Protein AF-A0A529Z967-F1 (afdb_monomer)

pLDDT: mean 88.54, std 10.85, range [35.88, 98.69]

Sequence (460 aa):
MLRGLSRYKRLVLHCGIHKTGSSFLQAMFGANRDVLAAHSICYPDYQNPEHRMFGPQHSIVALDYDVGRSFESNVGRVFDINSDCDTLLISGEEFSRANTQPAFFADLRSLAEEVTAIFYFRRFDHLLERVYSESVKEYLAGPIENAQYQLEFYEILRPFVEHLGPENIVVRPYNQTLWTDGSLGQDFCTAIGFPFLWPALSKTQDRINESLSRPETYMLSTLKGRDEKQRLLACFKTVPFEHYDKAKFFRSPEFRLEFNIDHARVNTGLSTLIGGMGVDEFLGLSNCGDDPDWSPFDSSDQRIDAYLENFRRSPFMHETLDSIGQRYGTDKSSAQNNFLNFYDRFLAPLRNKPVKLLEIGVLAGGSVRTWQDYFHNGKIVGVDINPEVKKFATGRIQIEVADQSKTQDLDALAEKGPFDVVVDDGSHVWPHQILTFRRLINVVRPGGFYIIEDLDTSYG

Secondary structure (DSSP, 8-state):
--PPPPSEEEEEEEEPPTTSSHHHHHHHHHHTHHHHHHTTEE--EESSGGGGGGTT---HHHHT--TTS-HHHHHTTTEE---S-SEEEEEEGGGGTSTTSHHHHHHHHHHEEEEEEEEEE--HHHHHHHHHHHHHHHT--S-GGG------HHHHHHHHHHHH-GGGEEEEE--GGGSGGG-HHHHHHHHTT-TTHHHHS--------PPPPHHHHHHHHT---HHHHHHHHHHHHHSPPP-------SS-HHHHHHHHHHHHHHTGGGGGTTTT--HHHHHTTT-TTS-TT-----TT-HHHHHHHHHHHHSGGGSPPHHHHHHHHT-TTSTTTT-HHHHHHHHHGGGTTS--EEEEE--TTSHHHHHHHHHSTT-EEEEEES-GGGGGG--SSEEEEE--TT-HHHHHHHHTT--EEEEEE-S---HHHHHHHHHHHGGGEEEEEEEEE--GGG---

Foldseek 3Di:
DDPPPAQAAEEEEEQEAPPLCLVQLQQLCLQCQVLCVVVLEHQWDFPDPVLCPPPRAQELVSLVDDPVDEPCVSSVVTTVPDDPGRYYYHGYNCVLVSLPDLRHLVRQVSNHVAYAYEYEDAQPQVVLQVQLQVCLLAAAADDSVPRDDDLLVVVSCVSVCVRRNLVRYHYAYSDQVRADVSDPNLRVCVSVVRNVSSVVTDRDPDPPDDGDDPLLSNLSNNDGDNLLSNLSVVVCVVPNQDPPQQFDHQDALVVQLVSSVVSQVSRQVCCSNVVNDRPCVRNVSNPSCPGVSDDHDDPPPVSSVVVVVVSVVDLSPDDQLQVLLVVLVDCCHPVHVNVSVVVCVQCVVQQAPQFEEEEADCDVNSVVSSSCRRNVNYAYEYEACDPVSCVNDDPRYHYDHADLVDLVRLLVVLVVALGLEYEAPHDLPVVSQVSNCVSRVVSHDVSGYYHYPDCVSVPD

Nearest PDB structures (foldseek):
  3ssm-assembly1_C  TM=8.403E-01  e=1.985E-11  Micromonospora griseorubida
  3sso-assembly1_D  TM=8.255E-01  e=2.464E-11  Micromonospora griseorubida
  3ssn-assembly1_C  TM=8.206E-01  e=2.898E-11  Micromonospora griseorubida
  8ia9-assembly1_A-2  TM=8.074E-01  e=7.272E-11  Saccharopolyspora spinosa
  8ia9-assembly1_B-2  TM=7.978E-01  e=2.969E-10  Saccharopolyspora spinosa

Structure (mmCIF, N/CA/C/O backbone):
data_AF-A0A529Z967-F1
#
_entry.id   AF-A0A529Z967-F1
#
loop_
_atom_site.group_PDB
_atom_site.id
_atom_site.type_symbol
_atom_site.label_atom_id
_atom_site.label_alt_id
_atom_site.label_comp_id
_atom_site.label_asym_id
_atom_site.label_entity_id
_atom_site.label_seq_id
_atom_site.pdbx_PDB_ins_code
_atom_site.Cartn_x
_atom_site.Cartn_y
_atom_site.Cartn_z
_atom_site.occupancy
_atom_site.B_iso_or_equiv
_atom_site.auth_seq_id
_atom_site.auth_comp_id
_atom_site.auth_asym_id
_atom_site.auth_atom_id
_atom_site.pdbx_PDB_model_num
ATOM 1 N N . MET A 1 1 ? 39.227 -29.009 -15.361 1.00 35.88 1 MET A N 1
ATOM 2 C CA . MET A 1 1 ? 38.488 -27.779 -15.010 1.00 35.88 1 MET A CA 1
ATOM 3 C C . MET A 1 1 ? 37.044 -27.990 -15.440 1.00 35.88 1 MET A C 1
ATOM 5 O O . MET A 1 1 ? 36.736 -27.823 -16.611 1.00 35.88 1 MET A O 1
ATOM 9 N N . LEU A 1 2 ? 36.203 -28.504 -14.541 1.00 36.41 2 LEU A N 1
ATOM 10 C CA . LEU A 1 2 ? 34.769 -28.664 -14.791 1.00 36.41 2 LEU A CA 1
ATOM 11 C C . LEU A 1 2 ? 34.146 -27.266 -14.697 1.00 36.41 2 LEU A C 1
ATOM 13 O O . LEU A 1 2 ? 34.190 -26.666 -13.627 1.00 36.41 2 LEU A O 1
ATOM 17 N N . ARG A 1 3 ? 33.635 -26.721 -15.808 1.00 39.28 3 ARG A N 1
ATOM 18 C CA . ARG A 1 3 ? 32.682 -25.605 -15.737 1.00 39.28 3 ARG A CA 1
ATOM 19 C C . ARG A 1 3 ? 31.478 -26.142 -14.963 1.00 39.28 3 ARG A C 1
ATOM 21 O O . ARG A 1 3 ? 30.896 -27.134 -15.395 1.00 39.28 3 ARG A O 1
ATOM 28 N N . GLY A 1 4 ? 31.181 -25.569 -13.799 1.00 51.50 4 GLY A N 1
ATOM 29 C CA . GLY A 1 4 ? 29.947 -25.883 -13.083 1.00 51.50 4 GLY A CA 1
ATOM 30 C C . GLY A 1 4 ? 28.773 -25.584 -14.009 1.00 51.50 4 GLY A C 1
ATOM 31 O O . GLY A 1 4 ? 28.743 -24.515 -14.614 1.00 51.50 4 GLY A O 1
ATOM 32 N N . LEU A 1 5 ? 27.877 -26.552 -14.189 1.00 61.78 5 LEU A N 1
ATOM 33 C CA . LEU A 1 5 ? 26.621 -26.338 -14.899 1.00 61.78 5 LEU A CA 1
ATOM 34 C C . LEU A 1 5 ? 25.828 -25.308 -14.090 1.00 61.78 5 LEU A C 1
ATOM 36 O O . LEU A 1 5 ? 25.520 -25.555 -12.924 1.00 61.78 5 LEU A O 1
ATOM 40 N N . SER A 1 6 ? 25.565 -24.144 -14.676 1.00 73.69 6 SER A N 1
ATOM 41 C CA . SER A 1 6 ? 24.596 -23.188 -14.142 1.00 73.69 6 SER A CA 1
ATOM 42 C C . SER A 1 6 ? 23.236 -23.864 -14.035 1.00 73.69 6 SER A C 1
ATOM 44 O O . SER A 1 6 ? 22.865 -24.696 -14.864 1.00 73.69 6 SER A O 1
ATOM 46 N N . ARG A 1 7 ? 22.501 -23.520 -12.982 1.00 86.88 7 ARG A N 1
ATOM 47 C CA . ARG A 1 7 ? 21.251 -24.189 -12.620 1.00 86.88 7 ARG A CA 1
ATOM 48 C C . ARG A 1 7 ? 20.120 -23.912 -13.607 1.00 86.88 7 ARG A C 1
ATOM 50 O O . ARG A 1 7 ? 19.308 -24.792 -13.857 1.00 86.88 7 ARG A O 1
ATOM 57 N N . TYR A 1 8 ? 20.088 -22.703 -14.153 1.00 94.56 8 TYR A N 1
ATOM 58 C CA . TYR A 1 8 ? 19.110 -22.257 -15.138 1.00 94.56 8 TYR A CA 1
ATOM 59 C C . TYR A 1 8 ? 19.803 -21.857 -16.442 1.00 94.56 8 TYR A C 1
ATOM 61 O O . TYR A 1 8 ? 20.944 -21.393 -16.435 1.00 94.56 8 TYR A O 1
ATOM 69 N N . LYS A 1 9 ? 19.102 -21.968 -17.574 1.00 95.50 9 LYS A N 1
ATOM 70 C CA . LYS A 1 9 ? 19.576 -21.364 -18.829 1.00 95.50 9 LYS A CA 1
ATOM 71 C C . LYS A 1 9 ? 19.414 -19.851 -18.775 1.00 95.50 9 LYS A C 1
ATOM 73 O O . LYS A 1 9 ? 20.306 -19.118 -19.182 1.00 95.50 9 LYS A O 1
ATOM 78 N N . ARG A 1 10 ? 18.295 -19.379 -18.218 1.00 96.12 10 ARG A N 1
ATOM 79 C CA . ARG A 1 10 ? 17.981 -17.952 -18.142 1.00 96.12 10 ARG A CA 1
ATOM 80 C C . ARG A 1 10 ? 17.444 -17.543 -16.777 1.00 96.12 10 ARG A C 1
ATOM 82 O O . ARG A 1 10 ? 16.591 -18.210 -16.204 1.00 96.12 10 ARG A O 1
ATOM 89 N N . LEU A 1 11 ? 17.891 -16.395 -16.290 1.00 95.56 11 LEU A N 1
ATOM 90 C CA . LEU A 1 11 ? 17.331 -15.686 -15.149 1.00 95.56 11 LEU A CA 1
ATOM 91 C C . LEU A 1 11 ? 16.739 -14.365 -15.631 1.00 95.56 11 LEU A C 1
ATOM 93 O O . LEU A 1 11 ? 17.449 -13.525 -16.178 1.00 95.56 11 LEU A O 1
ATOM 97 N N . VAL A 1 12 ? 15.445 -14.165 -15.408 1.00 95.56 12 VAL A N 1
ATOM 98 C CA . VAL A 1 12 ? 14.772 -12.885 -15.625 1.00 95.56 12 VAL A CA 1
ATOM 99 C C . VAL A 1 12 ? 14.525 -12.236 -14.272 1.00 95.56 12 VAL A C 1
ATOM 101 O O . VAL A 1 12 ? 13.767 -12.747 -13.448 1.00 95.56 12 VAL A O 1
ATOM 104 N N . LEU A 1 13 ? 15.155 -11.089 -14.055 1.00 92.75 13 LEU A N 1
ATOM 105 C CA . LEU A 1 13 ? 14.982 -10.275 -12.866 1.00 92.75 13 LEU A CA 1
ATOM 106 C C . LEU A 1 13 ? 14.126 -9.054 -13.208 1.00 92.75 13 LEU A C 1
ATOM 108 O O . LEU A 1 13 ? 14.600 -8.099 -13.819 1.00 92.75 13 LEU A O 1
ATOM 112 N N . HIS A 1 14 ? 12.858 -9.075 -12.811 1.00 92.19 14 HIS A N 1
ATOM 113 C CA . HIS A 1 14 ? 12.015 -7.887 -12.834 1.00 92.19 14 HIS A CA 1
ATOM 114 C C . HIS A 1 14 ? 12.296 -7.033 -11.597 1.00 92.19 14 HIS A C 1
ATOM 116 O O . HIS A 1 14 ? 11.830 -7.316 -10.488 1.00 92.19 14 HIS A O 1
ATOM 122 N N . CYS A 1 15 ? 13.074 -5.978 -11.818 1.00 85.31 15 CYS A N 1
ATOM 123 C CA . CYS A 1 15 ? 13.386 -4.960 -10.832 1.00 85.31 15 CYS A CA 1
ATOM 124 C C . CYS A 1 15 ? 12.265 -3.923 -10.858 1.00 85.31 15 CYS A C 1
ATOM 126 O O . CYS A 1 15 ? 12.334 -2.926 -11.581 1.00 85.31 15 CYS A O 1
ATOM 128 N N . GLY A 1 16 ? 11.204 -4.190 -10.097 1.00 71.75 16 GLY A N 1
ATOM 129 C CA . GLY A 1 16 ? 10.095 -3.253 -9.977 1.00 71.75 16 GLY A CA 1
ATOM 130 C C . GLY A 1 16 ? 10.609 -1.899 -9.487 1.00 71.75 16 GLY A C 1
ATOM 131 O O . GLY A 1 16 ? 11.394 -1.831 -8.549 1.00 71.75 16 GLY A O 1
ATOM 132 N N . ILE A 1 17 ? 10.182 -0.813 -10.116 1.00 75.56 17 ILE A N 1
ATOM 133 C CA . ILE A 1 17 ? 10.406 0.532 -9.581 1.00 75.56 17 ILE A CA 1
ATOM 134 C C . ILE A 1 17 ? 9.092 0.983 -8.954 1.00 75.56 17 ILE A C 1
ATOM 136 O O . ILE A 1 17 ? 8.005 0.577 -9.375 1.00 75.56 17 ILE A O 1
ATOM 140 N N . HIS A 1 18 ? 9.176 1.785 -7.896 1.00 74.06 18 HIS A N 1
ATOM 141 C CA . HIS A 1 18 ? 7.997 2.211 -7.154 1.00 74.06 18 HIS A CA 1
ATOM 142 C C . HIS A 1 18 ? 6.953 2.820 -8.113 1.00 74.06 18 HIS A C 1
ATOM 144 O O . HIS A 1 18 ? 7.248 3.722 -8.897 1.00 74.06 18 HIS A O 1
ATOM 150 N N . LYS A 1 19 ? 5.711 2.322 -8.040 1.00 79.94 19 LYS A N 1
ATOM 151 C CA . LYS A 1 19 ? 4.543 2.784 -8.822 1.00 79.94 19 LYS A CA 1
ATOM 152 C C . LYS A 1 19 ? 4.560 2.481 -10.330 1.00 79.94 19 LYS A C 1
ATOM 154 O O . LYS A 1 19 ? 3.873 3.177 -11.090 1.00 79.94 19 LYS A O 1
ATOM 159 N N . THR A 1 20 ? 5.217 1.403 -10.765 1.00 84.31 20 THR A N 1
ATOM 160 C CA . THR A 1 20 ? 5.200 0.932 -12.170 1.00 84.31 20 THR A CA 1
ATOM 161 C C . THR A 1 20 ? 4.475 -0.403 -12.389 1.00 84.31 20 THR A C 1
ATOM 163 O O . THR A 1 20 ? 4.761 -1.143 -13.323 1.00 84.31 20 THR A O 1
ATOM 166 N N . GLY A 1 21 ? 3.462 -0.696 -11.563 1.00 82.31 21 GLY A N 1
ATOM 167 C CA . GLY A 1 21 ? 2.556 -1.836 -11.771 1.00 82.31 21 GLY A CA 1
ATOM 168 C C . GLY A 1 21 ? 3.130 -3.198 -11.377 1.00 82.31 21 GLY A C 1
ATOM 169 O O . GLY A 1 21 ? 2.548 -4.225 -11.724 1.00 82.31 21 GLY A O 1
ATOM 170 N N . SER A 1 22 ? 4.224 -3.220 -10.613 1.00 86.19 22 SER A N 1
ATOM 171 C CA . SER A 1 22 ? 4.869 -4.444 -10.128 1.00 86.19 22 SER A CA 1
ATOM 172 C C . SER A 1 22 ? 3.904 -5.365 -9.383 1.00 86.19 22 SER A C 1
ATOM 174 O O . SER A 1 22 ? 3.894 -6.559 -9.660 1.00 86.19 22 SER A O 1
ATOM 176 N N . SER A 1 23 ? 3.039 -4.827 -8.514 1.00 84.62 23 SER A N 1
ATOM 177 C CA . SER A 1 23 ? 2.062 -5.631 -7.763 1.00 84.62 23 SER A CA 1
ATOM 178 C C . SER A 1 23 ? 1.067 -6.353 -8.676 1.00 84.62 23 SER A C 1
ATOM 180 O O . SER A 1 23 ? 0.723 -7.503 -8.419 1.00 84.62 23 SER A O 1
ATOM 182 N N . PHE A 1 24 ? 0.634 -5.710 -9.767 1.00 86.75 24 PHE A N 1
ATOM 183 C CA . PHE A 1 24 ? -0.228 -6.347 -10.766 1.00 86.75 24 PHE A CA 1
ATOM 184 C C . PHE A 1 24 ? 0.507 -7.492 -11.470 1.00 86.75 24 PHE A C 1
ATOM 186 O O . PHE A 1 24 ? -0.030 -8.594 -11.566 1.00 86.75 24 PHE A O 1
ATOM 193 N N . LEU A 1 25 ? 1.747 -7.253 -11.915 1.00 89.25 25 LEU A N 1
ATOM 194 C CA . LEU A 1 25 ? 2.573 -8.276 -12.561 1.00 89.25 25 LEU A CA 1
ATOM 195 C C . LEU A 1 25 ? 2.836 -9.463 -11.623 1.00 89.25 25 LEU A C 1
ATOM 197 O O . LEU A 1 25 ? 2.624 -10.603 -12.011 1.00 89.25 25 LEU A O 1
ATOM 201 N N . GLN A 1 26 ? 3.213 -9.209 -10.371 1.00 88.81 26 GLN A N 1
ATOM 202 C CA . GLN A 1 26 ? 3.459 -10.242 -9.357 1.00 88.81 26 GLN A CA 1
ATOM 203 C C . GLN A 1 26 ? 2.201 -11.053 -9.032 1.00 88.81 26 GLN A C 1
ATOM 205 O O . GLN A 1 26 ? 2.271 -12.278 -8.945 1.00 88.81 26 GLN A O 1
ATOM 210 N N . ALA A 1 27 ? 1.044 -10.395 -8.889 1.00 87.88 27 ALA A N 1
ATOM 211 C CA . ALA A 1 27 ? -0.235 -11.075 -8.696 1.00 87.88 27 ALA A CA 1
ATOM 212 C C . ALA A 1 27 ? -0.576 -11.979 -9.885 1.00 87.88 27 ALA A C 1
ATOM 214 O O . ALA A 1 27 ? -0.961 -13.134 -9.704 1.00 87.88 27 ALA A O 1
ATOM 215 N N . MET A 1 28 ? -0.370 -11.470 -11.099 1.00 89.94 28 MET A N 1
ATOM 216 C CA . MET A 1 28 ? -0.568 -12.222 -12.329 1.00 89.94 28 MET A CA 1
ATOM 217 C C . MET A 1 28 ? 0.396 -13.414 -12.430 1.00 89.94 28 MET A C 1
ATOM 219 O O . MET A 1 28 ? -0.063 -14.516 -12.716 1.00 89.94 28 MET A O 1
ATOM 223 N N . PHE A 1 29 ? 1.687 -13.261 -12.126 1.00 91.81 29 PHE A N 1
ATOM 224 C CA . PHE A 1 29 ? 2.629 -14.387 -12.124 1.00 91.81 29 PHE A CA 1
ATOM 225 C C . PHE A 1 29 ? 2.250 -15.441 -11.081 1.00 91.81 29 PHE A C 1
ATOM 227 O O . PHE A 1 29 ? 2.183 -16.629 -11.393 1.00 91.81 29 PHE A O 1
ATOM 234 N N . GLY A 1 30 ? 1.923 -15.009 -9.859 1.00 90.81 30 GLY A N 1
ATOM 235 C CA . GLY A 1 30 ? 1.544 -15.905 -8.771 1.00 90.81 30 GLY A CA 1
ATOM 236 C C . GLY A 1 30 ? 0.283 -16.722 -9.063 1.00 90.81 30 GLY A C 1
ATOM 237 O O . GLY A 1 30 ? 0.240 -17.906 -8.731 1.00 90.81 30 GLY A O 1
ATOM 238 N N . ALA A 1 31 ? -0.711 -16.118 -9.720 1.00 90.38 31 ALA A N 1
ATOM 239 C CA . ALA A 1 31 ? -1.952 -16.784 -10.120 1.00 90.38 31 ALA A CA 1
ATOM 240 C C . ALA A 1 31 ? -1.789 -17.737 -11.319 1.00 90.38 31 ALA A C 1
ATOM 242 O O . ALA A 1 31 ? -2.692 -18.522 -11.597 1.00 90.38 31 ALA A O 1
ATOM 243 N N . ASN A 1 32 ? -0.665 -17.667 -12.038 1.00 93.81 32 ASN A N 1
ATOM 244 C CA . ASN A 1 32 ? -0.440 -18.398 -13.286 1.00 93.81 32 ASN A CA 1
ATOM 245 C C . ASN A 1 32 ? 0.835 -19.258 -13.268 1.00 93.81 32 ASN A C 1
ATOM 247 O O . ASN A 1 32 ? 1.387 -19.554 -14.328 1.00 93.81 32 ASN A O 1
ATOM 251 N N . ARG A 1 33 ? 1.310 -19.676 -12.087 1.00 93.81 33 ARG A N 1
ATOM 252 C CA . ARG A 1 33 ? 2.540 -20.479 -11.950 1.00 93.81 33 ARG A CA 1
ATOM 253 C C . ARG A 1 33 ? 2.529 -21.754 -12.791 1.00 93.81 33 ARG A C 1
ATOM 255 O O . ARG A 1 33 ? 3.523 -22.032 -13.448 1.00 93.81 33 ARG A O 1
ATOM 262 N N . ASP A 1 34 ? 1.403 -22.460 -12.857 1.00 94.31 34 ASP A N 1
ATOM 263 C CA . ASP A 1 34 ? 1.282 -23.683 -13.663 1.00 94.31 34 ASP A CA 1
ATOM 264 C C . ASP A 1 34 ? 1.409 -23.396 -15.167 1.00 94.31 34 ASP A C 1
ATOM 266 O O . ASP A 1 34 ? 2.074 -24.127 -15.900 1.00 94.31 34 ASP A O 1
ATOM 270 N N . VAL A 1 35 ? 0.813 -22.291 -15.632 1.00 94.88 35 VAL A N 1
ATOM 271 C CA . VAL A 1 35 ? 0.890 -21.857 -17.037 1.00 94.88 35 VAL A CA 1
ATOM 272 C C . VAL A 1 35 ? 2.310 -21.410 -17.386 1.00 94.88 35 VAL A C 1
ATOM 274 O O . VAL A 1 35 ? 2.792 -21.705 -18.478 1.00 94.88 35 VAL A O 1
ATOM 277 N N . LEU A 1 36 ? 2.991 -20.724 -16.464 1.00 95.75 36 LEU A N 1
ATOM 278 C CA . LEU A 1 36 ? 4.397 -20.342 -16.604 1.00 95.75 36 LEU A CA 1
ATOM 279 C C . LEU A 1 36 ? 5.302 -21.582 -16.664 1.00 95.75 36 LEU A C 1
ATOM 281 O O . LEU A 1 36 ? 6.106 -21.707 -17.590 1.00 95.75 36 LEU A O 1
ATOM 285 N N . ALA A 1 37 ? 5.113 -22.537 -15.750 1.00 95.94 37 ALA A N 1
ATOM 286 C CA . ALA A 1 37 ? 5.886 -23.775 -15.696 1.00 95.94 37 ALA A CA 1
ATOM 287 C C . ALA A 1 37 ? 5.694 -24.632 -16.958 1.00 95.94 37 ALA A C 1
ATOM 289 O O . ALA A 1 37 ? 6.664 -25.170 -17.489 1.00 95.94 37 ALA A O 1
ATOM 290 N N . ALA A 1 38 ? 4.477 -24.683 -17.513 1.00 94.75 38 ALA A N 1
ATOM 291 C CA . ALA A 1 38 ? 4.198 -25.350 -18.790 1.00 94.75 38 ALA A CA 1
ATOM 292 C C . ALA A 1 38 ? 4.982 -24.756 -19.979 1.00 94.75 38 ALA A C 1
ATOM 294 O O . ALA A 1 38 ? 5.174 -25.430 -20.990 1.00 94.75 38 ALA A O 1
ATOM 295 N N . HIS A 1 39 ? 5.463 -23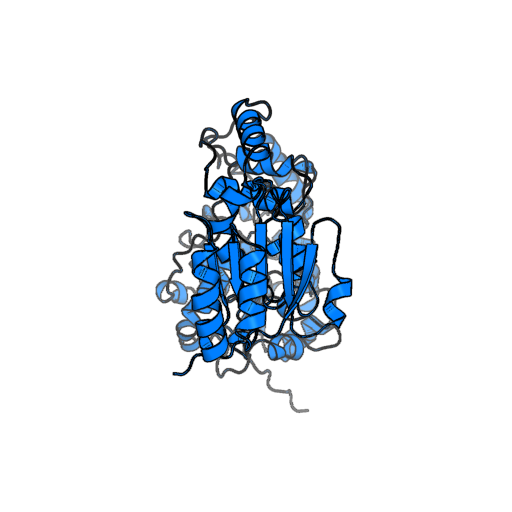.516 -19.852 1.00 94.75 39 HIS A N 1
ATOM 296 C CA . HIS A 1 39 ? 6.330 -22.843 -20.820 1.00 94.75 39 HIS A CA 1
ATOM 297 C C . HIS A 1 39 ? 7.794 -22.760 -20.354 1.00 94.75 39 HIS A C 1
ATOM 299 O O . HIS A 1 39 ? 8.563 -21.962 -20.886 1.00 94.75 39 HIS A O 1
ATOM 305 N N . SER A 1 40 ? 8.196 -23.604 -19.396 1.00 95.75 40 SER A N 1
ATOM 306 C CA . SER A 1 40 ? 9.558 -23.680 -18.853 1.00 95.75 40 SER A CA 1
ATOM 307 C C . SER A 1 40 ? 10.012 -22.400 -18.131 1.00 95.75 40 SER A C 1
ATOM 309 O O . SER A 1 40 ? 11.190 -22.032 -18.160 1.00 95.75 40 SER A O 1
ATOM 311 N N . ILE A 1 41 ? 9.072 -21.711 -17.471 1.00 96.56 41 ILE A N 1
ATOM 312 C CA . ILE A 1 41 ? 9.325 -20.529 -16.640 1.00 96.56 41 ILE A CA 1
ATOM 313 C C . ILE A 1 41 ? 8.909 -20.827 -15.197 1.00 96.56 41 ILE A C 1
ATOM 315 O O . ILE A 1 41 ? 7.728 -20.947 -14.881 1.00 96.56 41 ILE A O 1
ATOM 319 N N . CYS A 1 42 ? 9.882 -20.885 -14.294 1.00 95.88 42 CYS A N 1
ATOM 320 C CA . CYS A 1 42 ? 9.648 -20.975 -12.862 1.00 95.88 42 CYS A CA 1
ATOM 321 C C . CYS A 1 42 ? 9.416 -19.574 -12.288 1.00 95.88 42 CYS A C 1
ATOM 323 O O . CYS A 1 42 ? 10.314 -18.732 -12.324 1.00 95.88 42 CYS A O 1
ATOM 325 N N . TYR A 1 43 ? 8.229 -19.332 -11.729 1.00 94.94 43 TYR A N 1
ATOM 326 C CA . TYR A 1 43 ? 7.985 -18.217 -10.814 1.00 94.94 43 TYR A CA 1
ATOM 327 C C . TYR A 1 43 ? 7.826 -18.778 -9.396 1.00 94.94 43 TYR A C 1
ATOM 329 O O . TYR A 1 43 ? 6.755 -19.314 -9.088 1.00 94.94 43 TYR A O 1
ATOM 337 N N . PRO A 1 44 ? 8.875 -18.706 -8.554 1.00 92.00 44 PRO A N 1
ATOM 338 C CA . PRO A 1 44 ? 8.900 -19.358 -7.250 1.00 92.00 44 PRO A CA 1
ATOM 339 C C . PRO A 1 44 ? 7.694 -19.049 -6.360 1.00 92.00 44 PRO A C 1
ATOM 341 O O . PRO A 1 44 ? 7.055 -17.996 -6.444 1.00 92.00 44 PRO A O 1
ATOM 344 N N . ASP A 1 45 ? 7.370 -19.991 -5.483 1.00 89.19 45 ASP A N 1
ATOM 345 C CA . ASP A 1 45 ? 6.440 -19.771 -4.378 1.00 89.19 45 ASP A CA 1
ATOM 346 C C . ASP A 1 45 ? 7.169 -19.901 -3.041 1.00 89.19 45 ASP A C 1
ATOM 348 O O . ASP A 1 45 ? 8.327 -20.309 -2.996 1.00 89.19 45 ASP A O 1
ATOM 352 N N . TYR A 1 46 ? 6.521 -19.515 -1.947 1.00 84.38 46 TYR A N 1
ATOM 353 C CA . TYR A 1 46 ? 7.100 -19.658 -0.613 1.00 84.38 46 TYR A CA 1
ATOM 354 C C . TYR A 1 46 ? 7.344 -21.128 -0.269 1.00 84.38 46 TYR A C 1
ATOM 356 O O . TYR A 1 46 ? 6.476 -21.968 -0.496 1.00 84.38 46 TYR A O 1
ATOM 364 N N . GLN A 1 47 ? 8.483 -21.425 0.365 1.00 82.31 47 GLN A N 1
ATOM 365 C CA . GLN A 1 47 ? 8.765 -22.774 0.876 1.00 82.31 47 GLN A CA 1
ATOM 366 C C . GLN A 1 47 ? 7.757 -23.213 1.939 1.00 82.31 47 GLN A C 1
ATOM 368 O O . GLN A 1 47 ? 7.364 -24.375 1.980 1.00 82.31 47 GLN A O 1
ATOM 373 N N . ASN A 1 48 ? 7.332 -22.278 2.794 1.00 78.31 48 ASN A N 1
ATOM 374 C CA . ASN A 1 48 ? 6.245 -22.494 3.739 1.00 78.31 48 ASN A CA 1
ATOM 375 C C . ASN A 1 48 ? 5.019 -21.674 3.297 1.00 78.31 48 ASN A C 1
ATOM 377 O O . ASN A 1 48 ? 5.088 -20.440 3.320 1.00 78.31 48 ASN A O 1
ATOM 381 N N . PRO A 1 49 ? 3.892 -22.317 2.945 1.00 72.56 49 PRO A N 1
ATOM 382 C CA . PRO A 1 49 ? 2.646 -21.629 2.613 1.00 72.56 49 PRO A CA 1
ATOM 383 C C . PRO A 1 49 ? 2.153 -20.658 3.698 1.00 72.56 49 PRO A C 1
ATOM 385 O O . PRO A 1 49 ? 1.527 -19.652 3.364 1.00 72.56 49 PRO A O 1
ATOM 388 N N . GLU A 1 50 ? 2.467 -20.904 4.975 1.00 69.19 50 GLU A N 1
ATOM 389 C CA . GLU A 1 50 ? 2.110 -20.015 6.094 1.00 69.19 50 GLU A CA 1
ATOM 390 C C . GLU A 1 50 ? 2.865 -18.674 6.055 1.00 69.19 50 GLU A C 1
ATOM 392 O O . GLU A 1 50 ? 2.417 -17.683 6.627 1.00 69.19 50 GLU A O 1
ATOM 397 N N . HIS A 1 51 ? 3.983 -18.595 5.326 1.00 66.56 51 HIS A N 1
ATOM 398 C CA . HIS A 1 51 ? 4.776 -17.371 5.174 1.00 66.56 51 HIS A CA 1
ATOM 399 C C . HIS A 1 51 ? 4.274 -16.448 4.050 1.00 66.56 51 HIS A C 1
ATOM 401 O O . HIS A 1 51 ? 4.881 -15.406 3.795 1.00 66.56 51 HIS A O 1
ATOM 407 N N . ARG A 1 52 ? 3.134 -16.757 3.411 1.00 67.00 52 ARG A N 1
ATOM 408 C CA . ARG A 1 52 ? 2.491 -15.913 2.380 1.00 67.00 52 ARG A CA 1
ATOM 409 C C . ARG A 1 52 ? 1.917 -14.582 2.911 1.00 67.00 52 ARG A C 1
ATOM 411 O O . ARG A 1 52 ? 1.088 -13.972 2.238 1.00 67.00 52 ARG A O 1
ATOM 418 N N . MET A 1 53 ? 2.366 -14.082 4.068 1.00 60.88 53 MET A N 1
ATOM 419 C CA . MET A 1 53 ? 1.939 -12.789 4.638 1.00 60.88 53 MET A CA 1
ATOM 420 C C . MET A 1 53 ? 2.090 -11.614 3.658 1.00 60.88 53 MET A C 1
ATOM 422 O O . MET A 1 53 ? 1.360 -10.633 3.753 1.00 60.88 53 MET A O 1
ATOM 426 N N . PHE A 1 54 ? 3.017 -11.714 2.702 1.00 58.72 54 PHE A N 1
ATOM 427 C CA . PHE A 1 54 ? 3.314 -10.660 1.733 1.00 58.72 54 PHE A CA 1
ATOM 428 C C . PHE A 1 54 ? 2.664 -10.870 0.354 1.00 58.72 54 PHE A C 1
ATOM 430 O O . PHE A 1 54 ? 2.922 -10.078 -0.549 1.00 58.72 54 PHE A O 1
ATOM 437 N N . GLY A 1 55 ? 1.819 -11.889 0.165 1.00 69.06 55 GLY A N 1
ATOM 438 C CA . GLY A 1 55 ? 1.247 -12.214 -1.149 1.00 69.06 55 GLY A CA 1
ATOM 439 C C . GLY A 1 55 ? 2.294 -12.771 -2.133 1.00 69.06 55 GLY A C 1
ATOM 440 O O . GLY A 1 55 ? 3.306 -13.298 -1.695 1.00 69.06 55 GLY A O 1
ATOM 441 N N . PRO A 1 56 ? 2.092 -12.694 -3.462 1.00 68.00 56 PRO A N 1
ATOM 442 C CA . PRO A 1 56 ? 2.950 -13.355 -4.459 1.00 68.00 56 PRO A CA 1
ATOM 443 C C . PRO A 1 56 ? 4.223 -12.573 -4.851 1.00 68.00 56 PRO A C 1
ATOM 445 O O . PRO A 1 56 ? 4.820 -12.857 -5.888 1.00 68.00 56 PRO A O 1
ATOM 448 N N . GLN A 1 57 ? 4.629 -11.562 -4.080 1.00 75.88 57 GLN A N 1
ATOM 449 C CA . GLN A 1 57 ? 5.793 -10.717 -4.382 1.00 75.88 57 GLN A CA 1
ATOM 450 C C . GLN A 1 57 ? 7.105 -11.315 -3.847 1.00 75.88 57 GLN A C 1
ATOM 452 O O . GLN A 1 57 ? 7.156 -11.782 -2.710 1.00 75.88 57 GLN A O 1
ATOM 457 N N . HIS A 1 58 ? 8.207 -11.217 -4.602 1.00 75.44 58 HIS A N 1
ATOM 458 C CA . HIS A 1 58 ? 9.540 -11.609 -4.116 1.00 75.44 58 HIS A CA 1
ATOM 459 C C . HIS A 1 58 ? 10.224 -10.430 -3.407 1.00 75.44 58 HIS A C 1
ATOM 461 O O . HIS A 1 58 ? 11.203 -9.861 -3.890 1.00 75.44 58 HIS A O 1
ATOM 467 N N . SER A 1 59 ? 9.642 -10.006 -2.281 1.00 67.12 59 SER A N 1
ATOM 468 C CA . SER A 1 59 ? 10.096 -8.845 -1.503 1.00 67.12 59 SER A CA 1
ATOM 469 C C . SER A 1 59 ? 11.415 -9.111 -0.774 1.00 67.12 59 SER A C 1
ATOM 471 O O . SER A 1 59 ? 11.494 -10.023 0.042 1.00 67.12 59 SER A O 1
ATOM 473 N N . ILE A 1 60 ? 12.423 -8.257 -0.981 1.00 58.53 60 ILE A N 1
ATOM 474 C CA . ILE A 1 60 ? 13.704 -8.299 -0.248 1.00 58.53 60 ILE A CA 1
ATOM 475 C C . ILE A 1 60 ? 13.523 -8.003 1.245 1.00 58.53 60 ILE A C 1
ATOM 477 O O . ILE A 1 60 ? 14.239 -8.565 2.066 1.00 58.53 60 ILE A O 1
ATOM 481 N N . VAL A 1 61 ? 12.532 -7.188 1.623 1.00 52.44 61 VAL A N 1
ATOM 482 C CA . VAL A 1 61 ? 12.203 -6.954 3.041 1.00 52.44 61 VAL A CA 1
ATOM 483 C C . VAL A 1 61 ? 11.729 -8.251 3.705 1.00 52.44 61 VAL A C 1
ATOM 485 O O . VAL A 1 61 ? 12.091 -8.523 4.843 1.00 52.44 61 VAL A O 1
ATOM 488 N N . ALA A 1 62 ? 10.999 -9.103 2.976 1.00 51.66 62 ALA A N 1
ATOM 489 C CA . ALA A 1 62 ? 10.653 -10.445 3.450 1.00 51.66 62 ALA A CA 1
ATOM 490 C C . ALA A 1 62 ? 11.867 -11.400 3.473 1.00 51.66 62 ALA A C 1
ATOM 492 O O . ALA A 1 62 ? 11.865 -12.381 4.217 1.00 51.66 62 ALA A O 1
ATOM 493 N N . LEU A 1 63 ? 12.907 -11.115 2.677 1.00 59.09 63 LEU A N 1
ATOM 494 C CA . LEU A 1 63 ? 14.151 -11.886 2.631 1.00 59.09 63 LEU A CA 1
ATOM 495 C C . LEU A 1 63 ? 15.138 -11.544 3.751 1.00 59.09 63 LEU A C 1
ATOM 497 O O . LEU A 1 63 ? 16.093 -12.305 3.884 1.00 59.09 63 LEU A O 1
ATOM 501 N N . ASP A 1 64 ? 14.944 -10.465 4.527 1.00 64.94 64 ASP A N 1
ATOM 502 C CA . ASP A 1 64 ? 15.948 -9.941 5.481 1.00 64.94 64 ASP A CA 1
ATOM 503 C C . ASP A 1 64 ? 17.366 -10.034 4.889 1.00 64.94 64 ASP A C 1
ATOM 505 O O . ASP A 1 64 ? 18.210 -10.810 5.340 1.00 64.94 64 ASP A O 1
ATOM 509 N N . TYR A 1 65 ? 17.538 -9.392 3.729 1.00 70.25 65 TYR A N 1
ATOM 510 C CA . TYR A 1 65 ? 18.628 -9.713 2.813 1.00 70.25 65 TYR A CA 1
ATOM 511 C C . TYR A 1 65 ? 19.996 -9.471 3.447 1.00 70.25 65 TYR A C 1
ATOM 513 O O . TYR A 1 65 ? 20.378 -8.342 3.759 1.00 70.25 65 TYR A O 1
ATOM 521 N N . ASP A 1 66 ? 20.755 -10.553 3.572 1.00 72.44 66 ASP A N 1
ATOM 522 C CA . ASP A 1 66 ? 22.082 -10.566 4.161 1.00 72.44 66 ASP A CA 1
ATOM 523 C C . ASP A 1 66 ? 23.116 -10.423 3.042 1.00 72.44 66 ASP A C 1
ATOM 525 O O . ASP A 1 66 ? 23.309 -11.328 2.224 1.00 72.44 66 ASP A O 1
ATOM 529 N N . VAL A 1 67 ? 23.795 -9.273 3.009 1.00 71.44 67 VAL A N 1
ATOM 530 C CA . VAL A 1 67 ? 24.853 -8.975 2.028 1.00 71.44 67 VAL A CA 1
ATOM 531 C C . VAL A 1 67 ? 26.058 -9.915 2.137 1.00 71.44 67 VAL A C 1
ATOM 533 O O . VAL A 1 67 ? 26.857 -9.982 1.207 1.00 71.44 67 VAL A O 1
ATOM 536 N N . GLY A 1 68 ? 26.203 -10.640 3.251 1.00 73.19 68 GLY A N 1
ATOM 537 C CA . GLY A 1 68 ? 27.218 -11.675 3.432 1.00 73.19 68 GLY A CA 1
ATOM 538 C C . GLY A 1 68 ? 26.847 -13.029 2.816 1.00 73.19 68 GLY A C 1
ATOM 539 O O . GLY A 1 68 ? 27.680 -13.937 2.816 1.00 73.19 68 GLY A O 1
ATOM 540 N N . ARG A 1 69 ? 25.621 -13.191 2.301 1.00 77.19 69 ARG A N 1
ATOM 541 C CA . ARG A 1 69 ? 25.132 -14.424 1.665 1.00 77.19 69 ARG A CA 1
ATOM 542 C C . ARG A 1 69 ? 24.981 -14.253 0.165 1.00 77.19 69 ARG A C 1
ATOM 544 O O . ARG A 1 69 ? 24.729 -13.155 -0.327 1.00 77.19 69 ARG A O 1
ATOM 551 N N . SER A 1 70 ? 25.054 -15.378 -0.544 1.00 83.12 70 SER A N 1
ATOM 552 C CA . SER A 1 70 ? 24.783 -15.371 -1.973 1.00 83.12 70 SER A CA 1
ATOM 553 C C . SER A 1 70 ? 23.327 -15.016 -2.275 1.00 83.12 70 SER A C 1
ATOM 555 O O . SER A 1 70 ? 22.436 -15.254 -1.450 1.00 83.12 70 SER A O 1
ATOM 557 N N . PHE A 1 71 ? 23.059 -14.495 -3.473 1.00 84.31 71 PHE A N 1
ATOM 558 C CA . PHE A 1 71 ? 21.684 -14.265 -3.939 1.00 84.31 71 PHE A CA 1
ATOM 559 C C . PHE A 1 71 ? 20.810 -15.523 -3.801 1.00 84.31 71 PHE A C 1
ATOM 561 O O . PHE A 1 71 ? 19.708 -15.464 -3.257 1.00 84.31 71 PHE A O 1
ATOM 568 N N . GLU A 1 72 ? 21.330 -16.675 -4.235 1.00 86.62 72 GLU A N 1
ATOM 569 C CA . GLU A 1 72 ? 20.644 -17.967 -4.140 1.00 86.62 72 GLU A CA 1
ATOM 570 C C . GLU A 1 72 ? 20.302 -18.328 -2.689 1.00 86.62 72 GLU A C 1
ATOM 572 O O . GLU A 1 72 ? 19.190 -18.765 -2.414 1.00 86.62 72 GLU A O 1
ATOM 577 N N . SER A 1 73 ? 21.222 -18.096 -1.749 1.00 84.69 73 SER A N 1
ATOM 578 C CA . SER A 1 73 ? 21.005 -18.367 -0.323 1.00 84.69 73 SER A CA 1
ATOM 579 C C . SER A 1 73 ? 19.966 -17.427 0.295 1.00 84.69 73 SER A C 1
ATOM 581 O O . SER A 1 73 ? 19.131 -17.857 1.091 1.00 84.69 73 SER A O 1
ATOM 583 N N . ASN A 1 74 ? 19.968 -16.151 -0.101 1.00 83.56 74 ASN A N 1
ATOM 584 C CA . ASN A 1 74 ? 18.962 -15.188 0.339 1.00 83.56 74 ASN A CA 1
ATOM 585 C C . ASN A 1 74 ? 17.563 -15.578 -0.160 1.00 83.56 74 ASN A C 1
ATOM 587 O O . ASN A 1 74 ? 16.643 -15.731 0.642 1.00 83.56 74 ASN A O 1
ATOM 591 N N . VAL A 1 75 ? 17.404 -15.785 -1.470 1.00 83.88 75 VAL A N 1
ATOM 592 C CA . VAL A 1 75 ? 16.101 -16.085 -2.087 1.00 83.88 75 VAL A CA 1
ATOM 593 C C . VAL A 1 75 ? 15.622 -17.489 -1.717 1.00 83.88 75 VAL A C 1
ATOM 595 O O . VAL A 1 75 ? 14.475 -17.662 -1.308 1.00 83.88 75 VAL A O 1
ATOM 598 N N . GLY A 1 76 ? 16.509 -18.481 -1.787 1.00 86.06 76 GLY A N 1
ATOM 599 C CA . GLY A 1 76 ? 16.236 -19.888 -1.503 1.00 86.06 76 GLY A CA 1
ATOM 600 C C . GLY A 1 76 ? 15.993 -20.213 -0.030 1.00 86.06 76 GLY A C 1
ATOM 601 O O . GLY A 1 76 ? 15.720 -21.360 0.292 1.00 86.06 76 GLY A O 1
ATOM 602 N N . ARG A 1 77 ? 16.078 -19.243 0.886 1.00 85.75 77 A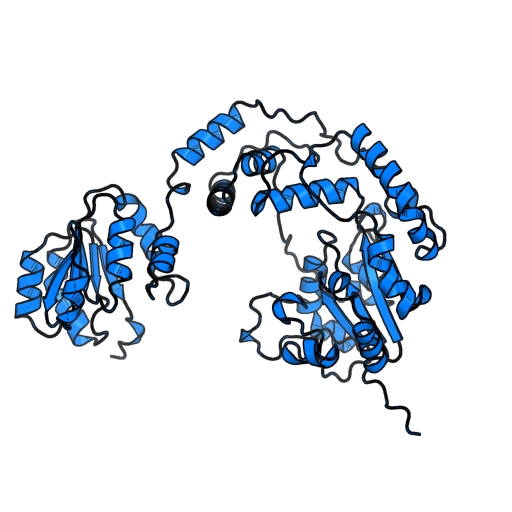RG A N 1
ATOM 603 C CA . ARG A 1 77 ? 15.608 -19.402 2.274 1.00 85.75 77 ARG A CA 1
ATOM 604 C C . ARG A 1 77 ? 14.095 -19.224 2.399 1.00 85.75 77 ARG A C 1
ATOM 606 O O . ARG A 1 77 ? 13.486 -19.725 3.338 1.00 85.75 77 ARG A O 1
ATOM 613 N N . VAL A 1 78 ? 13.509 -18.442 1.497 1.00 83.44 78 VAL A N 1
ATOM 614 C CA . VAL A 1 78 ? 12.108 -18.010 1.579 1.00 83.44 78 VAL A CA 1
ATOM 615 C C . VAL A 1 78 ? 11.285 -18.634 0.464 1.00 83.44 78 VAL A C 1
ATOM 617 O O . VAL A 1 78 ? 10.162 -19.071 0.708 1.00 83.44 78 VAL A O 1
ATOM 620 N N . PHE A 1 79 ? 11.855 -18.720 -0.734 1.00 87.69 79 PHE A N 1
ATOM 621 C CA . PHE A 1 79 ? 11.181 -19.201 -1.929 1.00 87.69 79 PHE A CA 1
ATOM 622 C C . PHE A 1 79 ? 11.737 -20.553 -2.378 1.00 87.69 79 PHE A C 1
ATOM 624 O O . PHE A 1 79 ? 12.939 -20.814 -2.276 1.00 87.69 79 PHE A O 1
ATOM 631 N N . ASP A 1 80 ? 10.866 -21.426 -2.876 1.00 88.62 80 ASP A N 1
ATOM 632 C CA . ASP A 1 80 ? 11.286 -22.653 -3.539 1.00 88.62 80 ASP A CA 1
ATOM 633 C C . ASP A 1 80 ? 11.742 -22.330 -4.959 1.00 88.62 80 ASP A C 1
ATOM 635 O O . ASP A 1 80 ? 10.956 -22.168 -5.892 1.00 88.62 80 ASP A O 1
ATOM 639 N N . ILE A 1 81 ? 13.053 -22.180 -5.090 1.00 89.44 81 ILE A N 1
ATOM 640 C CA . ILE A 1 81 ? 13.718 -21.898 -6.355 1.00 89.44 81 ILE A CA 1
ATOM 641 C C . ILE A 1 81 ? 14.175 -23.182 -7.056 1.00 89.44 81 ILE A C 1
ATOM 643 O O . ILE A 1 81 ? 14.967 -23.088 -7.991 1.00 89.44 81 ILE A O 1
ATOM 647 N N . ASN A 1 82 ? 13.783 -24.385 -6.611 1.00 88.56 82 ASN A N 1
ATOM 648 C CA . ASN A 1 82 ? 14.084 -25.655 -7.291 1.00 88.56 82 ASN A CA 1
ATOM 649 C C . ASN A 1 82 ? 13.026 -25.953 -8.348 1.00 88.56 82 ASN A C 1
ATOM 651 O O . ASN A 1 82 ? 11.841 -26.029 -8.053 1.00 88.56 82 ASN A O 1
ATOM 655 N N . SER A 1 83 ? 13.460 -26.103 -9.598 1.00 91.31 83 SER A N 1
ATOM 656 C CA . SER A 1 83 ? 12.572 -26.386 -10.717 1.00 91.31 83 SER A CA 1
ATOM 657 C C . SER A 1 83 ? 13.347 -27.019 -11.865 1.00 91.31 83 SER A C 1
ATOM 659 O O . SER A 1 83 ? 14.521 -26.710 -12.054 1.00 91.31 83 SER A O 1
ATOM 661 N N . ASP A 1 84 ? 12.656 -27.842 -12.652 1.00 92.69 84 ASP A N 1
ATOM 662 C CA . ASP A 1 84 ? 13.147 -28.375 -13.929 1.00 92.69 84 ASP A CA 1
ATOM 663 C C . ASP A 1 84 ? 12.941 -27.385 -15.098 1.00 92.69 84 ASP A C 1
ATOM 665 O O . ASP A 1 84 ? 13.227 -27.704 -16.251 1.00 92.69 84 ASP A O 1
ATOM 669 N N . CYS A 1 85 ? 12.406 -26.189 -14.823 1.00 95.62 85 CYS A N 1
ATOM 670 C CA . CYS A 1 85 ? 12.246 -25.130 -15.816 1.00 95.62 85 CYS A CA 1
ATOM 671 C C . CYS A 1 85 ? 13.599 -24.565 -16.270 1.00 95.62 85 CYS A C 1
ATOM 673 O O . CYS A 1 85 ? 14.512 -24.375 -15.471 1.00 95.62 85 CYS A O 1
ATOM 675 N N . ASP A 1 86 ? 13.683 -24.176 -17.540 1.00 96.12 86 ASP A N 1
ATOM 676 C CA . ASP A 1 86 ? 14.874 -23.551 -18.123 1.00 96.12 86 ASP A CA 1
ATOM 677 C C . ASP A 1 86 ? 15.069 -22.101 -17.649 1.00 96.12 86 ASP A C 1
ATOM 679 O O . ASP A 1 86 ? 16.204 -21.620 -17.573 1.00 96.12 86 ASP A O 1
ATOM 683 N N . THR A 1 87 ? 13.970 -21.391 -17.362 1.00 96.81 87 THR A N 1
ATOM 684 C CA . THR A 1 87 ? 13.977 -19.976 -16.970 1.00 96.81 87 THR A CA 1
ATOM 685 C C . THR A 1 87 ? 13.524 -19.795 -15.526 1.00 96.81 87 THR A C 1
ATOM 687 O O . THR A 1 87 ? 12.447 -20.256 -15.157 1.00 96.81 87 THR A O 1
ATOM 690 N N . LEU A 1 88 ? 14.286 -19.046 -14.730 1.00 96.00 88 LEU A N 1
ATOM 691 C CA . LEU A 1 88 ? 13.858 -18.543 -13.424 1.00 96.00 88 LEU A CA 1
ATOM 692 C C . LEU A 1 88 ? 13.389 -17.088 -13.559 1.00 96.00 88 LEU A C 1
ATOM 694 O O . LEU A 1 88 ? 14.139 -16.242 -14.039 1.00 96.00 88 LEU A O 1
ATOM 698 N N . LEU A 1 89 ? 12.168 -16.777 -13.123 1.00 95.31 89 LEU A N 1
ATOM 699 C CA . LEU A 1 89 ? 11.616 -15.421 -13.076 1.00 95.31 89 LEU A CA 1
ATOM 700 C C . LEU A 1 89 ? 11.500 -14.951 -11.623 1.00 95.31 89 LEU A C 1
ATOM 702 O O . LEU A 1 89 ? 10.727 -15.499 -10.838 1.00 95.31 89 LEU A O 1
ATOM 706 N N . ILE A 1 90 ? 12.218 -13.884 -11.278 1.00 91.81 90 ILE A N 1
ATOM 707 C CA . ILE A 1 90 ? 12.149 -13.236 -9.966 1.00 91.81 90 ILE A CA 1
ATOM 708 C C . ILE A 1 90 ? 11.625 -11.807 -10.137 1.00 91.81 90 ILE A C 1
ATOM 710 O O . ILE A 1 90 ? 12.121 -11.066 -10.978 1.00 91.81 90 ILE A O 1
ATOM 714 N N . SER A 1 91 ? 10.626 -11.404 -9.343 1.00 89.56 91 SER A N 1
ATOM 715 C CA . SER A 1 91 ? 10.000 -10.079 -9.433 1.00 89.56 91 SER A CA 1
ATOM 716 C C . SER A 1 91 ? 9.884 -9.419 -8.060 1.00 89.56 91 SER A C 1
ATOM 718 O O . SER A 1 91 ? 9.129 -9.887 -7.207 1.00 89.56 91 SER A O 1
ATOM 720 N N . GLY A 1 92 ? 10.578 -8.298 -7.856 1.00 81.69 92 GLY A N 1
ATOM 721 C CA . GLY A 1 92 ? 10.581 -7.562 -6.586 1.00 81.69 92 GLY A CA 1
ATOM 722 C C . GLY A 1 92 ? 10.991 -6.099 -6.757 1.00 81.69 92 GLY A C 1
ATOM 723 O O . GLY A 1 92 ? 11.861 -5.788 -7.567 1.00 81.69 92 GLY A O 1
ATOM 724 N N . GLU A 1 93 ? 10.364 -5.193 -6.000 1.00 69.88 93 GLU A N 1
ATOM 725 C CA . GLU A 1 93 ? 10.615 -3.745 -6.129 1.00 69.88 93 GLU A CA 1
ATOM 726 C C . GLU A 1 93 ? 11.988 -3.317 -5.567 1.00 69.88 93 GLU A C 1
ATOM 728 O O . GLU A 1 93 ? 12.624 -2.366 -6.018 1.00 69.88 93 GLU A O 1
ATOM 733 N N . GLU A 1 94 ? 12.501 -4.075 -4.603 1.00 68.19 94 GLU A N 1
ATOM 734 C CA . GLU A 1 94 ? 13.707 -3.720 -3.853 1.00 68.19 94 GLU A CA 1
ATOM 735 C C . GLU A 1 94 ? 15.010 -4.211 -4.514 1.00 68.19 94 GLU A C 1
ATOM 737 O O . GLU A 1 94 ? 16.095 -3.817 -4.092 1.00 68.19 94 GLU A O 1
ATOM 742 N N . PHE A 1 95 ? 14.952 -5.028 -5.580 1.00 71.50 95 PHE A N 1
ATOM 743 C CA . PHE A 1 95 ? 16.166 -5.489 -6.287 1.00 71.50 95 PHE A CA 1
ATOM 744 C C . PHE A 1 95 ? 16.946 -4.339 -6.923 1.00 71.50 95 PHE A C 1
ATOM 746 O O . PHE A 1 95 ? 18.168 -4.409 -7.026 1.00 71.50 95 PHE A O 1
ATOM 753 N N . SER A 1 96 ? 16.260 -3.243 -7.253 1.00 64.38 96 SER A N 1
ATOM 754 C CA . SER A 1 96 ? 16.894 -1.990 -7.667 1.00 64.38 96 SER A CA 1
ATOM 755 C C . SER A 1 96 ? 17.799 -1.380 -6.582 1.00 64.38 96 SER A C 1
ATOM 757 O O . SER A 1 96 ? 18.750 -0.683 -6.922 1.00 64.38 96 SER A O 1
ATOM 759 N N . ARG A 1 97 ? 17.550 -1.667 -5.294 1.00 65.38 97 ARG A N 1
ATOM 760 C CA . ARG A 1 97 ? 18.319 -1.162 -4.141 1.00 65.38 97 ARG A CA 1
ATOM 761 C C . ARG A 1 97 ? 19.381 -2.139 -3.624 1.00 65.38 97 ARG A C 1
ATOM 763 O O . ARG A 1 97 ? 20.316 -1.722 -2.946 1.00 65.38 97 ARG A O 1
ATOM 770 N N . ALA A 1 98 ? 19.259 -3.429 -3.941 1.00 60.78 98 ALA A N 1
ATOM 771 C CA . ALA A 1 98 ? 20.208 -4.470 -3.524 1.00 60.78 98 ALA A CA 1
ATOM 772 C C . ALA A 1 98 ? 21.518 -4.487 -4.341 1.00 60.78 98 ALA A C 1
ATOM 774 O O . ALA A 1 98 ? 22.460 -5.198 -4.001 1.00 60.78 98 ALA A O 1
ATOM 775 N N . ASN A 1 99 ? 21.599 -3.679 -5.398 1.00 63.00 99 ASN A N 1
ATOM 776 C CA . ASN A 1 99 ? 22.687 -3.647 -6.378 1.00 63.00 99 ASN A CA 1
ATOM 777 C C . ASN A 1 99 ? 24.002 -2.997 -5.894 1.00 63.00 99 ASN A C 1
ATOM 779 O O . ASN A 1 99 ? 24.903 -2.764 -6.698 1.00 63.00 99 ASN A O 1
ATOM 783 N N . THR A 1 100 ? 24.127 -2.686 -4.602 1.00 61.97 100 THR A N 1
ATOM 784 C CA . THR A 1 100 ? 25.266 -1.929 -4.056 1.00 61.97 100 THR A CA 1
ATOM 785 C C . THR A 1 100 ? 26.549 -2.753 -3.914 1.00 61.97 100 THR A C 1
ATOM 787 O O . THR A 1 100 ? 27.589 -2.198 -3.566 1.00 61.97 100 THR A O 1
ATOM 790 N N . GLN A 1 101 ? 26.504 -4.063 -4.187 1.00 70.88 101 GLN A N 1
ATOM 791 C CA . GLN A 1 101 ? 27.631 -4.982 -4.008 1.00 70.88 101 GLN A CA 1
ATOM 792 C C . GLN A 1 101 ? 27.920 -5.785 -5.288 1.00 70.88 101 GLN A C 1
ATOM 794 O O . GLN A 1 101 ? 27.022 -6.468 -5.781 1.00 70.88 101 GLN A O 1
ATOM 799 N N . PRO A 1 102 ? 29.170 -5.822 -5.793 1.00 75.25 102 PRO A N 1
ATOM 800 C CA . PRO A 1 102 ? 29.541 -6.642 -6.955 1.00 75.25 102 PRO A CA 1
ATOM 801 C C . PRO A 1 102 ? 29.226 -8.141 -6.809 1.00 75.25 102 PRO A C 1
ATOM 803 O O . PRO A 1 102 ? 28.933 -8.812 -7.799 1.00 75.25 102 PRO A O 1
ATOM 806 N N . ALA A 1 103 ? 29.250 -8.666 -5.576 1.00 78.81 103 ALA A N 1
ATOM 807 C CA . ALA A 1 103 ? 28.940 -10.066 -5.275 1.00 78.81 103 ALA A CA 1
ATOM 808 C C . ALA A 1 103 ? 27.516 -10.462 -5.701 1.00 78.81 103 ALA A C 1
ATOM 810 O O . ALA A 1 103 ? 27.329 -11.548 -6.241 1.00 78.81 103 ALA A O 1
ATOM 811 N N . PHE A 1 104 ? 26.546 -9.547 -5.573 1.00 84.19 104 PHE A N 1
ATOM 812 C CA . PHE A 1 104 ? 25.169 -9.761 -6.026 1.00 84.19 104 PHE A CA 1
ATOM 813 C C . PHE A 1 104 ? 25.127 -10.188 -7.498 1.00 84.19 104 PHE A C 1
ATOM 815 O O . PHE A 1 104 ? 24.521 -11.197 -7.844 1.00 84.19 104 PHE A O 1
ATOM 822 N N . PHE A 1 105 ? 25.831 -9.464 -8.370 1.00 86.75 105 PHE A N 1
ATOM 823 C CA . PHE A 1 105 ? 25.849 -9.754 -9.804 1.00 86.75 105 PHE A CA 1
ATOM 824 C C . PHE A 1 105 ? 26.614 -11.031 -10.149 1.00 86.75 105 PHE A C 1
ATOM 826 O O . PHE A 1 105 ? 26.225 -11.748 -11.073 1.00 86.75 105 PHE A O 1
ATOM 833 N N . ALA A 1 106 ? 27.690 -11.325 -9.414 1.00 86.00 106 ALA A N 1
ATOM 834 C CA . ALA A 1 106 ? 28.431 -12.572 -9.577 1.00 86.00 106 ALA A CA 1
ATOM 835 C C . ALA A 1 106 ? 27.550 -13.789 -9.253 1.00 86.00 106 ALA A C 1
ATOM 837 O O . ALA A 1 106 ? 27.582 -14.775 -9.989 1.00 86.00 106 ALA A O 1
ATOM 838 N N . ASP A 1 107 ? 26.715 -13.692 -8.217 1.00 86.81 107 ASP A N 1
ATOM 839 C CA . ASP A 1 107 ? 25.782 -14.755 -7.844 1.00 86.81 107 ASP A CA 1
ATOM 840 C C . ASP A 1 107 ? 24.641 -14.926 -8.851 1.00 86.81 107 ASP A C 1
ATOM 842 O O . ASP A 1 107 ? 24.251 -16.049 -9.159 1.00 86.81 107 ASP A O 1
ATOM 846 N N . LEU A 1 108 ? 24.116 -13.836 -9.424 1.00 89.62 108 LEU A N 1
ATOM 847 C CA . LEU A 1 108 ? 23.123 -13.948 -10.500 1.00 89.62 108 LEU A CA 1
ATOM 848 C C . LEU A 1 108 ? 23.690 -14.732 -11.696 1.00 89.62 108 LEU A C 1
ATOM 850 O O . LEU A 1 108 ? 23.015 -15.603 -12.243 1.00 89.62 108 LEU A O 1
ATOM 854 N N . ARG A 1 109 ? 24.946 -14.452 -12.072 1.00 89.88 109 ARG A N 1
ATOM 855 C CA . ARG A 1 109 ? 25.650 -15.136 -13.171 1.00 89.88 109 ARG A CA 1
ATOM 856 C C . ARG A 1 109 ? 26.064 -16.572 -12.838 1.00 89.88 109 ARG A C 1
ATOM 858 O O . ARG A 1 109 ? 26.328 -17.342 -13.754 1.00 89.88 109 ARG A O 1
ATOM 865 N N . SER A 1 110 ? 26.169 -16.942 -11.561 1.00 90.06 110 SER A N 1
ATOM 866 C CA . SER A 1 110 ? 26.422 -18.337 -11.178 1.00 90.06 110 SER A CA 1
ATOM 867 C C . SER A 1 110 ? 25.142 -19.178 -11.235 1.00 90.06 110 SER A C 1
ATOM 869 O O . SER A 1 110 ? 25.202 -20.374 -11.529 1.00 90.06 110 SER A O 1
ATOM 871 N N . LEU A 1 111 ? 23.984 -18.545 -11.023 1.00 90.69 111 LEU A N 1
ATOM 872 C CA . LEU A 1 111 ? 22.679 -19.198 -11.030 1.00 90.69 111 LEU A CA 1
ATOM 873 C C . LEU A 1 111 ? 22.164 -19.513 -12.444 1.00 90.69 111 LEU A C 1
ATOM 875 O O . LEU A 1 111 ? 21.498 -20.535 -12.625 1.00 90.69 111 LEU A O 1
ATOM 879 N N . ALA A 1 112 ? 22.468 -18.670 -13.438 1.00 94.12 112 ALA A N 1
ATOM 880 C CA . ALA A 1 112 ? 22.004 -18.846 -14.815 1.00 94.12 112 ALA A CA 1
ATOM 881 C C . ALA A 1 112 ? 23.054 -18.496 -15.882 1.00 94.12 112 ALA A C 1
ATOM 883 O O . ALA A 1 112 ? 23.883 -17.614 -15.663 1.00 94.12 112 ALA A O 1
ATOM 884 N N . GLU A 1 113 ? 22.983 -19.152 -17.050 1.00 94.06 113 GLU A N 1
ATOM 885 C CA . GLU A 1 113 ? 23.852 -18.848 -18.208 1.00 94.06 113 GLU A CA 1
ATOM 886 C C . GLU A 1 113 ? 23.625 -17.419 -18.720 1.00 94.06 113 GLU A C 1
ATOM 888 O O . GLU A 1 113 ? 24.576 -16.682 -18.986 1.00 94.06 113 GLU A O 1
ATOM 893 N N . GLU A 1 114 ? 22.355 -17.023 -18.812 1.00 94.75 114 GLU A N 1
ATOM 894 C CA . GLU A 1 114 ? 21.912 -15.701 -19.242 1.00 94.75 114 GLU A CA 1
ATOM 895 C C . GLU A 1 114 ? 21.143 -15.003 -18.119 1.00 94.75 114 GLU A C 1
ATOM 897 O O . GLU A 1 114 ? 20.239 -15.579 -17.514 1.00 94.75 114 GLU A O 1
ATOM 902 N N . VAL A 1 115 ? 21.455 -13.734 -17.857 1.00 95.00 115 VAL A N 1
ATOM 903 C CA . VAL A 1 115 ? 20.752 -12.919 -16.858 1.00 95.00 115 VAL A CA 1
ATOM 904 C C . VAL A 1 115 ? 20.193 -11.688 -17.551 1.00 95.00 115 VAL A C 1
ATOM 906 O O . VAL A 1 115 ? 20.958 -10.887 -18.071 1.00 95.00 115 VAL A O 1
ATOM 909 N N . THR A 1 116 ? 18.875 -11.511 -17.530 1.00 95.62 116 THR A N 1
ATOM 910 C CA . THR A 1 116 ? 18.193 -10.317 -18.041 1.00 95.62 116 THR A CA 1
ATOM 911 C C . THR A 1 116 ? 17.577 -9.545 -16.881 1.00 95.62 116 THR A C 1
ATOM 913 O O . THR A 1 116 ? 16.771 -10.103 -16.138 1.00 95.62 116 THR A O 1
ATOM 916 N N . ALA A 1 117 ? 17.888 -8.257 -16.750 1.00 93.62 117 ALA A N 1
ATOM 917 C CA . ALA A 1 117 ? 17.210 -7.370 -15.808 1.00 93.62 117 ALA A CA 1
ATOM 918 C C . ALA A 1 117 ? 16.212 -6.477 -16.555 1.00 93.62 117 ALA A C 1
ATOM 920 O O . ALA A 1 117 ? 16.588 -5.785 -17.500 1.00 93.62 117 ALA A O 1
ATOM 921 N N . ILE A 1 118 ? 14.945 -6.490 -16.141 1.00 93.88 118 ILE A N 1
ATOM 922 C CA . ILE A 1 118 ? 13.872 -5.704 -16.758 1.00 93.88 118 ILE A CA 1
ATOM 923 C C . ILE A 1 118 ? 13.347 -4.630 -15.804 1.00 93.88 118 ILE A C 1
ATOM 925 O O . ILE A 1 118 ? 13.018 -4.915 -14.651 1.00 93.88 118 ILE A O 1
ATOM 929 N N . PHE A 1 119 ? 13.239 -3.404 -16.317 1.00 93.06 119 PHE A N 1
ATOM 930 C CA . PHE A 1 119 ? 12.789 -2.218 -15.593 1.00 93.06 119 PHE A CA 1
ATOM 931 C C . PHE A 1 119 ? 11.659 -1.521 -16.346 1.00 93.06 119 PHE A C 1
ATOM 933 O O . PHE A 1 119 ? 11.754 -1.289 -17.552 1.00 93.06 119 PHE A O 1
ATOM 940 N N . TYR A 1 120 ? 10.621 -1.122 -15.613 1.00 93.31 120 TYR A N 1
ATOM 941 C CA . TYR A 1 120 ? 9.587 -0.223 -16.116 1.00 93.31 120 TYR A CA 1
ATOM 942 C C . TYR A 1 120 ? 9.778 1.170 -15.525 1.00 93.31 120 TYR A C 1
ATOM 944 O O . TYR A 1 120 ? 9.825 1.302 -14.302 1.00 93.31 120 TYR A O 1
ATOM 952 N N . PHE A 1 121 ? 9.821 2.204 -16.370 1.00 92.56 121 PHE A N 1
ATOM 953 C CA . PHE A 1 121 ? 9.886 3.603 -15.935 1.00 92.56 121 PHE A CA 1
ATOM 954 C C . PHE A 1 121 ? 8.618 4.366 -16.274 1.00 92.56 121 PHE A C 1
ATOM 956 O O . PHE A 1 121 ? 8.137 4.356 -17.403 1.00 92.56 121 PHE A O 1
ATOM 963 N N . ARG A 1 122 ? 8.087 5.071 -15.280 1.00 91.56 122 ARG A N 1
ATOM 964 C CA . ARG A 1 122 ? 6.960 5.989 -15.436 1.00 91.56 122 ARG A CA 1
ATOM 965 C C . ARG A 1 122 ? 7.475 7.385 -15.778 1.00 91.56 122 ARG A C 1
ATOM 967 O O . ARG A 1 122 ? 8.574 7.762 -15.385 1.00 91.56 122 ARG A O 1
ATOM 974 N N . ARG A 1 123 ? 6.636 8.163 -16.456 1.00 93.50 123 ARG A N 1
ATOM 975 C CA . ARG A 1 123 ? 6.840 9.599 -16.668 1.00 93.50 123 ARG A CA 1
ATOM 976 C C . ARG A 1 123 ? 7.160 10.339 -15.366 1.00 93.50 123 ARG A C 1
ATOM 978 O O . ARG A 1 123 ? 6.530 10.050 -14.349 1.00 93.50 123 ARG A O 1
ATOM 985 N N . PHE A 1 124 ? 8.101 11.282 -15.396 1.00 94.56 124 PHE A N 1
ATOM 986 C CA . PHE A 1 124 ? 8.614 11.929 -14.182 1.00 94.56 124 PHE A CA 1
ATOM 987 C C . PHE A 1 124 ? 7.514 12.656 -13.397 1.00 94.56 124 PHE A C 1
ATOM 989 O O . PHE A 1 124 ? 7.362 12.431 -12.198 1.00 94.56 124 PHE A O 1
ATOM 996 N N . ASP A 1 125 ? 6.693 13.460 -14.073 1.00 94.06 125 ASP A N 1
ATOM 997 C CA . ASP A 1 125 ? 5.553 14.163 -13.473 1.00 94.06 125 ASP A CA 1
ATOM 998 C C . ASP A 1 125 ? 4.513 13.203 -12.867 1.00 94.06 125 ASP A C 1
ATOM 1000 O O . ASP A 1 125 ? 4.051 13.400 -11.743 1.00 94.06 125 ASP A O 1
ATOM 1004 N N . HIS A 1 126 ? 4.178 12.116 -13.573 1.00 93.25 126 HIS A N 1
ATOM 1005 C CA . HIS A 1 126 ? 3.270 11.091 -13.046 1.00 93.25 126 HIS A CA 1
ATOM 1006 C C . HIS A 1 126 ? 3.862 10.408 -11.820 1.00 93.25 126 HIS A C 1
ATOM 1008 O O . HIS A 1 126 ? 3.131 10.065 -10.895 1.00 93.25 126 HIS A O 1
ATOM 1014 N N . LEU A 1 127 ? 5.166 10.138 -11.832 1.00 92.00 127 LEU A N 1
ATOM 1015 C CA . LEU A 1 127 ? 5.843 9.475 -10.730 1.00 92.00 127 LEU A CA 1
ATOM 1016 C C . LEU A 1 127 ? 5.852 10.360 -9.483 1.00 92.00 127 LEU A C 1
ATOM 1018 O O . LEU A 1 127 ? 5.496 9.864 -8.418 1.00 92.00 127 LEU A O 1
ATOM 1022 N N . LEU A 1 128 ? 6.143 11.656 -9.622 1.00 92.94 128 LEU A N 1
ATOM 1023 C CA . LEU A 1 128 ? 6.071 12.630 -8.529 1.00 92.94 128 LEU A CA 1
ATOM 1024 C C . LEU A 1 128 ? 4.685 12.641 -7.864 1.00 92.94 128 LEU A C 1
ATOM 1026 O O . LEU A 1 128 ? 4.576 12.474 -6.651 1.00 92.94 128 LEU A O 1
ATOM 1030 N N . GLU A 1 129 ? 3.621 12.763 -8.659 1.00 92.81 129 GLU A N 1
ATOM 1031 C CA . GLU A 1 129 ? 2.230 12.797 -8.177 1.00 92.81 129 GLU A CA 1
ATOM 1032 C C . GLU A 1 129 ? 1.837 11.483 -7.478 1.00 92.81 129 GLU A C 1
ATOM 1034 O O . GLU A 1 129 ? 1.180 11.473 -6.433 1.00 92.81 129 GLU A O 1
ATOM 1039 N N . ARG A 1 130 ? 2.301 10.344 -8.009 1.00 90.81 130 ARG A N 1
ATOM 1040 C CA . ARG A 1 130 ? 2.057 9.020 -7.418 1.00 90.81 130 ARG A CA 1
ATOM 1041 C C . ARG A 1 130 ? 2.836 8.786 -6.132 1.00 90.81 130 ARG A C 1
ATOM 1043 O O . ARG A 1 130 ? 2.301 8.150 -5.226 1.00 90.81 130 ARG A O 1
ATOM 1050 N N . VAL A 1 131 ? 4.073 9.269 -6.054 1.00 90.94 131 VAL A N 1
ATOM 1051 C CA . VAL A 1 131 ? 4.882 9.219 -4.833 1.00 90.94 131 VAL A CA 1
ATOM 1052 C C . VAL A 1 131 ? 4.239 10.097 -3.774 1.00 90.94 131 VAL A C 1
ATOM 1054 O O . VAL A 1 131 ? 3.997 9.607 -2.681 1.00 90.94 131 VAL A O 1
ATOM 1057 N N . TYR A 1 132 ? 3.856 11.331 -4.108 1.00 94.12 132 TYR A N 1
ATOM 1058 C CA . TYR A 1 132 ? 3.167 12.222 -3.178 1.00 94.12 132 TYR A CA 1
ATOM 1059 C C . TYR A 1 132 ? 1.890 11.597 -2.609 1.00 94.12 132 TYR A C 1
ATOM 1061 O O . TYR A 1 132 ? 1.758 11.484 -1.391 1.00 94.12 132 TYR A O 1
ATOM 1069 N N . SER A 1 133 ? 0.993 11.118 -3.480 1.00 92.38 133 SER A N 1
ATOM 1070 C CA . SER A 1 133 ? -0.267 10.487 -3.068 1.00 92.38 133 SER A CA 1
ATOM 1071 C C . SER A 1 133 ? -0.058 9.265 -2.169 1.00 92.38 133 SER A C 1
ATOM 1073 O O . SER A 1 133 ? -0.861 9.010 -1.275 1.00 92.38 133 SER A O 1
ATOM 1075 N N . GLU A 1 134 ? 1.029 8.515 -2.361 1.00 90.50 134 GLU A N 1
ATOM 1076 C CA . GLU A 1 134 ? 1.365 7.406 -1.472 1.00 90.50 134 GLU A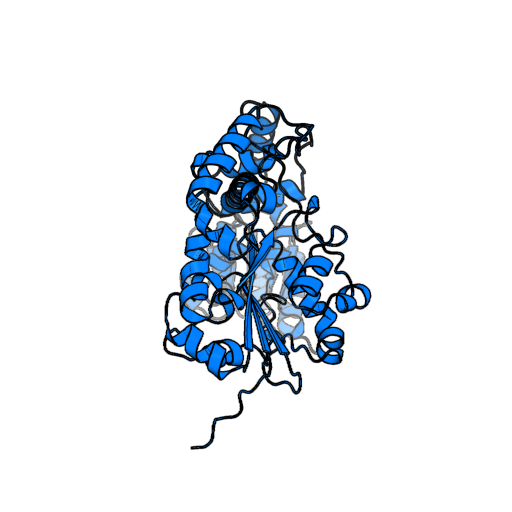 CA 1
ATOM 1077 C C . GLU A 1 134 ? 1.974 7.880 -0.153 1.00 90.50 134 GLU A C 1
ATOM 1079 O O . GLU A 1 134 ? 1.536 7.467 0.918 1.00 90.50 134 GLU A O 1
ATOM 1084 N N . SER A 1 135 ? 2.961 8.770 -0.212 1.00 92.12 135 SER A N 1
ATOM 1085 C CA . SER A 1 135 ? 3.694 9.239 0.957 1.00 92.12 135 SER A CA 1
ATOM 1086 C C . SER A 1 135 ? 2.778 9.937 1.963 1.00 92.12 135 SER A C 1
ATOM 1088 O O . SER A 1 135 ? 2.985 9.775 3.167 1.00 92.12 135 SER A O 1
ATOM 1090 N N . VAL A 1 136 ? 1.738 10.660 1.518 1.00 95.25 136 VAL A N 1
ATOM 1091 C CA . VAL A 1 136 ? 0.790 11.323 2.438 1.00 95.25 136 VAL A CA 1
ATOM 1092 C C . VAL A 1 136 ? -0.094 10.352 3.218 1.00 95.25 136 VAL A C 1
ATOM 1094 O O . VAL A 1 136 ? -0.609 10.744 4.266 1.00 95.25 136 VAL A O 1
ATOM 1097 N N . LYS A 1 137 ? -0.257 9.103 2.759 1.00 92.56 137 LYS A N 1
ATOM 1098 C CA . LYS A 1 137 ? -0.991 8.059 3.497 1.00 92.56 137 LYS A CA 1
ATOM 1099 C C . LYS A 1 137 ? -0.227 7.605 4.735 1.00 92.56 137 LYS A C 1
ATOM 1101 O O . LYS A 1 137 ? -0.829 7.311 5.763 1.00 92.56 137 LYS A O 1
ATOM 1106 N N . GLU A 1 138 ? 1.099 7.587 4.642 1.00 88.50 138 GLU A N 1
ATOM 1107 C CA . GLU A 1 138 ? 1.958 7.007 5.671 1.00 88.50 138 GLU A CA 1
ATOM 1108 C C . GLU A 1 138 ? 2.611 8.068 6.562 1.00 88.50 138 GLU A C 1
ATOM 1110 O O . GLU A 1 138 ? 2.457 8.019 7.781 1.00 88.50 138 GLU A O 1
ATOM 1115 N N . TYR A 1 139 ? 3.330 9.036 5.983 1.00 90.00 139 TYR A N 1
ATOM 1116 C CA . TYR A 1 139 ? 4.233 9.895 6.765 1.00 90.00 139 TYR A CA 1
ATOM 1117 C C . TYR A 1 139 ? 4.309 11.352 6.304 1.00 90.00 139 TYR A C 1
ATOM 1119 O O . TYR A 1 139 ? 4.582 12.232 7.117 1.00 90.00 139 TYR A O 1
ATOM 1127 N N . LEU A 1 140 ? 4.093 11.640 5.020 1.00 94.12 140 LEU A N 1
ATOM 1128 C CA . LEU A 1 140 ? 4.353 12.969 4.475 1.00 94.12 140 LEU A CA 1
ATOM 1129 C C . LEU A 1 140 ? 3.251 13.954 4.869 1.00 94.12 140 LEU A C 1
ATOM 1131 O O . LEU A 1 140 ? 2.062 13.680 4.694 1.00 94.12 140 LEU A O 1
ATOM 1135 N N . ALA A 1 141 ? 3.659 15.116 5.368 1.00 95.38 141 ALA A N 1
ATOM 1136 C CA . ALA A 1 141 ? 2.790 16.254 5.626 1.00 95.38 141 ALA A CA 1
ATOM 1137 C C . ALA A 1 141 ? 3.283 17.472 4.836 1.00 95.38 141 ALA A C 1
ATOM 1139 O O . ALA A 1 141 ? 4.490 17.684 4.681 1.00 95.38 141 ALA A O 1
ATOM 1140 N N . GLY A 1 142 ? 2.344 18.286 4.365 1.00 94.62 142 GLY A N 1
ATOM 1141 C CA . GLY A 1 142 ? 2.622 19.469 3.561 1.00 94.62 142 GLY A CA 1
ATOM 1142 C C . GLY A 1 142 ? 2.501 19.238 2.051 1.00 94.62 142 GLY A C 1
ATOM 1143 O O . GLY A 1 142 ? 1.886 18.265 1.599 1.00 94.62 142 GLY A O 1
ATOM 1144 N N . PRO A 1 143 ? 3.025 20.179 1.256 1.00 93.81 143 PRO A N 1
ATOM 1145 C CA . PRO A 1 143 ? 2.718 20.249 -0.160 1.00 93.81 143 PRO A CA 1
ATOM 1146 C C . PRO A 1 143 ? 3.577 19.270 -0.980 1.00 93.81 143 PRO A C 1
ATOM 1148 O O . PRO A 1 143 ? 4.529 18.668 -0.474 1.00 93.81 143 PRO A O 1
ATOM 1151 N N . ILE A 1 144 ? 3.208 19.080 -2.248 1.00 93.94 144 ILE A N 1
ATOM 1152 C CA . ILE A 1 144 ? 3.798 18.079 -3.152 1.00 93.94 144 ILE A CA 1
ATOM 1153 C C . ILE A 1 144 ? 5.304 18.272 -3.393 1.00 93.94 144 ILE A C 1
ATOM 1155 O O . ILE A 1 144 ? 6.006 17.303 -3.659 1.00 93.94 144 ILE A O 1
ATOM 1159 N N . GLU A 1 145 ? 5.832 19.483 -3.222 1.00 91.75 145 GLU A N 1
ATOM 1160 C CA . GLU A 1 145 ? 7.266 19.810 -3.275 1.00 91.75 145 GLU A CA 1
ATOM 1161 C C . GLU A 1 145 ? 8.096 19.016 -2.263 1.00 91.75 145 GLU A C 1
ATOM 1163 O O . GLU A 1 145 ? 9.281 18.780 -2.483 1.00 91.75 145 GLU A O 1
ATOM 1168 N N . ASN A 1 146 ? 7.485 18.600 -1.152 1.00 92.50 146 ASN A N 1
ATOM 1169 C CA . ASN A 1 146 ? 8.172 17.831 -0.122 1.00 92.50 146 ASN A CA 1
ATOM 1170 C C . ASN A 1 146 ? 8.300 16.344 -0.489 1.00 92.50 146 ASN A C 1
ATOM 1172 O O . ASN A 1 146 ? 8.985 15.600 0.216 1.00 92.50 146 ASN A O 1
ATOM 1176 N N . ALA A 1 147 ? 7.631 15.882 -1.552 1.00 90.62 147 ALA A N 1
ATOM 1177 C CA . ALA A 1 147 ? 7.787 14.521 -2.036 1.00 90.62 147 ALA A CA 1
ATOM 1178 C C . ALA A 1 147 ? 9.166 14.366 -2.689 1.00 90.62 147 ALA A C 1
ATOM 1180 O O . ALA A 1 147 ? 9.460 14.976 -3.713 1.00 90.62 147 ALA A O 1
ATOM 1181 N N . GLN A 1 148 ? 10.007 13.523 -2.095 1.00 83.50 148 GLN A N 1
ATOM 1182 C CA . GLN A 1 148 ? 11.320 13.189 -2.636 1.00 83.50 148 GLN A CA 1
ATOM 1183 C C . GLN A 1 148 ? 11.274 11.829 -3.324 1.00 83.50 148 GLN A C 1
ATOM 1185 O O . GLN A 1 148 ? 10.750 10.858 -2.773 1.00 83.50 148 GLN A O 1
ATOM 1190 N N . TYR A 1 149 ? 11.846 11.758 -4.523 1.00 85.69 149 TYR A N 1
ATOM 1191 C CA . TYR A 1 149 ? 12.024 10.512 -5.255 1.00 85.69 149 TYR A CA 1
ATOM 1192 C C . TYR A 1 149 ? 13.234 10.611 -6.185 1.00 85.69 149 TYR A C 1
ATOM 1194 O O . TYR A 1 149 ? 13.522 11.688 -6.700 1.00 85.69 149 TYR A O 1
ATOM 1202 N N . GLN A 1 150 ? 13.932 9.496 -6.405 1.00 87.00 150 GLN A N 1
ATOM 1203 C CA . GLN A 1 150 ? 15.062 9.441 -7.332 1.00 87.00 150 GLN A CA 1
ATOM 1204 C C . GLN A 1 150 ? 14.549 9.443 -8.777 1.00 87.00 150 GLN A C 1
ATOM 1206 O O . GLN A 1 150 ? 13.815 8.538 -9.179 1.00 87.00 150 GLN A O 1
ATOM 1211 N N . LEU A 1 151 ? 14.929 10.457 -9.554 1.00 90.19 151 LEU A N 1
ATOM 1212 C CA . LEU A 1 151 ? 14.484 10.633 -10.943 1.00 90.19 151 LEU A CA 1
ATOM 1213 C C . LEU A 1 151 ? 15.628 10.460 -11.945 1.00 90.19 151 LEU A C 1
ATOM 1215 O O . LEU A 1 151 ? 15.393 10.420 -13.150 1.00 90.19 151 LEU A O 1
ATOM 1219 N N . GLU A 1 152 ? 16.855 10.285 -11.466 1.00 91.19 152 GLU A N 1
ATOM 1220 C CA . GLU A 1 152 ? 18.026 9.904 -12.244 1.00 91.19 152 GLU A CA 1
ATOM 1221 C C . GLU A 1 152 ? 17.975 8.397 -12.543 1.00 91.19 152 GLU A C 1
ATOM 1223 O O . GLU A 1 152 ? 18.727 7.587 -12.004 1.00 91.19 152 GLU A O 1
ATOM 1228 N N . PHE A 1 153 ? 17.032 8.000 -13.393 1.00 91.62 153 PHE A N 1
ATOM 1229 C CA . PHE A 1 153 ? 16.776 6.617 -13.788 1.00 91.62 153 PHE A CA 1
ATOM 1230 C C . PHE A 1 153 ? 18.024 5.896 -14.294 1.00 91.62 153 PHE A C 1
ATOM 1232 O O . PHE A 1 153 ? 18.227 4.734 -13.953 1.00 91.62 153 PHE A O 1
ATOM 1239 N N . TYR A 1 154 ? 18.894 6.567 -15.053 1.00 89.88 154 TYR A N 1
ATOM 1240 C CA . TYR A 1 154 ? 20.139 5.937 -15.499 1.00 89.88 154 TYR A CA 1
ATOM 1241 C C . TYR A 1 154 ? 21.065 5.568 -14.329 1.00 89.88 154 TYR A C 1
ATOM 1243 O O . TYR A 1 154 ? 21.731 4.539 -14.378 1.00 89.88 154 TYR A O 1
ATOM 1251 N N . GLU A 1 155 ? 21.064 6.341 -13.243 1.00 89.12 155 GLU A N 1
ATOM 1252 C CA . GLU A 1 155 ? 21.872 6.053 -12.051 1.00 89.12 155 GLU A CA 1
ATOM 1253 C C . GLU A 1 155 ? 21.385 4.793 -11.328 1.00 89.12 155 GLU A C 1
ATOM 1255 O O . GLU A 1 155 ? 22.196 4.039 -10.797 1.00 89.12 155 GLU A O 1
ATOM 1260 N N . ILE A 1 156 ? 20.075 4.526 -11.368 1.00 88.38 156 ILE A N 1
ATOM 1261 C CA . ILE A 1 156 ? 19.475 3.279 -10.866 1.00 88.38 156 ILE A CA 1
ATOM 1262 C C . ILE A 1 156 ? 19.964 2.083 -11.695 1.00 88.38 156 ILE A C 1
ATOM 1264 O O . ILE A 1 156 ? 20.258 1.015 -11.154 1.00 88.38 156 ILE A O 1
ATOM 1268 N N . LEU A 1 157 ? 20.067 2.260 -13.015 1.00 90.81 157 LEU A N 1
ATOM 1269 C CA . LEU A 1 157 ? 20.491 1.210 -13.943 1.00 90.81 157 LEU A CA 1
ATOM 1270 C C . LEU A 1 157 ? 22.006 1.016 -13.984 1.00 90.81 157 LEU A C 1
ATOM 1272 O O . LEU A 1 157 ? 22.453 -0.082 -14.307 1.00 90.81 157 LEU A O 1
ATOM 1276 N N . ARG A 1 158 ? 22.800 2.047 -13.674 1.00 90.44 158 ARG A N 1
ATOM 1277 C CA . ARG A 1 158 ? 24.256 2.049 -13.867 1.00 90.44 158 ARG A CA 1
ATOM 1278 C C . ARG A 1 158 ? 24.939 0.802 -13.288 1.00 90.44 158 ARG A C 1
ATOM 1280 O O . ARG A 1 158 ? 25.664 0.168 -14.052 1.00 90.44 158 ARG A O 1
ATOM 1287 N N . PRO A 1 159 ? 24.682 0.364 -12.038 1.00 89.88 159 PRO A N 1
ATOM 1288 C CA . PRO A 1 159 ? 25.323 -0.841 -11.511 1.00 89.88 159 PRO A CA 1
ATOM 1289 C C . PRO A 1 159 ? 24.977 -2.099 -12.318 1.00 89.88 159 PRO A C 1
ATOM 1291 O O . PRO A 1 159 ? 25.840 -2.944 -12.545 1.00 89.88 159 PRO A O 1
ATOM 1294 N N . PHE A 1 160 ? 23.736 -2.208 -12.804 1.00 91.19 160 PHE A N 1
ATOM 1295 C CA . PHE A 1 160 ? 23.314 -3.317 -13.658 1.00 91.19 160 PHE A CA 1
ATOM 1296 C C . PHE A 1 160 ? 24.002 -3.265 -15.023 1.00 91.19 160 PHE A C 1
ATOM 1298 O O . PHE A 1 160 ? 24.492 -4.288 -15.487 1.00 91.19 160 PHE A O 1
ATOM 1305 N N . VAL A 1 161 ? 24.096 -2.087 -15.642 1.00 92.31 161 VAL A N 1
ATOM 1306 C CA . VAL A 1 161 ? 24.797 -1.906 -16.923 1.00 92.31 161 VAL A CA 1
ATOM 1307 C C . VAL A 1 161 ? 26.279 -2.266 -16.789 1.00 92.31 161 VAL A C 1
ATOM 1309 O O . VAL A 1 161 ? 26.801 -2.998 -17.625 1.00 92.31 161 VAL A O 1
ATOM 1312 N N . GLU A 1 162 ? 26.945 -1.810 -15.727 1.00 91.69 162 GLU A N 1
ATOM 1313 C CA . GLU A 1 162 ? 28.373 -2.059 -15.484 1.00 91.69 162 GLU A CA 1
ATOM 1314 C C . GLU A 1 162 ? 28.698 -3.545 -15.265 1.00 91.69 162 GLU A C 1
ATOM 1316 O O . GLU A 1 162 ? 29.738 -4.015 -15.724 1.00 91.69 162 GLU A O 1
ATOM 1321 N N . HIS A 1 163 ? 27.823 -4.298 -14.587 1.00 91.12 163 HIS A N 1
ATOM 1322 C CA . HIS A 1 163 ? 28.102 -5.689 -14.203 1.00 91.12 163 HIS A CA 1
ATOM 1323 C C . HIS A 1 163 ? 27.444 -6.736 -15.112 1.00 91.12 163 HIS A C 1
ATOM 1325 O O . HIS A 1 163 ? 27.988 -7.834 -15.291 1.00 91.12 163 HIS A O 1
ATOM 1331 N N . LEU A 1 164 ? 26.268 -6.442 -15.675 1.00 92.06 164 LEU A N 1
ATOM 1332 C CA . LEU A 1 164 ? 25.539 -7.348 -16.569 1.00 92.06 164 LEU A CA 1
ATOM 1333 C C . LEU A 1 164 ? 25.804 -7.057 -18.049 1.00 92.06 164 LEU A C 1
ATOM 1335 O O . LEU A 1 164 ? 25.782 -7.999 -18.836 1.00 92.06 164 LEU A O 1
ATOM 1339 N N . GLY A 1 165 ? 26.133 -5.815 -18.405 1.00 93.00 165 GLY A N 1
ATOM 1340 C CA . GLY A 1 165 ? 26.237 -5.353 -19.790 1.00 93.00 165 GLY A CA 1
ATOM 1341 C C . GLY A 1 165 ? 24.906 -4.774 -20.296 1.00 93.00 165 GLY A C 1
ATOM 1342 O O . GLY A 1 165 ? 23.843 -5.268 -19.912 1.00 93.00 165 GLY A O 1
ATOM 1343 N N . PRO A 1 166 ? 24.926 -3.715 -21.129 1.00 93.69 166 PRO A N 1
ATOM 1344 C CA . PRO A 1 166 ? 23.717 -3.028 -21.599 1.00 93.69 166 PRO A CA 1
ATOM 1345 C C . PRO A 1 166 ? 22.759 -3.932 -22.392 1.00 93.69 166 PRO A C 1
ATOM 1347 O O . PRO A 1 166 ? 21.551 -3.738 -22.326 1.00 93.69 166 PRO A O 1
ATOM 1350 N N . GLU A 1 167 ? 23.269 -4.944 -23.095 1.00 93.19 167 GLU A N 1
ATOM 1351 C CA . GLU A 1 167 ? 22.486 -5.928 -23.854 1.00 93.19 167 GLU A CA 1
ATOM 1352 C C . GLU A 1 167 ? 21.582 -6.805 -22.976 1.00 93.19 167 GLU A C 1
ATOM 1354 O O . GLU A 1 167 ? 20.603 -7.372 -23.456 1.00 93.19 167 GLU A O 1
ATOM 1359 N N . ASN A 1 168 ? 21.899 -6.888 -21.684 1.00 94.69 168 ASN A N 1
ATOM 1360 C CA . ASN A 1 168 ? 21.164 -7.667 -20.696 1.00 94.69 168 ASN A CA 1
ATOM 1361 C C . ASN A 1 168 ? 20.158 -6.819 -19.902 1.00 94.69 168 ASN A C 1
ATOM 1363 O O . ASN A 1 168 ? 19.487 -7.336 -19.003 1.00 94.69 168 ASN A O 1
ATOM 1367 N N . ILE A 1 169 ? 20.041 -5.524 -20.217 1.00 94.62 169 ILE A N 1
ATOM 1368 C CA . ILE A 1 169 ? 19.135 -4.589 -19.550 1.00 94.62 169 ILE A CA 1
ATOM 1369 C C . ILE A 1 169 ? 17.979 -4.245 -20.482 1.00 94.62 169 ILE A C 1
ATOM 1371 O O . ILE A 1 169 ? 18.157 -3.623 -21.525 1.00 94.62 169 ILE A O 1
ATOM 1375 N N . VAL A 1 170 ? 16.768 -4.612 -20.076 1.00 94.94 170 VAL A N 1
ATOM 1376 C CA . VAL A 1 170 ? 15.539 -4.303 -20.807 1.00 94.94 170 VAL A CA 1
ATOM 1377 C C . VAL A 1 170 ? 14.817 -3.167 -20.100 1.00 94.94 170 VAL A C 1
ATOM 1379 O O . VAL A 1 170 ? 14.405 -3.294 -18.948 1.00 94.94 170 VAL A O 1
ATOM 1382 N N . VAL A 1 171 ? 14.627 -2.053 -20.800 1.00 94.31 171 VAL A N 1
ATOM 1383 C CA . VAL A 1 171 ? 13.925 -0.883 -20.270 1.00 94.31 171 VAL A CA 1
ATOM 1384 C C . VAL A 1 171 ? 12.611 -0.695 -21.024 1.00 94.31 171 VAL A C 1
ATOM 1386 O O . VAL A 1 171 ? 12.592 -0.635 -22.253 1.00 94.31 171 VAL A O 1
ATOM 1389 N N . ARG A 1 172 ? 11.494 -0.618 -20.294 1.00 94.19 172 ARG A N 1
ATOM 1390 C CA . ARG A 1 172 ? 10.140 -0.459 -20.846 1.00 94.19 172 ARG A CA 1
ATOM 1391 C C . ARG A 1 172 ? 9.446 0.777 -20.263 1.00 94.19 172 ARG A C 1
ATOM 1393 O O . ARG A 1 172 ? 9.660 1.108 -19.095 1.00 94.19 172 ARG A O 1
ATOM 1400 N N . PRO A 1 173 ? 8.606 1.483 -21.033 1.00 92.81 173 PRO A N 1
ATOM 1401 C CA . PRO A 1 173 ? 7.856 2.605 -20.496 1.00 92.81 173 PRO A CA 1
ATOM 1402 C C . PRO A 1 173 ? 6.632 2.094 -19.738 1.00 92.81 173 PRO A C 1
ATOM 1404 O O . PRO A 1 173 ? 5.914 1.218 -20.206 1.00 92.81 173 PRO A O 1
ATOM 1407 N N . TYR A 1 174 ? 6.338 2.662 -18.575 1.00 91.88 174 TYR A N 1
ATOM 1408 C CA . TYR A 1 174 ? 5.057 2.501 -17.896 1.00 91.88 174 TYR A CA 1
ATOM 1409 C C . TYR A 1 174 ? 4.076 3.542 -18.445 1.00 91.88 174 TYR A C 1
ATOM 1411 O O . TYR A 1 174 ? 3.786 4.558 -17.810 1.00 91.88 174 TYR A O 1
ATOM 1419 N N . ASN A 1 175 ? 3.615 3.317 -19.672 1.00 87.62 175 ASN A N 1
ATOM 1420 C CA . ASN A 1 175 ? 2.686 4.199 -20.358 1.00 87.62 175 ASN A CA 1
ATOM 1421 C C . ASN A 1 175 ? 1.765 3.370 -21.259 1.00 87.62 175 ASN A C 1
ATOM 1423 O O . ASN A 1 175 ? 2.224 2.741 -22.208 1.00 87.62 175 ASN A O 1
ATOM 1427 N N . GLN A 1 176 ? 0.462 3.399 -20.972 1.00 84.69 176 GLN A N 1
ATOM 1428 C CA . GLN A 1 176 ? -0.528 2.570 -21.656 1.00 84.69 176 GLN A CA 1
ATOM 1429 C C . GLN A 1 176 ? -0.562 2.787 -23.170 1.00 84.69 176 GLN A C 1
ATOM 1431 O O . GLN A 1 176 ? -0.774 1.833 -23.912 1.00 84.69 176 GLN A O 1
ATOM 1436 N N . THR A 1 177 ? -0.320 4.013 -23.637 1.00 83.81 177 THR A N 1
ATOM 1437 C CA . THR A 1 177 ? -0.324 4.320 -25.075 1.00 83.81 177 THR A CA 1
ATOM 1438 C C . THR A 1 177 ? 0.901 3.774 -25.804 1.00 83.81 177 THR A C 1
ATOM 1440 O O . THR A 1 177 ? 0.914 3.767 -27.029 1.00 83.81 177 THR A O 1
ATOM 1443 N N . LEU A 1 178 ? 1.933 3.356 -25.065 1.00 84.88 178 LEU A N 1
ATOM 1444 C CA . LEU A 1 178 ? 3.191 2.828 -25.595 1.00 84.88 178 LEU A CA 1
ATOM 1445 C C . LEU A 1 178 ? 3.321 1.308 -25.403 1.00 84.88 178 LEU A C 1
ATOM 1447 O O . LEU A 1 178 ? 4.277 0.710 -25.894 1.00 84.88 178 LEU A O 1
ATOM 1451 N N . TRP A 1 179 ? 2.383 0.676 -24.691 1.00 86.56 179 TRP A N 1
ATOM 1452 C CA . TRP A 1 179 ? 2.381 -0.771 -24.481 1.00 86.56 179 TRP A CA 1
ATOM 1453 C C . TRP A 1 179 ? 1.868 -1.527 -25.698 1.00 86.56 179 TRP A C 1
ATOM 1455 O O . TRP A 1 179 ? 0.917 -1.111 -26.361 1.00 86.56 179 TRP A O 1
ATOM 1465 N N . THR A 1 180 ? 2.441 -2.710 -25.915 1.00 75.62 180 THR A N 1
ATOM 1466 C CA . THR A 1 180 ? 1.918 -3.668 -26.900 1.00 75.62 180 THR A CA 1
ATOM 1467 C C . THR A 1 180 ? 0.474 -4.041 -26.532 1.00 75.62 180 THR A C 1
ATOM 1469 O O . THR A 1 180 ? 0.211 -4.444 -25.398 1.00 75.62 180 THR A O 1
ATOM 1472 N N . ASP A 1 181 ? -0.470 -3.850 -27.459 1.00 78.38 181 ASP A N 1
ATOM 1473 C CA . ASP A 1 181 ? -1.920 -4.050 -27.268 1.00 78.38 181 ASP A CA 1
ATOM 1474 C C . ASP A 1 181 ? -2.540 -3.296 -26.070 1.00 78.38 181 ASP A C 1
ATOM 1476 O O . ASP A 1 181 ? -3.616 -3.646 -25.582 1.00 78.38 181 ASP A O 1
ATOM 1480 N N . GLY A 1 182 ? -1.871 -2.251 -25.565 1.00 81.19 182 GLY A N 1
ATOM 1481 C CA . GLY A 1 182 ? -2.367 -1.417 -24.466 1.00 81.19 182 GLY A CA 1
ATOM 1482 C C . GLY A 1 182 ? -2.430 -2.105 -23.094 1.00 81.19 182 GLY A C 1
ATOM 1483 O O . GLY A 1 182 ? -3.068 -1.569 -22.184 1.00 81.19 182 GLY A O 1
ATOM 1484 N N . SER A 1 183 ? -1.783 -3.265 -22.920 1.00 88.3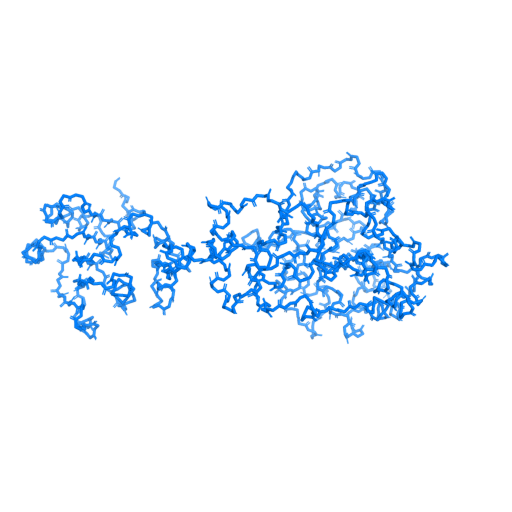8 183 SER A N 1
ATOM 1485 C CA . SER A 1 183 ? -1.745 -4.021 -21.659 1.00 88.38 183 SER A CA 1
ATOM 1486 C C . SER A 1 183 ? -0.323 -4.165 -21.128 1.00 88.38 183 SER A C 1
ATOM 1488 O O . SER A 1 183 ? 0.561 -4.659 -21.825 1.00 88.38 183 SER A O 1
ATOM 1490 N N . LEU A 1 184 ? -0.126 -3.841 -19.847 1.00 90.69 184 LEU A N 1
ATOM 1491 C CA . LEU A 1 184 ? 1.151 -4.053 -19.162 1.00 90.69 184 LEU A CA 1
ATOM 1492 C C . LEU A 1 184 ? 1.578 -5.528 -19.183 1.00 90.69 184 LEU A C 1
ATOM 1494 O O . LEU A 1 184 ? 2.757 -5.827 -19.327 1.00 90.69 184 LEU A O 1
ATOM 1498 N N . GLY A 1 185 ? 0.627 -6.457 -19.051 1.00 91.25 185 GLY A N 1
ATOM 1499 C CA . GLY A 1 185 ? 0.936 -7.885 -19.043 1.00 91.25 185 GLY A CA 1
ATOM 1500 C C . GLY A 1 185 ? 1.394 -8.405 -20.407 1.00 91.25 185 GLY A C 1
ATOM 1501 O O . GLY A 1 185 ? 2.354 -9.171 -20.464 1.00 91.25 185 GLY A O 1
ATOM 1502 N N . GLN A 1 186 ? 0.768 -7.949 -21.499 1.00 92.00 186 GLN A N 1
ATOM 1503 C CA . GLN A 1 186 ? 1.225 -8.264 -22.859 1.00 92.00 186 GLN A CA 1
ATOM 1504 C C . GLN A 1 186 ? 2.607 -7.664 -23.110 1.00 92.00 186 GLN A C 1
ATOM 1506 O O . GLN A 1 186 ? 3.488 -8.360 -23.609 1.00 92.00 186 GLN A O 1
ATOM 1511 N N . ASP A 1 187 ? 2.807 -6.399 -22.734 1.00 94.00 187 ASP A N 1
ATOM 1512 C CA . ASP A 1 187 ? 4.093 -5.722 -22.879 1.00 94.00 187 ASP A CA 1
ATOM 1513 C C . ASP A 1 187 ? 5.214 -6.466 -22.145 1.00 94.00 187 ASP A C 1
ATOM 1515 O O . ASP A 1 187 ? 6.262 -6.726 -22.733 1.00 94.00 187 ASP A O 1
ATOM 1519 N N . PHE A 1 188 ? 4.959 -6.892 -20.903 1.00 94.00 188 PHE A N 1
ATOM 1520 C CA . PHE A 1 188 ? 5.913 -7.667 -20.115 1.00 94.00 188 PHE A CA 1
ATOM 1521 C C . PHE A 1 188 ? 6.229 -9.011 -20.770 1.00 94.00 188 PHE A C 1
ATOM 1523 O O . PHE A 1 188 ? 7.399 -9.346 -20.942 1.00 94.00 188 PHE A O 1
ATOM 1530 N N . CYS A 1 189 ? 5.202 -9.765 -21.180 1.00 93.62 189 CYS A N 1
ATOM 1531 C CA . CYS A 1 189 ? 5.372 -11.050 -21.863 1.00 93.62 189 CYS A CA 1
ATOM 1532 C C . CYS A 1 189 ? 6.223 -10.898 -23.132 1.00 93.62 189 CYS A C 1
ATOM 1534 O O . CYS A 1 189 ? 7.135 -11.689 -23.366 1.00 93.62 189 CYS A O 1
ATOM 1536 N N . THR A 1 190 ? 5.983 -9.848 -23.920 1.00 93.56 190 THR A N 1
ATOM 1537 C CA . THR A 1 190 ? 6.809 -9.507 -25.083 1.00 93.56 190 THR A CA 1
ATOM 1538 C C . THR A 1 190 ? 8.244 -9.168 -24.674 1.00 93.56 190 THR A C 1
ATOM 1540 O O . THR A 1 190 ? 9.183 -9.680 -25.280 1.00 93.56 190 THR A O 1
ATOM 1543 N N . ALA A 1 191 ? 8.433 -8.357 -23.631 1.00 92.81 191 ALA A N 1
ATOM 1544 C CA . ALA A 1 191 ? 9.747 -7.915 -23.166 1.00 92.81 191 ALA A CA 1
ATOM 1545 C C . ALA A 1 191 ? 10.622 -9.064 -22.635 1.00 92.81 191 ALA A C 1
ATOM 1547 O O . ALA A 1 191 ? 11.843 -9.023 -22.775 1.00 92.81 191 ALA A O 1
ATOM 1548 N N . ILE A 1 192 ? 10.013 -10.118 -22.085 1.00 92.25 192 ILE A N 1
ATOM 1549 C CA . ILE A 1 192 ? 10.733 -11.337 -21.694 1.00 92.25 192 ILE A CA 1
ATOM 1550 C C . ILE A 1 192 ? 10.881 -12.347 -22.845 1.00 92.25 192 ILE A C 1
ATOM 1552 O O . ILE A 1 192 ? 11.499 -13.388 -22.645 1.00 92.25 192 ILE A O 1
ATOM 1556 N N . GLY A 1 193 ? 10.377 -12.058 -24.049 1.00 91.44 193 GLY A N 1
ATOM 1557 C CA . GLY A 1 193 ? 10.501 -12.922 -25.231 1.00 91.44 193 GLY A CA 1
ATOM 1558 C C . GLY A 1 193 ? 9.420 -14.001 -25.369 1.00 91.44 193 GLY A C 1
ATOM 1559 O O . GLY A 1 193 ? 9.554 -14.894 -26.200 1.00 91.44 193 GLY A O 1
ATOM 1560 N N . PHE A 1 194 ? 8.335 -13.913 -24.596 1.00 91.00 194 PHE A N 1
ATOM 1561 C CA . PHE A 1 194 ? 7.219 -14.865 -24.589 1.00 91.00 194 PHE A CA 1
ATOM 1562 C C . PHE A 1 194 ? 5.872 -14.180 -24.906 1.00 91.00 194 PHE A C 1
ATOM 1564 O O . PHE A 1 194 ? 4.926 -14.291 -24.127 1.00 91.00 194 PHE A O 1
ATOM 1571 N N . PRO A 1 195 ? 5.721 -13.466 -26.041 1.00 90.75 195 PRO A N 1
ATOM 1572 C CA . PRO A 1 195 ? 4.509 -12.689 -26.336 1.00 90.75 195 PRO A CA 1
ATOM 1573 C C . PRO A 1 195 ? 3.230 -13.541 -26.395 1.00 90.75 195 PRO A C 1
ATOM 1575 O O . PRO A 1 195 ? 2.150 -13.053 -26.073 1.00 90.75 195 PRO A O 1
ATOM 1578 N N . PHE A 1 196 ? 3.351 -14.821 -26.761 1.00 89.94 196 PHE A N 1
ATOM 1579 C CA . PHE A 1 196 ? 2.249 -15.786 -26.844 1.00 89.94 196 PHE A CA 1
ATOM 1580 C C . PHE A 1 196 ? 1.724 -16.251 -25.478 1.00 89.94 196 PHE A C 1
ATOM 1582 O O . PHE A 1 196 ? 0.680 -16.899 -25.416 1.00 89.94 196 PHE A O 1
ATOM 1589 N N . LEU A 1 197 ? 2.430 -15.938 -24.389 1.00 91.69 197 LEU A N 1
ATOM 1590 C CA . LEU A 1 197 ? 2.030 -16.320 -23.041 1.00 91.69 197 LEU A CA 1
ATOM 1591 C C . LEU A 1 197 ? 0.782 -15.545 -22.595 1.00 91.69 197 LEU A C 1
ATOM 1593 O O . LEU A 1 197 ? -0.120 -16.117 -21.992 1.00 91.69 197 LEU A O 1
ATOM 1597 N N . TRP A 1 198 ? 0.688 -14.257 -22.936 1.00 91.44 198 TRP A N 1
ATOM 1598 C CA . TRP A 1 198 ? -0.374 -13.372 -22.450 1.00 91.44 198 TRP A CA 1
ATOM 1599 C C . TRP A 1 198 ? -1.812 -13.862 -22.723 1.00 91.44 198 TRP A C 1
ATOM 1601 O O . TRP A 1 198 ? -2.634 -13.831 -21.799 1.00 91.44 198 TRP A O 1
ATOM 1611 N N . PRO A 1 199 ? -2.155 -14.371 -23.925 1.00 89.75 199 PRO A N 1
ATOM 1612 C CA . PRO A 1 199 ? -3.454 -14.995 -24.163 1.00 89.75 199 PRO A CA 1
ATOM 1613 C C . PRO A 1 199 ? -3.792 -16.126 -23.182 1.00 89.75 199 PRO A C 1
ATOM 1615 O O . PRO A 1 199 ? -4.944 -16.211 -22.753 1.00 89.75 199 PRO A O 1
ATOM 1618 N N . ALA A 1 200 ? -2.801 -16.937 -22.796 1.00 88.75 200 ALA A N 1
ATOM 1619 C CA . ALA A 1 200 ? -2.962 -18.102 -21.926 1.00 88.75 200 ALA A CA 1
ATOM 1620 C C . ALA A 1 200 ? -3.053 -17.755 -20.430 1.00 88.75 200 ALA A C 1
ATOM 1622 O O . ALA A 1 200 ? -3.572 -18.553 -19.652 1.00 88.75 200 ALA A O 1
ATOM 1623 N N . LEU A 1 201 ? -2.584 -16.573 -20.017 1.00 89.12 201 LEU A N 1
ATOM 1624 C CA . LEU A 1 201 ? -2.621 -16.155 -18.616 1.00 89.12 201 LEU A CA 1
ATOM 1625 C C . LEU A 1 201 ? -4.035 -15.734 -18.198 1.00 89.12 201 LEU A C 1
ATOM 1627 O O . LEU A 1 201 ? -4.727 -14.980 -18.894 1.00 89.12 201 LEU A O 1
ATOM 1631 N N . SER A 1 202 ? -4.450 -16.181 -17.018 1.00 85.19 202 SER A N 1
ATOM 1632 C CA . SER A 1 202 ? -5.591 -15.631 -16.299 1.00 85.19 202 SER A CA 1
ATOM 1633 C C . SER A 1 202 ? -5.284 -14.193 -15.890 1.00 85.19 202 SER A C 1
ATOM 1635 O O . SER A 1 202 ? -4.248 -13.906 -15.283 1.00 85.19 202 SER A O 1
ATOM 1637 N N . LYS A 1 203 ? -6.185 -13.276 -16.248 1.00 82.56 203 LYS A N 1
ATOM 1638 C CA . LYS A 1 203 ? -6.057 -11.852 -15.947 1.00 82.56 203 LYS A CA 1
ATOM 1639 C C . LYS A 1 203 ? -6.674 -11.631 -14.572 1.00 82.56 203 LYS A C 1
ATOM 1641 O O . LYS A 1 203 ? -7.877 -11.819 -14.404 1.00 82.56 203 LYS A O 1
ATOM 1646 N N . THR A 1 204 ? -5.858 -11.267 -13.590 1.00 67.12 204 THR A N 1
ATOM 1647 C CA . THR A 1 204 ? -6.349 -10.903 -12.260 1.00 67.12 204 THR A CA 1
ATOM 1648 C C . THR A 1 204 ? -7.261 -9.676 -12.390 1.00 67.12 204 THR A C 1
ATOM 1650 O O . THR A 1 204 ? -6.895 -8.683 -13.018 1.00 67.12 204 THR A O 1
ATOM 1653 N N . GLN A 1 205 ? -8.488 -9.763 -11.863 1.00 56.66 205 GLN A N 1
ATOM 1654 C CA . GLN A 1 205 ? -9.476 -8.673 -11.937 1.00 56.66 205 GLN A CA 1
ATOM 1655 C C . GLN A 1 205 ? -9.212 -7.554 -10.923 1.00 56.66 205 GLN A C 1
ATOM 1657 O O . GLN A 1 205 ? -9.843 -6.498 -10.990 1.00 56.66 205 GLN A O 1
ATOM 1662 N N . ASP A 1 206 ? -8.273 -7.757 -10.003 1.00 49.00 206 ASP A N 1
ATOM 1663 C CA . ASP A 1 206 ? -8.081 -6.843 -8.893 1.00 49.00 206 ASP A CA 1
ATOM 1664 C C . ASP A 1 206 ? -7.390 -5.564 -9.365 1.00 49.00 206 ASP A C 1
ATOM 1666 O O . ASP A 1 206 ? -6.177 -5.504 -9.587 1.00 49.00 206 ASP A O 1
ATOM 1670 N N . ARG A 1 207 ? -8.175 -4.487 -9.473 1.00 47.38 207 ARG A N 1
ATOM 1671 C CA . ARG A 1 207 ? -7.648 -3.128 -9.346 1.00 47.38 207 ARG A CA 1
ATOM 1672 C C . ARG A 1 207 ? -7.108 -2.976 -7.927 1.00 47.38 207 ARG A C 1
ATOM 1674 O O . ARG A 1 207 ? -7.802 -2.517 -7.025 1.00 47.38 207 ARG A O 1
ATOM 1681 N N . ILE A 1 208 ? -5.861 -3.384 -7.726 1.00 49.88 208 ILE A N 1
ATOM 1682 C CA . ILE A 1 208 ? -5.141 -3.145 -6.481 1.00 49.88 208 ILE A CA 1
ATOM 1683 C C . ILE A 1 208 ? -4.908 -1.627 -6.398 1.00 49.88 208 ILE A C 1
ATOM 1685 O O . ILE A 1 208 ? -4.068 -1.080 -7.110 1.00 49.88 208 ILE A O 1
ATOM 1689 N N . ASN A 1 209 ? -5.681 -0.975 -5.527 1.00 54.47 209 ASN A N 1
ATOM 1690 C CA . ASN A 1 209 ? -5.675 0.447 -5.159 1.00 54.47 209 ASN A CA 1
ATOM 1691 C C . ASN A 1 209 ? -6.420 1.412 -6.099 1.00 54.47 209 ASN A C 1
ATOM 1693 O O . ASN A 1 209 ? -5.874 1.926 -7.080 1.00 54.47 209 ASN A O 1
ATOM 1697 N N . GLU A 1 210 ? -7.642 1.779 -5.701 1.00 62.69 210 GLU A N 1
ATOM 1698 C CA . GLU A 1 210 ? -8.238 3.045 -6.127 1.00 62.69 210 GLU A CA 1
ATOM 1699 C C . GLU A 1 210 ? -7.351 4.208 -5.668 1.00 62.69 210 GLU A C 1
ATOM 1701 O O . GLU A 1 210 ? -6.791 4.225 -4.569 1.00 62.69 210 GLU A O 1
ATOM 1706 N N . SER A 1 211 ? -7.143 5.155 -6.578 1.00 75.50 211 SER A N 1
ATOM 1707 C CA . SER A 1 211 ? -6.323 6.331 -6.305 1.00 75.50 211 SER A CA 1
ATOM 1708 C C . SER A 1 211 ? -7.154 7.328 -5.519 1.00 75.50 211 SER A C 1
ATOM 1710 O O . SER A 1 211 ? -8.304 7.557 -5.877 1.00 75.50 211 SER A O 1
ATOM 1712 N N . LEU A 1 212 ? -6.564 7.932 -4.490 1.00 88.75 212 LEU A N 1
ATOM 1713 C CA . LEU A 1 212 ? -7.203 9.035 -3.781 1.00 88.75 212 LEU A CA 1
ATOM 1714 C C . LEU A 1 212 ? -7.447 10.199 -4.745 1.00 88.75 212 LEU A C 1
ATOM 1716 O O . LEU A 1 212 ? -6.614 10.476 -5.613 1.00 88.75 212 LEU A O 1
ATOM 1720 N N . SER A 1 213 ? -8.562 10.896 -4.561 1.00 92.31 213 SER A N 1
ATOM 1721 C CA . SER A 1 213 ? -8.815 12.179 -5.218 1.00 92.31 213 SER A CA 1
ATOM 1722 C C . SER A 1 213 ? -7.837 13.260 -4.722 1.00 92.31 213 SER A C 1
ATOM 1724 O O . SER A 1 213 ? -7.169 13.090 -3.690 1.00 92.31 213 SER A O 1
ATOM 1726 N N . ARG A 1 214 ? -7.737 14.397 -5.431 1.00 94.12 214 ARG A N 1
ATOM 1727 C CA . ARG A 1 214 ? -6.927 15.539 -4.958 1.00 94.12 214 ARG A CA 1
ATOM 1728 C C . ARG A 1 214 ? -7.408 16.054 -3.592 1.00 94.12 214 ARG A C 1
ATOM 1730 O O . ARG A 1 214 ? -6.555 16.190 -2.716 1.00 94.12 214 ARG A O 1
ATOM 1737 N N . PRO A 1 215 ? -8.720 16.237 -3.327 1.00 95.62 215 PRO A N 1
ATOM 1738 C CA . PRO A 1 215 ? -9.190 16.625 -1.997 1.00 95.62 215 PRO A CA 1
ATOM 1739 C C . PRO A 1 215 ? -8.786 15.644 -0.889 1.00 95.62 215 PRO A C 1
ATOM 1741 O O . PRO A 1 215 ? -8.293 16.071 0.151 1.00 95.62 215 PRO A O 1
ATOM 1744 N N . GLU A 1 216 ? -8.922 14.332 -1.101 1.00 95.25 216 GLU A N 1
ATOM 1745 C CA . GLU A 1 216 ? -8.533 13.320 -0.103 1.00 95.25 216 GLU A CA 1
ATOM 1746 C C . GLU A 1 216 ? -7.023 13.298 0.146 1.00 95.25 216 GLU A C 1
ATOM 1748 O O . GLU A 1 216 ? -6.574 13.238 1.294 1.00 95.25 216 GLU A O 1
ATOM 1753 N N . THR A 1 217 ? -6.233 13.398 -0.927 1.00 95.56 217 THR A N 1
ATOM 1754 C CA . THR A 1 217 ? -4.770 13.492 -0.850 1.00 95.56 217 THR A CA 1
ATOM 1755 C C . THR A 1 217 ? -4.348 14.748 -0.083 1.00 95.56 217 THR A C 1
ATOM 1757 O O . THR A 1 217 ? -3.487 14.673 0.794 1.00 95.56 217 THR A O 1
ATOM 1760 N N . TYR A 1 218 ? -4.987 15.889 -0.360 1.00 96.38 218 TYR A N 1
ATOM 1761 C CA . TYR A 1 218 ? -4.751 17.141 0.354 1.00 96.38 218 TYR A CA 1
ATOM 1762 C C . TYR A 1 218 ? -5.137 17.034 1.834 1.00 96.38 218 TYR A C 1
ATOM 1764 O O . TYR A 1 218 ? -4.331 17.359 2.699 1.00 96.38 218 TYR A O 1
ATOM 1772 N N . MET A 1 219 ? -6.321 16.507 2.155 1.00 96.31 219 MET A N 1
ATOM 1773 C CA . MET A 1 219 ? -6.760 16.337 3.543 1.00 96.31 219 MET A CA 1
ATOM 1774 C C . MET A 1 219 ? -5.761 15.506 4.356 1.00 96.31 219 MET A C 1
ATOM 1776 O O . MET A 1 219 ? -5.379 15.912 5.454 1.00 96.31 219 MET A O 1
ATOM 1780 N N . LEU A 1 220 ? -5.259 14.398 3.802 1.00 96.88 220 LEU A N 1
ATOM 1781 C CA . LEU A 1 220 ? -4.202 13.610 4.442 1.00 96.88 220 LEU A CA 1
ATOM 1782 C C . LEU A 1 220 ? -2.900 14.389 4.600 1.00 96.88 220 LEU A C 1
ATOM 1784 O O . LEU A 1 220 ? -2.239 14.251 5.631 1.00 96.88 220 LEU A O 1
ATOM 1788 N N . SER A 1 221 ? -2.519 15.203 3.616 1.00 96.88 221 SER A N 1
ATOM 1789 C CA . SER A 1 221 ? -1.282 15.984 3.673 1.00 96.88 221 SER A CA 1
ATOM 1790 C C . SER A 1 221 ? -1.302 17.064 4.761 1.00 96.88 221 SER A C 1
ATOM 1792 O O . SER A 1 221 ? -0.237 17.460 5.238 1.00 96.88 221 SER A O 1
ATOM 1794 N N . THR A 1 222 ? -2.482 17.481 5.235 1.00 95.56 222 THR A N 1
ATOM 1795 C CA . THR A 1 222 ? -2.607 18.393 6.388 1.00 95.56 222 THR A CA 1
ATOM 1796 C C . THR A 1 222 ? -2.295 17.729 7.736 1.00 95.56 222 THR A C 1
ATOM 1798 O O . THR A 1 222 ? -1.964 18.418 8.705 1.00 95.56 222 THR A O 1
ATOM 1801 N N . LEU A 1 223 ? -2.371 16.396 7.814 1.00 93.56 223 LEU A N 1
ATOM 1802 C CA . LEU A 1 223 ? -2.163 15.630 9.043 1.00 93.56 223 LEU A CA 1
ATOM 1803 C C . LEU A 1 223 ? -0.696 15.228 9.211 1.00 93.56 223 LEU A C 1
ATOM 1805 O O . LEU A 1 223 ? -0.020 14.890 8.239 1.00 93.56 223 LEU A O 1
ATOM 1809 N N . LYS A 1 224 ? -0.211 15.197 10.459 1.00 89.44 224 LYS A N 1
ATOM 1810 C CA . LYS A 1 224 ? 1.183 14.827 10.781 1.00 89.44 224 LYS A CA 1
ATOM 1811 C C . LYS A 1 224 ? 1.346 13.379 11.247 1.00 89.44 224 LYS A C 1
ATOM 1813 O O . LYS A 1 224 ? 2.364 12.765 10.950 1.00 89.44 224 LYS A O 1
ATOM 1818 N N . GLY A 1 225 ? 0.384 12.840 11.998 1.00 85.62 225 GLY A N 1
ATOM 1819 C CA . GLY A 1 225 ? 0.496 11.513 12.612 1.00 85.62 225 GLY A CA 1
ATOM 1820 C C . GLY A 1 225 ? 0.020 10.389 11.693 1.00 85.62 225 GLY A C 1
ATOM 1821 O O . GLY A 1 225 ? -1.052 10.499 11.098 1.00 85.62 225 GLY A O 1
ATOM 1822 N N . ARG A 1 226 ? 0.774 9.282 11.632 1.00 85.38 226 ARG A N 1
ATOM 1823 C CA . ARG A 1 226 ? 0.395 8.078 10.870 1.00 85.38 226 ARG A CA 1
ATOM 1824 C C . ARG A 1 226 ? -0.974 7.547 11.296 1.00 85.38 226 ARG A C 1
ATOM 1826 O O . ARG A 1 226 ? -1.830 7.342 10.447 1.00 85.38 226 ARG A O 1
ATOM 1833 N N . ASP A 1 227 ? -1.224 7.419 12.596 1.00 83.44 227 ASP A N 1
ATOM 1834 C CA . ASP A 1 227 ? -2.493 6.877 13.105 1.00 83.44 227 ASP A CA 1
ATOM 1835 C C . ASP A 1 227 ? -3.698 7.746 12.728 1.00 83.44 227 ASP A C 1
ATOM 1837 O O . ASP A 1 227 ? -4.777 7.248 12.418 1.00 83.44 227 ASP A O 1
ATOM 1841 N N . GLU A 1 228 ? -3.531 9.070 12.727 1.00 86.44 228 GLU A N 1
ATOM 1842 C CA . GLU A 1 228 ? -4.577 10.001 12.298 1.00 86.44 228 GLU A CA 1
ATOM 1843 C C . GLU A 1 228 ? -4.855 9.873 10.796 1.00 86.44 228 GLU A C 1
ATOM 1845 O O . GLU A 1 228 ? -6.015 9.790 10.395 1.00 86.44 228 GLU A O 1
ATOM 1850 N N . LYS A 1 229 ? -3.802 9.756 9.976 1.00 92.56 229 LYS A N 1
ATOM 1851 C CA . LYS A 1 229 ? -3.918 9.499 8.533 1.00 92.56 229 LYS A CA 1
ATOM 1852 C C . LYS A 1 229 ? -4.636 8.180 8.246 1.00 92.56 229 LYS A C 1
ATOM 1854 O O . LYS A 1 229 ? -5.549 8.156 7.426 1.00 92.56 229 LYS A O 1
ATOM 1859 N N . GLN A 1 230 ? -4.286 7.102 8.951 1.00 88.94 230 GLN A N 1
ATOM 1860 C CA . GLN A 1 230 ? -4.933 5.794 8.784 1.00 88.94 230 GLN A CA 1
ATOM 1861 C C . GLN A 1 230 ? -6.412 5.830 9.194 1.00 88.94 230 GLN A C 1
ATOM 1863 O O . GLN A 1 230 ? -7.263 5.257 8.512 1.00 88.94 230 GLN A O 1
ATOM 1868 N N . ARG A 1 231 ? -6.750 6.570 10.255 1.00 86.38 231 ARG A N 1
ATOM 1869 C CA . ARG A 1 231 ? -8.146 6.784 10.667 1.00 86.38 231 ARG A CA 1
ATOM 1870 C C . ARG A 1 231 ? -8.926 7.621 9.657 1.00 86.38 231 ARG A C 1
ATOM 1872 O O . ARG A 1 231 ? -10.075 7.295 9.369 1.00 86.38 231 ARG A O 1
ATOM 1879 N N . LEU A 1 232 ? -8.306 8.638 9.059 1.00 91.62 232 LEU A N 1
ATOM 1880 C CA . LEU A 1 232 ? -8.922 9.422 7.988 1.00 91.62 232 LEU A CA 1
ATOM 1881 C C . LEU A 1 232 ? -9.125 8.585 6.710 1.00 91.62 232 LEU A C 1
ATOM 1883 O O . LEU A 1 232 ? -10.195 8.643 6.110 1.00 91.62 232 LEU A O 1
ATOM 1887 N N . LEU A 1 233 ? -8.161 7.734 6.345 1.00 91.62 233 LEU A N 1
ATOM 1888 C CA . LEU A 1 233 ? -8.304 6.764 5.251 1.00 91.62 233 LEU A CA 1
ATOM 1889 C C . LEU A 1 233 ? -9.467 5.790 5.486 1.00 91.62 233 LEU A C 1
ATOM 1891 O O . LEU A 1 233 ? -10.233 5.505 4.566 1.00 91.62 233 LEU A O 1
ATOM 1895 N N . ALA A 1 234 ? -9.624 5.283 6.712 1.00 8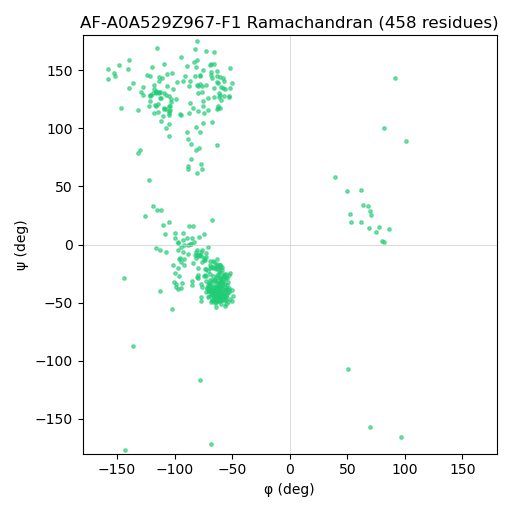7.06 234 ALA A N 1
ATOM 1896 C CA . ALA A 1 234 ? -10.767 4.448 7.083 1.00 87.06 234 ALA A CA 1
ATOM 1897 C C . ALA A 1 234 ? -12.093 5.229 7.037 1.00 87.06 234 ALA A C 1
ATOM 1899 O O . ALA A 1 234 ? -13.121 4.687 6.618 1.00 87.06 234 ALA A O 1
ATOM 1900 N N . CYS A 1 235 ? -12.059 6.512 7.412 1.00 87.69 235 CYS A N 1
ATOM 1901 C CA . CYS A 1 235 ? -13.199 7.412 7.310 1.00 87.69 235 CYS A CA 1
ATOM 1902 C C . CYS A 1 235 ? -13.646 7.564 5.850 1.00 87.69 235 CYS A C 1
ATOM 1904 O O . CYS A 1 235 ? -14.815 7.322 5.584 1.00 87.69 235 CYS A O 1
ATOM 1906 N N . PHE A 1 236 ? -12.739 7.823 4.895 1.00 90.62 236 PHE A N 1
ATOM 1907 C CA . PHE A 1 236 ? -13.090 7.922 3.465 1.00 90.62 236 PHE A CA 1
ATOM 1908 C C . PHE A 1 236 ? -13.801 6.671 2.932 1.00 90.62 236 PHE A C 1
ATOM 1910 O O . PHE A 1 236 ? -14.739 6.773 2.150 1.00 90.62 236 PHE A O 1
ATOM 1917 N N . LYS A 1 237 ? -13.412 5.473 3.387 1.00 85.75 237 LYS A N 1
ATOM 1918 C CA . LYS A 1 237 ? -14.080 4.222 2.982 1.00 85.75 237 LYS A CA 1
ATOM 1919 C C . LYS A 1 237 ? -15.514 4.108 3.503 1.00 85.75 237 LYS A C 1
ATOM 1921 O O . LYS A 1 237 ? -16.339 3.452 2.876 1.00 85.75 237 LYS A O 1
ATOM 1926 N N . THR A 1 238 ? -15.794 4.698 4.663 1.00 81.94 238 THR A N 1
ATOM 1927 C CA . THR A 1 238 ? -17.101 4.590 5.336 1.00 81.94 238 THR A CA 1
ATOM 1928 C C . THR A 1 238 ? -18.019 5.758 4.988 1.00 81.94 238 THR A C 1
ATOM 1930 O O . THR A 1 238 ? -19.225 5.591 4.834 1.00 81.94 238 THR A O 1
ATOM 1933 N N . VAL A 1 239 ? -17.437 6.946 4.869 1.00 85.31 239 VAL A N 1
ATOM 1934 C CA . VAL A 1 239 ? -18.084 8.212 4.548 1.00 85.31 239 VAL A CA 1
ATOM 1935 C C . VAL A 1 239 ? -17.272 8.845 3.415 1.00 85.31 239 VAL A C 1
ATOM 1937 O O . VAL A 1 239 ? -16.399 9.665 3.678 1.00 85.31 239 VAL A O 1
ATOM 1940 N N . PRO A 1 240 ? -17.495 8.438 2.155 1.00 86.50 240 PRO A N 1
ATOM 1941 C CA . PRO A 1 240 ? -16.740 8.971 1.028 1.00 86.50 240 PRO A CA 1
ATOM 1942 C C . PRO A 1 240 ? -16.862 10.486 0.934 1.00 86.50 240 PRO A C 1
ATOM 1944 O O . PRO A 1 240 ? -17.939 11.053 1.141 1.00 86.50 240 PRO A O 1
ATOM 1947 N N . PHE A 1 241 ? -15.756 11.142 0.601 1.00 88.19 241 PHE A N 1
ATOM 1948 C CA . PHE A 1 241 ? -15.780 12.563 0.310 1.00 88.19 241 PHE A CA 1
ATOM 1949 C C . PHE A 1 241 ? -16.446 12.802 -1.053 1.00 88.19 241 PHE A C 1
ATOM 1951 O O . PHE A 1 241 ? -16.213 12.060 -2.009 1.00 88.19 241 PHE A O 1
ATOM 1958 N N . GLU A 1 242 ? -17.306 13.819 -1.148 1.00 83.50 242 GLU A N 1
ATOM 1959 C CA . GLU A 1 242 ? -18.074 14.075 -2.367 1.00 83.50 242 GLU A CA 1
ATOM 1960 C C . GLU A 1 242 ? -17.147 14.379 -3.551 1.00 83.50 242 GLU A C 1
ATOM 1962 O O . GLU A 1 242 ? -16.249 15.223 -3.477 1.00 83.50 242 GLU A O 1
ATOM 1967 N N . HIS A 1 243 ? -17.381 13.694 -4.670 1.00 77.31 243 HIS A N 1
ATOM 1968 C CA . HIS A 1 243 ? -16.539 13.807 -5.852 1.00 77.31 243 HIS A CA 1
ATOM 1969 C C . HIS A 1 243 ? -16.864 15.085 -6.639 1.00 77.31 243 HIS A C 1
ATOM 1971 O O . HIS A 1 243 ? -17.641 15.067 -7.594 1.00 77.31 243 HIS A O 1
ATOM 1977 N N . TYR A 1 244 ? -16.281 16.209 -6.218 1.00 84.44 244 TYR A N 1
ATOM 1978 C CA . TYR A 1 244 ? -16.444 17.503 -6.892 1.00 84.44 244 TYR A CA 1
ATOM 1979 C C . TYR A 1 244 ? -15.268 17.874 -7.800 1.00 84.44 244 TYR A C 1
ATOM 1981 O O . TYR A 1 244 ? -15.438 18.661 -8.730 1.00 84.44 244 TYR A O 1
ATOM 1989 N N . ASP A 1 245 ? -14.089 17.323 -7.524 1.00 87.94 245 ASP A N 1
ATOM 1990 C CA . ASP A 1 245 ? -12.855 17.583 -8.254 1.00 87.94 245 ASP A CA 1
ATOM 1991 C C . ASP A 1 245 ? -12.459 16.340 -9.053 1.00 87.94 245 ASP A C 1
ATOM 1993 O O . ASP A 1 245 ? -12.098 15.310 -8.482 1.00 87.94 245 ASP A O 1
ATOM 1997 N N . LYS A 1 246 ? -12.574 16.442 -10.379 1.00 89.50 246 LYS A N 1
ATOM 1998 C CA . LYS A 1 246 ? -12.323 15.342 -11.322 1.00 89.50 246 LYS A CA 1
ATOM 1999 C C . LYS A 1 246 ? -10.889 15.300 -11.837 1.00 89.50 246 LYS A C 1
ATOM 2001 O O . LYS A 1 246 ? -10.502 14.314 -12.465 1.00 89.50 246 LYS A O 1
ATOM 2006 N N . ALA A 1 247 ? -10.121 16.358 -11.602 1.00 93.06 247 ALA A N 1
ATOM 2007 C CA . ALA A 1 247 ? -8.751 16.427 -12.067 1.00 93.06 247 ALA A CA 1
ATOM 2008 C C . ALA A 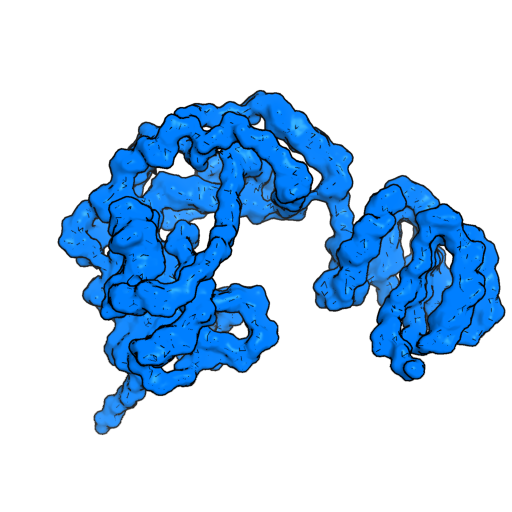1 247 ? -7.874 15.417 -11.323 1.00 93.06 247 ALA A C 1
ATOM 2010 O O . ALA A 1 247 ? -8.072 15.103 -10.145 1.00 93.06 247 ALA A O 1
ATOM 2011 N N . LYS A 1 248 ? -6.867 14.916 -12.029 1.00 90.62 248 LYS A N 1
ATOM 2012 C CA . LYS A 1 248 ? -5.968 13.862 -11.552 1.00 90.62 248 LYS A CA 1
ATOM 2013 C C . LYS A 1 248 ? -4.712 14.423 -10.906 1.00 90.62 248 LYS A C 1
ATOM 2015 O O . LYS A 1 248 ? -4.177 13.789 -9.999 1.00 90.62 248 LYS A O 1
ATOM 2020 N N . PHE A 1 249 ? -4.221 15.561 -11.394 1.00 94.75 249 PHE A N 1
ATOM 2021 C CA . PHE A 1 249 ? -2.912 16.097 -11.017 1.00 94.75 249 PHE A CA 1
ATOM 2022 C C . PHE A 1 249 ? -3.025 17.404 -10.239 1.00 94.75 249 PHE A C 1
ATOM 2024 O O . PHE A 1 249 ? -3.843 18.270 -10.559 1.00 94.75 249 PHE A O 1
ATOM 2031 N N . PHE A 1 250 ? -2.183 17.577 -9.222 1.00 95.44 250 PHE A N 1
ATOM 2032 C CA . PHE A 1 250 ? -2.049 18.861 -8.535 1.00 95.44 250 PHE A CA 1
ATOM 2033 C C . PHE A 1 250 ? -1.320 19.885 -9.407 1.00 95.44 250 PHE A C 1
ATOM 2035 O O . PHE A 1 250 ? -1.666 21.067 -9.401 1.00 95.44 250 PHE A O 1
ATOM 2042 N N . ARG A 1 251 ? -0.314 19.445 -10.169 1.00 95.56 251 ARG A N 1
ATOM 2043 C CA . ARG A 1 251 ? 0.515 20.319 -11.005 1.00 95.56 251 ARG A CA 1
ATOM 2044 C C . ARG A 1 251 ? -0.128 20.650 -12.343 1.00 95.56 251 ARG A C 1
ATOM 2046 O O . ARG A 1 251 ? -0.777 19.801 -12.946 1.00 95.56 251 ARG A O 1
ATOM 2053 N N . SER A 1 252 ? 0.103 21.875 -12.820 1.00 95.62 252 SER A N 1
ATOM 2054 C CA . SER A 1 252 ? -0.408 22.320 -14.118 1.00 95.62 252 SER A CA 1
ATOM 2055 C C . SER A 1 252 ? 0.275 21.610 -15.286 1.00 95.62 252 SER A C 1
ATOM 2057 O O . SER A 1 252 ? 1.422 21.174 -15.144 1.00 95.62 252 SER A O 1
ATOM 2059 N N . PRO A 1 253 ? -0.388 21.501 -16.452 1.00 96.38 253 PRO A N 1
ATOM 2060 C CA . PRO A 1 253 ? 0.234 20.971 -17.661 1.00 96.38 253 PRO A CA 1
ATOM 2061 C C . PRO A 1 253 ? 1.558 21.663 -18.019 1.00 96.38 253 PRO A C 1
ATOM 2063 O O . PRO A 1 253 ? 2.497 20.987 -18.431 1.00 96.38 253 PRO A O 1
ATOM 2066 N N . GLU A 1 254 ? 1.667 22.978 -17.809 1.00 95.81 254 GLU A N 1
ATOM 2067 C CA . GLU A 1 254 ? 2.882 23.757 -18.087 1.00 95.81 254 GLU A CA 1
ATOM 2068 C C . GLU A 1 254 ? 4.025 23.356 -17.152 1.00 95.81 254 GLU A C 1
ATOM 2070 O O . GLU A 1 254 ? 5.117 23.041 -17.623 1.00 95.81 254 GLU A O 1
ATOM 2075 N N . PHE A 1 255 ? 3.755 23.290 -15.841 1.00 95.81 255 PHE A N 1
ATOM 2076 C CA . PHE A 1 255 ? 4.740 22.825 -14.862 1.00 95.81 255 PHE A CA 1
ATOM 2077 C C . PHE A 1 255 ? 5.201 21.404 -15.190 1.00 95.81 255 PHE A C 1
ATOM 2079 O O . PHE A 1 255 ? 6.390 21.106 -15.162 1.00 95.81 255 PHE A O 1
ATOM 2086 N N . ARG A 1 256 ? 4.257 20.510 -15.502 1.00 96.19 256 ARG A N 1
ATOM 2087 C CA . ARG A 1 256 ? 4.545 19.100 -15.796 1.00 96.19 256 ARG A CA 1
ATOM 2088 C C . ARG A 1 256 ? 5.413 18.953 -17.044 1.00 96.19 256 ARG A C 1
ATOM 2090 O O . ARG A 1 256 ? 6.315 18.118 -17.047 1.00 96.19 256 ARG A O 1
ATOM 2097 N N . LEU A 1 257 ? 5.179 19.772 -18.070 1.00 96.19 257 LEU A N 1
ATOM 2098 C CA . LEU A 1 257 ? 5.989 19.783 -19.286 1.00 96.19 257 LEU A CA 1
ATOM 2099 C C . LEU A 1 257 ? 7.427 20.232 -19.001 1.00 96.19 257 LEU A C 1
ATOM 2101 O O . LEU A 1 257 ? 8.362 19.537 -19.394 1.00 96.19 257 LEU A O 1
ATOM 2105 N N . GLU A 1 258 ? 7.606 21.354 -18.300 1.00 95.94 258 GLU A N 1
ATOM 2106 C CA . GLU A 1 258 ? 8.932 21.863 -17.922 1.00 95.94 258 GLU A CA 1
ATOM 2107 C C . GLU A 1 258 ? 9.680 20.851 -17.045 1.00 95.94 258 GLU A C 1
ATOM 2109 O O . GLU A 1 258 ? 10.802 20.451 -17.363 1.00 95.94 258 GLU A O 1
ATOM 2114 N N . PHE A 1 259 ? 9.001 20.329 -16.020 1.00 95.50 259 PHE A N 1
ATOM 2115 C CA . PHE A 1 259 ? 9.528 19.302 -15.129 1.00 95.50 259 PHE A CA 1
ATOM 2116 C C . PHE A 1 259 ? 9.998 18.061 -15.896 1.00 95.50 259 PHE A C 1
ATOM 2118 O O . PHE A 1 259 ? 11.089 17.548 -15.645 1.00 95.50 259 PHE A O 1
ATOM 2125 N N . ASN A 1 260 ? 9.207 17.586 -16.858 1.00 96.44 260 ASN A N 1
ATOM 2126 C CA . ASN A 1 260 ? 9.579 16.446 -17.687 1.00 96.44 260 ASN A CA 1
ATOM 2127 C C . ASN A 1 260 ? 10.802 16.739 -18.572 1.00 96.44 260 ASN A C 1
ATOM 2129 O O . ASN A 1 260 ? 11.681 15.884 -18.680 1.00 96.44 260 ASN A O 1
ATOM 2133 N N . ILE A 1 261 ? 10.883 17.923 -19.189 1.00 94.81 261 ILE A N 1
ATOM 2134 C CA . ILE A 1 261 ? 12.018 18.323 -20.039 1.00 94.81 261 ILE A CA 1
ATOM 2135 C C . ILE A 1 261 ? 13.317 18.364 -19.231 1.00 94.81 261 ILE A C 1
ATOM 2137 O O . ILE A 1 261 ? 14.339 17.839 -19.680 1.00 94.81 261 ILE A O 1
ATOM 2141 N N . ASP A 1 262 ? 13.288 18.950 -18.037 1.00 94.38 262 ASP A N 1
ATOM 2142 C CA . ASP A 1 262 ? 14.478 19.058 -17.195 1.00 94.38 262 ASP A CA 1
ATOM 2143 C C . ASP A 1 262 ? 14.990 17.686 -16.752 1.00 94.38 262 ASP A C 1
ATOM 2145 O O . ASP A 1 262 ? 16.187 17.404 -16.854 1.00 94.38 262 ASP A O 1
ATOM 2149 N N . HIS A 1 263 ? 14.086 16.781 -16.373 1.00 94.75 263 HIS A N 1
ATOM 2150 C CA . HIS A 1 263 ? 14.470 15.426 -15.983 1.00 94.75 263 HIS A CA 1
ATOM 2151 C C . HIS A 1 263 ? 14.885 14.553 -17.175 1.00 94.75 263 HIS A C 1
ATOM 2153 O O . HIS A 1 263 ? 15.716 13.656 -17.021 1.00 94.75 263 HIS A O 1
ATOM 2159 N N . ALA A 1 264 ? 14.399 14.830 -18.387 1.00 94.81 264 ALA A N 1
ATOM 2160 C CA . ALA A 1 264 ? 14.892 14.167 -19.594 1.00 94.81 264 ALA A CA 1
ATOM 2161 C C . ALA A 1 264 ? 16.372 14.489 -19.857 1.00 94.81 264 ALA A C 1
ATOM 2163 O O . ALA A 1 264 ? 17.144 13.596 -20.214 1.00 94.81 264 ALA A O 1
ATOM 2164 N N . ARG A 1 265 ? 16.794 15.744 -19.631 1.00 92.56 265 ARG A N 1
ATOM 2165 C CA . ARG A 1 265 ? 18.180 16.198 -19.861 1.00 92.56 265 ARG A CA 1
ATOM 2166 C C . ARG A 1 265 ? 19.196 15.459 -18.992 1.00 92.56 265 ARG A C 1
ATOM 2168 O O . ARG A 1 265 ? 20.284 15.144 -19.469 1.00 92.56 265 ARG A O 1
ATOM 2175 N N . VAL A 1 266 ? 18.839 15.145 -17.748 1.00 91.62 266 VAL A N 1
ATOM 2176 C CA . VAL A 1 266 ? 19.715 14.396 -16.828 1.00 91.62 266 VAL A CA 1
ATOM 2177 C C . VAL A 1 266 ? 19.662 12.877 -17.042 1.00 91.62 266 VAL A C 1
ATOM 2179 O O . VAL A 1 266 ? 20.496 12.157 -16.507 1.00 91.62 266 VAL A O 1
ATOM 2182 N N . ASN A 1 267 ? 18.737 12.381 -17.873 1.00 93.94 267 ASN A N 1
ATOM 2183 C CA . ASN A 1 267 ? 18.548 10.954 -18.162 1.00 93.94 267 ASN A CA 1
ATOM 2184 C C . ASN A 1 267 ? 18.949 10.539 -19.585 1.00 93.94 267 ASN A C 1
ATOM 2186 O O . ASN A 1 267 ? 18.591 9.454 -20.041 1.00 93.94 267 ASN A O 1
ATOM 2190 N N . THR A 1 268 ? 19.728 11.359 -20.293 1.00 92.12 268 THR A N 1
ATOM 2191 C CA . THR A 1 268 ? 20.157 11.088 -21.680 1.00 92.12 268 THR A CA 1
ATOM 2192 C C . THR A 1 268 ? 20.872 9.745 -21.859 1.00 92.12 268 THR A C 1
ATOM 2194 O O . THR A 1 268 ? 20.753 9.136 -22.924 1.00 92.12 268 THR A O 1
ATOM 2197 N N . GLY A 1 269 ? 21.536 9.236 -20.812 1.00 90.44 269 GLY A N 1
ATOM 2198 C CA . GLY A 1 269 ? 22.175 7.916 -20.796 1.00 90.44 269 GLY A CA 1
ATOM 2199 C C . GLY A 1 269 ? 21.223 6.752 -21.098 1.00 90.44 269 GLY A C 1
ATOM 2200 O O . GLY A 1 269 ? 21.651 5.761 -21.695 1.00 90.44 269 GLY A O 1
ATOM 2201 N N . LEU A 1 270 ? 19.924 6.899 -20.791 1.00 93.31 270 LEU A N 1
ATOM 2202 C CA . LEU A 1 270 ? 18.904 5.892 -21.102 1.00 93.31 270 LEU A CA 1
ATOM 2203 C C . LEU A 1 270 ? 18.828 5.582 -22.595 1.00 93.31 270 LEU A C 1
ATOM 2205 O O . LEU A 1 270 ? 18.561 4.435 -22.934 1.00 93.31 270 LEU A O 1
ATOM 2209 N N . SER A 1 271 ? 19.118 6.553 -23.471 1.00 92.50 271 SER A N 1
ATOM 2210 C CA . SER A 1 271 ? 19.021 6.409 -24.934 1.00 92.50 271 SER A CA 1
ATOM 2211 C C . SER A 1 271 ? 19.804 5.198 -25.455 1.00 92.50 271 SER A C 1
ATOM 2213 O O . SER A 1 271 ? 19.386 4.545 -26.408 1.00 92.50 271 SER A O 1
ATOM 2215 N N . THR A 1 272 ? 20.915 4.847 -24.798 1.00 91.06 272 THR A N 1
ATOM 2216 C CA . THR A 1 272 ? 21.745 3.688 -25.170 1.00 91.06 272 THR A CA 1
ATOM 2217 C C . THR A 1 272 ? 21.059 2.343 -24.909 1.00 91.06 272 THR A C 1
ATOM 2219 O O . THR A 1 272 ? 21.352 1.370 -25.597 1.00 91.06 272 THR A O 1
ATOM 2222 N N . LEU A 1 273 ? 20.112 2.298 -23.970 1.00 92.94 273 LEU A N 1
ATOM 2223 C CA . LEU A 1 273 ? 19.367 1.102 -23.561 1.00 92.94 273 LEU A CA 1
ATOM 2224 C C . LEU A 1 273 ? 18.010 0.967 -24.270 1.00 92.94 273 LEU A C 1
ATOM 2226 O O . LEU A 1 273 ? 17.384 -0.085 -24.213 1.00 92.94 273 LEU A O 1
ATOM 2230 N N . ILE A 1 274 ? 17.548 2.024 -24.944 1.00 93.25 274 ILE A N 1
ATOM 2231 C CA . ILE A 1 274 ? 16.239 2.089 -25.622 1.00 93.25 274 ILE A CA 1
ATOM 2232 C C . ILE A 1 274 ? 16.380 2.234 -27.144 1.00 93.25 274 ILE A C 1
ATOM 2234 O O . ILE A 1 274 ? 15.539 2.831 -27.811 1.00 93.25 274 ILE A O 1
ATOM 2238 N N . GLY A 1 275 ? 17.467 1.703 -27.712 1.00 90.00 275 GLY A N 1
ATOM 2239 C CA . GLY A 1 275 ? 17.675 1.661 -29.163 1.00 90.00 275 GLY A CA 1
ATOM 2240 C C . GLY A 1 275 ? 17.958 3.022 -29.810 1.00 90.00 275 GLY A C 1
ATOM 2241 O O . GLY A 1 275 ? 17.671 3.205 -30.988 1.00 90.00 275 GLY A O 1
ATOM 2242 N N . GLY A 1 276 ? 18.500 3.981 -29.054 1.00 91.38 276 GLY A N 1
ATOM 2243 C CA . GLY A 1 276 ? 18.809 5.331 -29.534 1.00 91.38 276 GLY A CA 1
ATOM 2244 C C . GLY A 1 276 ? 17.619 6.295 -29.546 1.00 91.38 276 GLY A C 1
ATOM 2245 O O . GLY A 1 276 ? 17.788 7.440 -29.958 1.00 91.38 276 GLY A O 1
ATOM 2246 N N . MET A 1 277 ? 16.441 5.856 -29.093 1.00 93.69 277 MET A N 1
ATOM 2247 C CA . MET A 1 277 ? 15.253 6.699 -28.943 1.00 93.69 277 MET A CA 1
ATOM 2248 C C . MET A 1 277 ? 15.494 7.818 -27.918 1.00 93.69 277 MET A C 1
ATOM 2250 O O . MET A 1 277 ? 16.184 7.617 -26.915 1.00 93.69 277 MET A O 1
ATOM 2254 N N . GLY A 1 278 ? 14.904 8.992 -28.154 1.00 93.88 278 GLY A N 1
ATOM 2255 C CA . GLY A 1 278 ? 14.895 10.079 -27.176 1.00 93.88 278 GLY A CA 1
ATOM 2256 C C . GLY A 1 278 ? 14.058 9.722 -25.944 1.00 93.88 278 GLY A C 1
ATOM 2257 O O . GLY A 1 278 ? 13.013 9.080 -26.048 1.00 93.88 278 GLY A O 1
ATOM 2258 N N . VAL A 1 279 ? 14.497 10.144 -24.753 1.00 94.88 279 VAL A N 1
ATOM 2259 C CA . VAL A 1 279 ? 13.764 9.902 -23.490 1.00 94.88 279 VAL A CA 1
ATOM 2260 C C . VAL A 1 279 ? 12.361 10.524 -23.524 1.00 94.88 279 VAL A C 1
ATOM 2262 O O . VAL A 1 279 ? 11.422 9.998 -22.924 1.00 94.88 279 VAL A O 1
ATOM 2265 N N . ASP A 1 280 ? 12.218 11.630 -24.250 1.00 93.38 280 ASP A N 1
ATOM 2266 C CA . ASP A 1 280 ? 10.964 12.331 -24.494 1.00 93.38 280 ASP A CA 1
ATOM 2267 C C . ASP A 1 280 ? 9.942 11.479 -25.250 1.00 93.38 280 ASP A C 1
ATOM 2269 O O . ASP A 1 280 ? 8.797 11.366 -24.802 1.00 93.38 280 ASP A O 1
ATOM 2273 N N . GLU A 1 281 ? 10.370 10.837 -26.336 1.00 93.06 281 GLU A N 1
ATOM 2274 C CA . GLU A 1 281 ? 9.555 9.902 -27.111 1.00 93.06 281 GLU A CA 1
ATOM 2275 C C . GLU A 1 281 ? 9.256 8.642 -26.290 1.00 93.06 281 GLU A C 1
ATOM 2277 O O . GLU A 1 281 ? 8.098 8.249 -26.145 1.00 93.06 281 GLU A O 1
ATOM 2282 N N . PHE A 1 282 ? 10.286 8.069 -25.663 1.00 93.62 282 PHE A N 1
ATOM 2283 C CA . PHE A 1 282 ? 10.193 6.815 -24.918 1.00 93.62 282 PHE A CA 1
ATOM 2284 C C . PHE A 1 282 ? 9.206 6.865 -23.751 1.00 93.62 282 PHE A C 1
ATOM 2286 O O . PHE A 1 282 ? 8.480 5.901 -23.524 1.00 93.62 282 PHE A O 1
ATOM 2293 N N . LEU A 1 283 ? 9.154 7.971 -23.004 1.00 93.44 283 LEU A N 1
ATOM 2294 C CA . LEU A 1 283 ? 8.220 8.131 -21.882 1.00 93.44 283 LEU A CA 1
ATOM 2295 C C . LEU A 1 283 ? 6.944 8.904 -22.254 1.00 93.44 283 LEU A C 1
ATOM 2297 O O . LEU A 1 283 ? 6.037 9.013 -21.423 1.00 93.44 283 LEU A O 1
ATOM 2301 N N . GLY A 1 284 ? 6.841 9.435 -23.476 1.00 92.88 284 GLY A N 1
ATOM 2302 C CA . GLY A 1 284 ? 5.722 10.280 -23.901 1.00 92.88 284 GLY A CA 1
ATOM 2303 C C . GLY A 1 284 ? 5.619 11.573 -23.084 1.00 92.88 284 GLY A C 1
ATOM 2304 O O . GLY A 1 284 ? 4.540 11.919 -22.586 1.00 92.88 284 GLY A O 1
ATOM 2305 N N . LEU A 1 285 ? 6.751 12.263 -22.900 1.00 93.25 285 LEU A N 1
ATOM 2306 C CA . LEU A 1 285 ? 6.904 13.423 -22.006 1.00 93.25 285 LEU A CA 1
ATOM 2307 C C . LEU A 1 285 ? 6.050 14.635 -22.400 1.00 93.25 285 LEU A C 1
ATOM 2309 O O . LEU A 1 285 ? 5.633 15.403 -21.534 1.00 93.25 285 LEU A O 1
ATOM 2313 N N . SER A 1 286 ? 5.748 14.781 -23.690 1.00 88.50 286 SER A N 1
ATOM 2314 C CA . SER A 1 286 ? 4.957 15.889 -24.235 1.00 88.50 286 SER A CA 1
ATOM 2315 C C . SER A 1 286 ? 3.450 15.767 -23.974 1.00 88.50 286 SER A C 1
ATOM 2317 O O . SER A 1 286 ? 2.728 16.756 -24.093 1.00 88.50 286 SER A O 1
ATOM 2319 N N . ASN A 1 287 ? 2.950 14.589 -23.585 1.00 89.00 287 ASN A N 1
ATOM 2320 C CA . ASN A 1 287 ? 1.517 14.339 -23.413 1.00 89.00 287 ASN A CA 1
ATOM 2321 C C . ASN A 1 287 ? 0.967 14.859 -22.065 1.00 89.00 287 ASN A C 1
ATOM 2323 O O . ASN A 1 287 ? 0.492 14.086 -21.234 1.00 89.00 287 ASN A O 1
ATOM 2327 N N . CYS A 1 288 ? 1.036 16.167 -21.821 1.00 89.56 288 CYS A N 1
ATOM 2328 C CA . CYS A 1 288 ? 0.531 16.782 -20.583 1.00 89.56 288 CYS A CA 1
ATOM 2329 C C . CYS A 1 288 ? -0.975 17.129 -20.622 1.00 89.56 288 CYS A C 1
ATOM 2331 O O . CYS A 1 288 ? -1.509 17.620 -19.633 1.00 89.56 288 CYS A O 1
ATOM 2333 N N . GLY A 1 289 ? -1.668 16.839 -21.732 1.00 88.00 289 GLY A N 1
ATOM 2334 C CA . GLY A 1 289 ? -3.128 16.962 -21.883 1.00 88.00 289 GLY A CA 1
ATOM 2335 C C . GLY A 1 289 ? -3.917 15.719 -21.444 1.00 88.00 289 GLY A C 1
ATOM 2336 O O . GLY A 1 289 ? -5.078 15.556 -21.804 1.00 88.00 289 GLY A O 1
ATOM 2337 N N . ASP A 1 290 ? -3.288 14.819 -20.688 1.00 89.62 290 ASP A N 1
ATOM 2338 C CA . ASP A 1 290 ? -3.844 13.548 -20.196 1.00 89.62 290 ASP A CA 1
ATOM 2339 C C . ASP A 1 290 ? -4.774 13.687 -18.966 1.00 89.62 290 ASP A C 1
ATOM 2341 O O . ASP A 1 290 ? -5.258 12.693 -18.397 1.00 89.62 290 ASP A O 1
ATOM 2345 N N . ASP A 1 291 ? -5.055 14.934 -18.591 1.00 92.62 291 ASP A N 1
ATOM 2346 C CA . ASP A 1 291 ? -6.002 15.356 -17.563 1.00 92.62 291 ASP A CA 1
ATOM 2347 C C . ASP A 1 291 ? -6.900 16.481 -18.108 1.00 92.62 291 ASP A C 1
ATOM 2349 O O . ASP A 1 291 ? -6.641 17.660 -17.867 1.00 92.62 291 ASP A O 1
ATOM 2353 N N . PRO A 1 292 ? -7.922 16.141 -18.916 1.00 93.12 292 PRO A N 1
ATOM 2354 C CA . PRO A 1 292 ? -8.778 17.135 -19.568 1.00 93.12 292 PRO A CA 1
ATOM 2355 C C . PRO A 1 292 ? -9.636 17.934 -18.579 1.00 93.12 292 PRO A C 1
ATOM 2357 O O . PRO A 1 292 ? -10.109 19.013 -18.921 1.00 93.12 292 PRO A O 1
ATOM 2360 N N . ASP A 1 293 ? -9.825 17.413 -17.366 1.00 94.56 293 ASP A N 1
ATOM 2361 C CA . ASP A 1 293 ? -10.571 18.058 -16.287 1.00 94.56 293 ASP A CA 1
ATOM 2362 C C . ASP A 1 293 ? -9.675 18.951 -15.410 1.00 94.56 293 ASP A C 1
ATOM 2364 O O . ASP A 1 293 ? -10.135 19.461 -14.388 1.00 94.56 293 ASP A O 1
ATOM 2368 N N . TRP A 1 294 ? -8.397 19.136 -15.772 1.00 96.06 294 TRP A N 1
ATOM 2369 C CA . TRP A 1 294 ? -7.455 19.869 -14.935 1.00 96.06 294 TRP A CA 1
ATOM 2370 C C . TRP A 1 294 ? -7.889 21.319 -14.697 1.00 96.06 294 TRP A C 1
ATOM 2372 O O . TRP A 1 294 ? -8.109 22.105 -15.619 1.00 96.06 294 TRP A O 1
ATOM 2382 N N . SER A 1 295 ? -7.910 21.689 -13.421 1.00 95.19 295 SER A N 1
ATOM 2383 C CA . SER A 1 295 ? -8.022 23.062 -12.939 1.00 95.19 295 SER A CA 1
ATOM 2384 C C . SER A 1 295 ? -7.100 23.259 -11.734 1.00 95.19 295 SER A C 1
ATOM 2386 O O . SER A 1 295 ? -6.772 22.271 -11.062 1.00 95.19 295 SER A O 1
ATOM 2388 N N . PRO A 1 296 ? -6.711 24.503 -11.393 1.00 95.75 296 PRO A N 1
ATOM 2389 C CA . PRO A 1 296 ? -6.022 24.779 -10.137 1.00 95.75 296 PRO A CA 1
ATOM 2390 C C . PRO A 1 296 ? -6.795 24.197 -8.947 1.00 95.75 296 PRO A C 1
ATOM 2392 O O . PRO A 1 296 ? -8.019 24.322 -8.879 1.00 95.75 296 PRO A O 1
ATOM 2395 N N . PHE A 1 297 ? -6.084 23.531 -8.037 1.00 95.25 297 PHE A N 1
ATOM 2396 C CA . PHE A 1 297 ? -6.686 22.948 -6.842 1.00 95.25 297 PHE A CA 1
ATOM 2397 C C . PHE A 1 297 ? -7.013 24.048 -5.822 1.00 95.25 297 PHE A C 1
ATOM 2399 O O . PHE A 1 297 ? -6.123 24.796 -5.416 1.00 95.25 297 PHE A O 1
ATOM 2406 N N . ASP A 1 298 ? -8.275 24.135 -5.401 1.00 93.75 298 ASP A N 1
ATOM 2407 C CA . ASP A 1 298 ? -8.713 25.064 -4.358 1.00 93.75 298 ASP A CA 1
ATOM 2408 C C . ASP A 1 298 ? -8.584 24.412 -2.977 1.00 93.75 298 ASP A C 1
ATOM 2410 O O . ASP A 1 298 ? -9.454 23.668 -2.525 1.00 93.75 298 ASP A O 1
ATOM 2414 N N . SER A 1 299 ? -7.479 24.705 -2.291 1.00 91.50 299 SER A N 1
ATOM 2415 C CA . SER A 1 299 ? -7.249 24.243 -0.921 1.00 91.50 299 SER A CA 1
ATOM 2416 C C . SER A 1 299 ? -8.099 24.968 0.129 1.00 91.50 299 SER A C 1
ATOM 2418 O O . SER A 1 299 ? -8.030 24.605 1.297 1.00 91.50 299 SER A O 1
ATOM 2420 N N . SER A 1 300 ? -8.840 26.016 -0.253 1.00 92.19 300 SER A N 1
ATOM 2421 C CA . SER A 1 300 ? -9.705 26.804 0.638 1.00 92.19 300 SER A CA 1
ATOM 2422 C C . SER A 1 300 ? -11.186 26.418 0.552 1.00 92.19 300 SER A C 1
ATOM 2424 O O . SER A 1 300 ? -12.046 27.103 1.110 1.00 92.19 300 SER A O 1
ATOM 2426 N N . ASP A 1 301 ? -11.493 25.319 -0.140 1.00 92.81 301 ASP A N 1
ATOM 2427 C CA . ASP A 1 301 ? -12.855 24.825 -0.289 1.00 92.81 301 ASP A CA 1
ATOM 2428 C C . ASP A 1 301 ? -13.464 24.447 1.072 1.00 92.81 301 ASP A C 1
ATOM 2430 O O . ASP A 1 301 ? -13.003 23.531 1.759 1.00 92.81 301 ASP A O 1
ATOM 2434 N N . GLN A 1 302 ? -14.560 25.116 1.440 1.00 93.19 302 GLN A N 1
ATOM 2435 C CA . GLN A 1 302 ? -15.232 24.932 2.732 1.00 93.19 302 GLN A CA 1
ATOM 2436 C C . GLN A 1 302 ? -15.708 23.492 2.974 1.00 93.19 302 GLN A C 1
ATOM 2438 O O . GLN A 1 302 ? -15.904 23.096 4.124 1.00 93.19 302 GLN A O 1
ATOM 2443 N N . ARG A 1 303 ? -15.899 22.688 1.919 1.00 94.00 303 ARG A N 1
ATOM 2444 C CA . ARG A 1 303 ? -16.275 21.273 2.051 1.00 94.00 303 ARG A CA 1
ATOM 2445 C C . ARG A 1 303 ? -15.146 20.446 2.657 1.00 94.00 303 ARG A C 1
ATOM 2447 O O . ARG A 1 303 ? -15.431 19.548 3.447 1.00 94.00 303 ARG A O 1
ATOM 2454 N N . ILE A 1 304 ? -13.891 20.758 2.323 1.00 94.75 304 ILE A N 1
ATOM 2455 C CA . ILE A 1 304 ? -12.708 20.110 2.909 1.00 94.75 304 ILE A CA 1
ATOM 2456 C C . ILE A 1 304 ? -12.657 20.427 4.407 1.00 94.75 304 ILE A C 1
ATOM 2458 O O . ILE A 1 304 ? -12.572 19.509 5.226 1.00 94.75 304 ILE A O 1
ATOM 2462 N N . ASP A 1 305 ? -12.788 21.704 4.772 1.00 91.88 305 ASP A N 1
ATOM 2463 C CA . ASP A 1 305 ? -12.776 22.135 6.173 1.00 91.88 305 ASP A CA 1
ATOM 2464 C C . ASP A 1 305 ? -13.908 21.485 6.977 1.00 91.88 305 ASP A C 1
ATOM 2466 O O . ASP A 1 305 ? -13.664 20.894 8.031 1.00 91.88 305 ASP A O 1
ATOM 2470 N N . ALA A 1 306 ? -15.136 21.506 6.450 1.00 91.50 306 ALA A N 1
ATOM 2471 C CA . ALA A 1 306 ? -16.290 20.879 7.088 1.00 91.50 306 ALA A CA 1
ATOM 2472 C C . ALA A 1 306 ? -16.101 19.364 7.270 1.00 91.50 306 ALA A C 1
ATOM 2474 O O . ALA A 1 306 ? -16.462 18.808 8.312 1.00 91.50 306 ALA A O 1
ATOM 2475 N N . TYR A 1 307 ? -15.511 18.680 6.284 1.00 93.00 307 TYR A N 1
ATOM 2476 C CA . TYR A 1 307 ? -15.226 17.253 6.386 1.00 93.00 307 TYR A CA 1
ATOM 2477 C C . TYR A 1 307 ? -14.176 16.963 7.465 1.00 93.00 307 TYR A C 1
ATOM 2479 O O . TYR A 1 307 ? -14.386 16.083 8.302 1.00 93.00 307 TYR A O 1
ATOM 2487 N N . LEU A 1 308 ? -13.079 17.726 7.503 1.00 91.88 308 LEU A N 1
ATOM 2488 C CA . LEU A 1 308 ? -12.047 17.584 8.532 1.00 91.88 308 LEU A CA 1
ATOM 2489 C C . LEU A 1 308 ? -12.582 17.906 9.933 1.00 91.88 308 LEU A C 1
ATOM 2491 O O . LEU A 1 308 ? -12.233 17.216 10.890 1.00 91.88 308 LEU A O 1
ATOM 2495 N N . GLU A 1 309 ? -13.450 18.907 10.087 1.00 88.81 309 GLU A N 1
ATOM 2496 C CA . GLU A 1 309 ? -14.120 19.187 11.362 1.00 88.81 309 GLU A CA 1
ATOM 2497 C C . GLU A 1 309 ? -15.026 18.037 11.811 1.00 88.81 309 GLU A C 1
ATOM 2499 O O . GLU A 1 309 ? -14.988 17.641 12.980 1.00 88.81 309 GLU A O 1
ATOM 2504 N N . ASN A 1 310 ? -15.809 17.468 10.893 1.00 85.19 310 ASN A N 1
ATOM 2505 C CA . ASN A 1 310 ? -16.655 16.314 11.184 1.00 85.19 310 ASN A CA 1
ATOM 2506 C C . ASN A 1 310 ? -15.821 15.083 11.543 1.00 85.19 310 ASN A C 1
ATOM 2508 O O . ASN A 1 310 ? -16.126 14.406 12.524 1.00 85.19 310 ASN A O 1
ATOM 2512 N N . PHE A 1 311 ? -14.732 14.829 10.815 1.00 86.00 311 PHE A N 1
ATOM 2513 C CA . PHE A 1 311 ? -13.767 13.785 11.147 1.00 86.00 311 PHE A CA 1
ATOM 2514 C C . PHE A 1 311 ? -13.183 13.994 12.551 1.00 86.00 311 PHE A C 1
ATOM 2516 O O . PHE A 1 311 ? -13.199 13.068 13.357 1.00 86.00 311 PHE A O 1
ATOM 2523 N N . ARG A 1 312 ? -12.776 15.222 12.901 1.00 83.00 312 ARG A N 1
ATOM 2524 C CA . ARG A 1 312 ? -12.241 15.556 14.235 1.00 83.00 312 ARG A CA 1
ATOM 2525 C C . ARG A 1 312 ? -13.234 15.305 15.375 1.00 83.00 312 ARG A C 1
ATOM 2527 O O . ARG A 1 312 ? -12.817 15.035 16.498 1.00 83.00 312 ARG A O 1
ATOM 2534 N N . ARG A 1 313 ? -14.538 15.404 15.100 1.00 76.75 313 ARG A N 1
ATOM 2535 C CA . ARG A 1 313 ? -15.631 15.140 16.057 1.00 76.75 313 ARG A CA 1
ATOM 2536 C C . ARG A 1 313 ? -16.141 13.695 16.012 1.00 76.75 313 ARG A C 1
ATOM 2538 O O . ARG A 1 313 ? -16.990 13.326 16.821 1.00 76.75 313 ARG A O 1
ATOM 2545 N N . SER A 1 314 ? -15.661 12.897 15.062 1.00 69.50 314 SER A N 1
ATOM 2546 C CA . SER A 1 314 ? -16.144 11.547 14.794 1.00 69.50 314 SER A CA 1
ATOM 2547 C C . SER A 1 314 ? -15.536 10.511 15.748 1.00 69.50 314 SER A C 1
ATOM 2549 O O . SER A 1 314 ? -14.385 10.666 16.168 1.00 69.50 314 SER A O 1
ATOM 2551 N N . PRO A 1 315 ? -16.240 9.391 16.022 1.00 61.75 315 PRO A N 1
ATOM 2552 C CA . PRO A 1 315 ? -15.658 8.228 16.689 1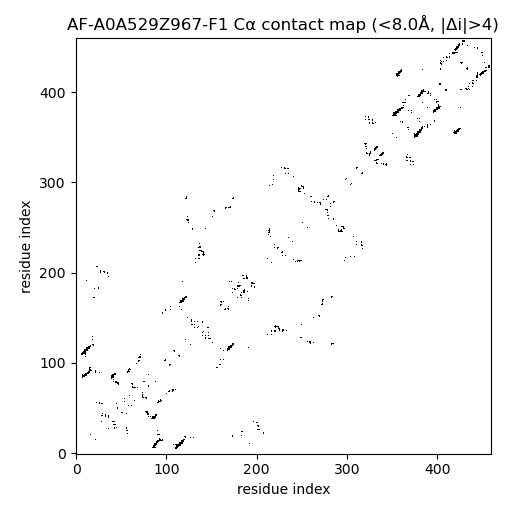.00 61.75 315 PRO A CA 1
ATOM 2553 C C . PRO A 1 315 ? -14.356 7.724 16.048 1.00 61.75 315 PRO A C 1
ATOM 2555 O O . PRO A 1 315 ? -13.533 7.143 16.752 1.00 61.75 315 PRO A O 1
ATOM 2558 N N . PHE A 1 316 ? -14.136 7.996 14.751 1.00 62.03 316 PHE A N 1
ATOM 2559 C CA . PHE A 1 316 ? -12.892 7.673 14.042 1.00 62.03 316 PHE A CA 1
ATOM 2560 C C . PHE A 1 316 ? -11.644 8.347 14.625 1.00 62.03 316 PHE A C 1
ATOM 2562 O O . PHE A 1 316 ? -10.554 7.893 14.319 1.00 62.03 316 PHE A O 1
ATOM 2569 N N . MET A 1 317 ? -11.749 9.396 15.448 1.00 61.03 317 MET A N 1
ATOM 2570 C CA . MET A 1 317 ? -10.578 10.017 16.088 1.00 61.03 317 MET A CA 1
ATOM 2571 C C . MET A 1 317 ? -10.127 9.327 17.370 1.00 61.03 317 MET A C 1
ATOM 2573 O O . MET A 1 317 ? -9.018 9.578 17.851 1.00 61.03 317 MET A O 1
ATOM 2577 N N . HIS A 1 318 ? -10.965 8.479 17.960 1.00 68.31 318 HIS A N 1
ATOM 2578 C CA . HIS A 1 318 ? -10.589 7.805 19.188 1.00 68.31 318 HIS A CA 1
ATOM 2579 C C . HIS A 1 318 ? -9.642 6.643 18.884 1.00 68.31 318 HIS A C 1
ATOM 2581 O O . HIS A 1 318 ? -9.706 5.999 17.839 1.00 68.31 318 HIS A O 1
ATOM 2587 N N . GLU A 1 319 ? -8.696 6.410 19.785 1.00 76.31 319 GLU A N 1
ATOM 2588 C CA . GLU A 1 319 ? -7.807 5.255 19.718 1.00 76.31 319 GLU A CA 1
ATOM 2589 C C . GLU A 1 319 ? -8.632 3.951 19.710 1.00 76.31 319 GLU A C 1
ATOM 2591 O O . GLU A 1 319 ? -9.582 3.862 20.480 1.00 76.31 319 GLU A O 1
ATOM 2596 N N . THR A 1 320 ? -8.361 2.960 18.859 1.00 84.88 320 THR A N 1
ATOM 2597 C CA . THR A 1 320 ? -9.201 1.743 18.825 1.00 84.88 320 THR A CA 1
ATOM 2598 C C . THR A 1 320 ? -9.021 0.923 20.102 1.00 84.88 320 THR A C 1
ATOM 2600 O O . THR A 1 320 ? -7.988 1.022 20.765 1.00 84.88 320 THR A O 1
ATOM 2603 N N . LEU A 1 321 ? -10.012 0.101 20.470 1.00 91.06 321 LEU A N 1
ATOM 2604 C CA . LEU A 1 321 ? -9.848 -0.810 21.613 1.00 91.06 321 LEU A CA 1
ATOM 2605 C C . LEU A 1 321 ? -8.616 -1.710 21.424 1.00 91.06 321 LEU A C 1
ATOM 2607 O O . LEU A 1 321 ? -7.850 -1.935 22.359 1.00 91.06 321 LEU A O 1
ATOM 2611 N N . ASP A 1 322 ? -8.403 -2.163 20.189 1.00 89.69 322 ASP A N 1
ATOM 2612 C CA . ASP A 1 322 ? -7.293 -3.034 19.828 1.00 89.69 322 ASP A CA 1
ATOM 2613 C C . ASP A 1 322 ? -5.919 -2.380 20.020 1.00 89.69 322 ASP A C 1
ATOM 2615 O O . ASP A 1 322 ? -5.029 -3.005 20.595 1.00 89.69 322 ASP A O 1
ATOM 2619 N N . SER A 1 323 ? -5.736 -1.115 19.623 1.00 87.19 323 SER A N 1
ATOM 2620 C CA . SER A 1 323 ? -4.433 -0.457 19.787 1.00 87.19 323 SER A CA 1
ATOM 2621 C C . SER A 1 323 ? -4.107 -0.175 21.257 1.00 87.19 323 SER A C 1
ATOM 2623 O O . SER A 1 323 ? -2.951 -0.305 21.664 1.00 87.19 323 SER A O 1
ATOM 2625 N N . ILE A 1 324 ? -5.121 0.121 22.082 1.00 93.12 324 ILE A N 1
ATOM 2626 C CA . ILE A 1 324 ? -4.956 0.200 23.542 1.00 93.12 324 ILE A CA 1
ATOM 2627 C C . ILE A 1 324 ? -4.534 -1.174 24.087 1.00 93.12 324 ILE A C 1
ATOM 2629 O O . ILE A 1 324 ? -3.612 -1.265 24.899 1.00 93.12 324 ILE A O 1
ATOM 2633 N N . GLY A 1 325 ? -5.159 -2.251 23.605 1.00 93.44 325 GLY A N 1
ATOM 2634 C CA . GLY A 1 325 ? -4.805 -3.618 23.979 1.00 93.44 325 GLY A CA 1
ATOM 2635 C C . GLY A 1 325 ? -3.359 -3.982 23.656 1.00 93.44 325 GLY A C 1
ATOM 2636 O O . GLY A 1 325 ? -2.641 -4.492 24.519 1.00 93.44 325 GLY A O 1
ATOM 2637 N N . GLN A 1 326 ? -2.907 -3.663 22.442 1.00 90.69 326 GLN A N 1
ATOM 2638 C CA . GLN A 1 326 ? -1.522 -3.881 22.022 1.00 90.69 326 GLN A CA 1
ATOM 2639 C C . GLN A 1 326 ? -0.535 -3.104 22.902 1.00 90.69 326 GLN A C 1
ATOM 2641 O O . GLN A 1 326 ? 0.476 -3.661 23.327 1.00 90.69 326 GLN A O 1
ATOM 2646 N N . ARG A 1 327 ? -0.849 -1.847 23.255 1.00 93.06 327 ARG A N 1
ATOM 2647 C CA . ARG A 1 327 ? -0.024 -1.026 24.160 1.00 93.06 327 ARG A CA 1
ATOM 2648 C C . ARG A 1 327 ? 0.198 -1.699 25.514 1.00 93.06 327 ARG A C 1
ATOM 2650 O O . ARG A 1 327 ? 1.297 -1.620 26.060 1.00 93.06 327 ARG A O 1
ATOM 2657 N N . TYR A 1 328 ? -0.833 -2.332 26.070 1.00 94.50 328 TYR A N 1
ATOM 2658 C CA . TYR A 1 328 ? -0.752 -2.997 27.372 1.00 94.50 328 TYR A CA 1
ATOM 2659 C C . TYR A 1 328 ? -0.374 -4.478 27.307 1.00 94.50 328 TYR A C 1
ATOM 2661 O O . TYR A 1 328 ? -0.246 -5.101 28.366 1.00 94.50 328 TYR A O 1
ATOM 2669 N N . GLY A 1 329 ? -0.160 -5.014 26.102 1.00 92.56 329 GLY A N 1
ATOM 2670 C CA . GLY A 1 329 ? 0.295 -6.381 25.874 1.00 92.56 329 GLY A CA 1
ATOM 2671 C C . GLY A 1 329 ? -0.728 -7.446 26.265 1.00 92.56 329 GLY A C 1
ATOM 2672 O O . GLY A 1 329 ? -0.329 -8.505 26.740 1.00 92.56 329 GLY A O 1
ATOM 2673 N N . THR A 1 330 ? -2.030 -7.172 26.122 1.00 92.00 330 THR A N 1
ATOM 2674 C CA . THR A 1 330 ? -3.053 -8.210 26.327 1.00 92.00 330 THR A CA 1
ATOM 2675 C C . THR A 1 330 ? -3.135 -9.128 25.107 1.00 92.00 330 THR A C 1
ATOM 2677 O O . THR A 1 330 ? -3.124 -8.684 23.956 1.00 92.00 330 THR A O 1
ATOM 2680 N N . ASP A 1 331 ? -3.250 -10.416 25.377 1.00 90.38 331 ASP A N 1
ATOM 2681 C CA . ASP A 1 331 ? -3.577 -11.501 24.447 1.00 90.38 331 ASP A CA 1
ATOM 2682 C C . ASP A 1 331 ? -4.907 -11.326 23.697 1.00 90.38 331 ASP A C 1
ATOM 2684 O O . ASP A 1 331 ? -5.041 -11.750 22.552 1.00 90.38 331 ASP A O 1
ATOM 2688 N N . LYS A 1 332 ? -5.863 -10.598 24.275 1.00 92.25 332 LYS A N 1
ATOM 2689 C CA . LYS A 1 332 ? -7.128 -10.243 23.610 1.00 92.25 332 LYS A CA 1
ATOM 2690 C C . LYS A 1 332 ? -6.941 -9.419 22.323 1.00 92.25 332 LYS A C 1
ATOM 2692 O O . LYS A 1 332 ? -7.860 -9.329 21.505 1.00 92.25 332 LYS A O 1
ATOM 2697 N N . SER A 1 333 ? -5.785 -8.774 22.142 1.00 92.31 333 SER A N 1
ATOM 2698 C CA . SER A 1 333 ? -5.497 -7.923 20.979 1.00 92.31 333 SER A CA 1
ATOM 2699 C C . SER A 1 333 ? -5.258 -8.719 19.690 1.00 92.31 333 SER A C 1
ATOM 2701 O O . SER A 1 333 ? -5.028 -9.927 19.705 1.00 92.31 333 SER A O 1
ATOM 2703 N N . SER A 1 334 ? -5.267 -8.033 18.550 1.00 88.25 334 SER A N 1
ATOM 2704 C CA . SER A 1 334 ? -4.988 -8.595 17.223 1.00 88.25 334 SER A CA 1
ATOM 2705 C C . SER A 1 334 ? -3.574 -9.149 17.053 1.00 88.25 334 SER A C 1
ATOM 2707 O O . SER A 1 334 ? -3.331 -9.890 16.105 1.00 88.25 334 SER A O 1
ATOM 2709 N N . ALA A 1 335 ? -2.659 -8.852 17.981 1.00 82.31 335 ALA A N 1
ATOM 2710 C CA . ALA A 1 335 ? -1.346 -9.486 18.032 1.00 82.31 335 ALA A CA 1
ATOM 2711 C C . ALA A 1 335 ? -1.413 -10.974 18.430 1.00 82.31 335 ALA A C 1
ATOM 2713 O O . ALA A 1 335 ? -0.438 -11.693 18.223 1.00 82.31 335 ALA A O 1
ATOM 2714 N N . GLN A 1 336 ? -2.531 -11.423 19.016 1.00 86.31 336 GLN A N 1
ATOM 2715 C CA . GLN A 1 336 ? -2.760 -12.809 19.431 1.00 86.31 336 GLN A CA 1
ATOM 2716 C C . GLN A 1 336 ? -4.173 -13.280 19.031 1.00 86.31 336 GLN A C 1
ATOM 2718 O O . GLN A 1 336 ? -4.329 -13.818 17.938 1.00 86.31 336 GLN A O 1
ATOM 2723 N N . ASN A 1 337 ? -5.204 -13.053 19.859 1.00 84.56 337 ASN A N 1
ATOM 2724 C CA . ASN A 1 337 ? -6.536 -13.658 19.672 1.00 84.56 337 ASN A CA 1
ATOM 2725 C C . ASN A 1 337 ? -7.544 -12.785 18.897 1.00 84.56 337 ASN A C 1
ATOM 2727 O O . ASN A 1 337 ? -8.568 -13.276 18.426 1.00 84.56 337 ASN A O 1
ATOM 2731 N N . ASN A 1 338 ? -7.267 -11.488 18.725 1.00 87.00 338 ASN A N 1
ATOM 2732 C CA . ASN A 1 338 ? -8.094 -10.538 17.961 1.00 87.00 338 ASN A CA 1
ATOM 2733 C C . ASN A 1 338 ? -9.533 -10.314 18.488 1.00 87.00 338 ASN A C 1
ATOM 2735 O O . ASN A 1 338 ? -10.396 -9.796 17.770 1.00 87.00 338 ASN A O 1
ATOM 2739 N N . PHE A 1 339 ? -9.802 -10.640 19.753 1.00 90.56 339 PHE A N 1
ATOM 2740 C CA . PHE A 1 339 ? -11.101 -10.415 20.392 1.00 90.56 339 PHE A CA 1
ATOM 2741 C C . PHE A 1 339 ? -11.465 -8.926 20.498 1.00 90.56 339 PHE A C 1
ATOM 2743 O O . PHE A 1 339 ? -12.617 -8.547 20.281 1.00 90.56 339 PHE A O 1
ATOM 2750 N N . LEU A 1 340 ? -10.487 -8.046 20.740 1.00 92.19 340 LEU A N 1
ATOM 2751 C CA . LEU A 1 340 ? -10.734 -6.611 20.937 1.00 92.19 340 LEU A CA 1
ATOM 2752 C C . LEU A 1 340 ? -11.380 -5.922 19.725 1.00 92.19 340 LEU A C 1
ATOM 2754 O O . LEU A 1 340 ? -12.264 -5.082 19.898 1.00 92.19 340 LEU A O 1
ATOM 2758 N N . ASN A 1 341 ? -11.014 -6.305 18.498 1.00 84.25 341 ASN A N 1
ATOM 2759 C CA . ASN A 1 341 ? -11.647 -5.775 17.283 1.00 84.25 341 ASN A CA 1
ATOM 2760 C C . ASN A 1 341 ? -13.119 -6.196 17.148 1.00 84.25 341 ASN A C 1
ATOM 2762 O O . ASN A 1 341 ? -13.914 -5.498 16.511 1.00 84.25 341 ASN A O 1
ATOM 2766 N N . PHE A 1 342 ? -13.499 -7.335 17.732 1.00 86.19 342 PHE A N 1
ATOM 2767 C CA . PHE A 1 342 ? -14.893 -7.757 17.806 1.00 86.19 342 PHE A CA 1
ATOM 2768 C C . PHE A 1 342 ? -15.640 -6.988 18.899 1.00 86.19 342 PHE A C 1
ATOM 2770 O O . PHE A 1 342 ? -16.726 -6.467 18.643 1.00 86.19 342 PHE A O 1
ATOM 2777 N N . TYR A 1 343 ? -15.035 -6.840 20.079 1.00 92.06 343 TYR A N 1
ATOM 2778 C CA . TYR A 1 343 ? -15.619 -6.119 21.213 1.00 92.06 343 TYR A CA 1
ATOM 2779 C C . TYR A 1 343 ? -15.919 -4.659 20.894 1.00 92.06 343 TYR A C 1
ATOM 2781 O O . TYR A 1 343 ? -17.000 -4.172 21.230 1.00 92.06 343 TYR A O 1
ATOM 2789 N N . ASP A 1 344 ? -15.013 -3.975 20.190 1.00 88.62 344 ASP A N 1
ATOM 2790 C CA . ASP A 1 344 ? -15.155 -2.551 19.866 1.00 88.62 344 ASP A CA 1
ATOM 2791 C C . ASP A 1 344 ? -16.474 -2.264 19.121 1.00 88.62 344 ASP A C 1
ATOM 2793 O O . ASP A 1 344 ? -17.141 -1.265 19.381 1.00 88.62 344 ASP A O 1
ATOM 2797 N N . ARG A 1 345 ? -16.942 -3.199 18.278 1.00 83.94 345 ARG A N 1
ATOM 2798 C CA . ARG A 1 345 ? -18.206 -3.068 17.523 1.00 83.94 345 ARG A CA 1
ATOM 2799 C C . ARG A 1 345 ? -19.430 -2.908 18.424 1.00 83.94 345 ARG A C 1
ATOM 2801 O O . ARG A 1 345 ? -20.382 -2.228 18.046 1.00 83.94 345 ARG A O 1
ATOM 2808 N N . PHE A 1 346 ? -19.412 -3.542 19.593 1.00 86.44 346 PHE A N 1
ATOM 2809 C CA . PHE A 1 346 ? -20.524 -3.539 20.543 1.00 86.44 346 PHE A CA 1
ATOM 2810 C C . PHE A 1 346 ? -20.324 -2.520 21.663 1.00 86.44 346 PHE A C 1
ATOM 2812 O O . PHE A 1 346 ? -21.288 -1.919 22.138 1.00 86.44 346 PHE A O 1
ATOM 2819 N N . LEU A 1 347 ? -19.073 -2.309 22.076 1.00 93.19 347 LEU A N 1
ATOM 2820 C CA . LEU A 1 347 ? -18.734 -1.494 23.237 1.00 93.19 347 LEU A CA 1
ATOM 2821 C C . LEU A 1 347 ? -18.469 -0.021 22.891 1.00 93.19 347 LEU A C 1
ATOM 2823 O O . LEU A 1 347 ? -18.591 0.826 23.780 1.00 93.19 347 LEU A O 1
ATOM 2827 N N . ALA A 1 348 ? -18.210 0.324 21.623 1.00 88.69 348 ALA A N 1
ATOM 2828 C CA . ALA A 1 348 ? -17.953 1.707 21.205 1.00 88.69 348 ALA A CA 1
ATOM 2829 C C . ALA A 1 348 ? -19.042 2.709 21.644 1.00 88.69 348 ALA A C 1
ATOM 2831 O O . ALA A 1 348 ? -18.689 3.781 22.148 1.00 88.69 348 ALA A O 1
ATOM 2832 N N . PRO A 1 349 ? -20.355 2.395 21.577 1.00 88.75 349 PRO A N 1
ATOM 2833 C CA . PRO A 1 349 ? -21.403 3.293 22.075 1.00 88.75 349 PRO A CA 1
ATOM 2834 C C . PRO A 1 349 ? -21.366 3.542 23.593 1.00 88.75 349 PRO A C 1
ATOM 2836 O O . PRO A 1 349 ? -22.005 4.477 24.084 1.00 88.75 349 PRO A O 1
ATOM 2839 N N . LEU A 1 350 ? -20.667 2.698 24.359 1.00 91.94 350 LEU A N 1
ATOM 2840 C CA . LEU A 1 350 ? -20.533 2.805 25.812 1.00 91.94 350 LEU A CA 1
ATOM 2841 C C . LEU A 1 350 ? -19.260 3.548 26.243 1.00 91.94 350 LEU A C 1
ATOM 2843 O O . LEU A 1 350 ? -19.161 3.945 27.400 1.00 91.94 350 LEU A O 1
ATOM 2847 N N . ARG A 1 351 ? -18.321 3.803 25.326 1.00 90.69 351 ARG A N 1
ATOM 2848 C CA . ARG A 1 351 ? -16.964 4.296 25.610 1.00 90.69 351 ARG A CA 1
ATOM 2849 C C . ARG A 1 351 ? -16.881 5.506 26.551 1.00 90.69 351 ARG A C 1
ATOM 2851 O O . ARG A 1 351 ? -16.067 5.541 27.469 1.00 90.69 351 ARG A O 1
ATOM 2858 N N . ASN A 1 352 ? -17.748 6.496 26.338 1.00 90.06 352 ASN A N 1
ATOM 2859 C CA . ASN A 1 352 ? -17.780 7.733 27.128 1.00 90.06 352 ASN A CA 1
ATOM 2860 C C . ASN A 1 352 ? -18.785 7.691 28.296 1.00 90.06 352 ASN A C 1
ATOM 2862 O O . ASN A 1 352 ? -18.887 8.656 29.056 1.00 90.06 352 ASN A O 1
ATOM 2866 N N . LYS A 1 353 ? -19.541 6.599 28.453 1.00 93.44 353 LYS A N 1
ATOM 2867 C CA . LYS A 1 353 ? -20.507 6.421 29.546 1.00 93.44 353 LYS A CA 1
ATOM 2868 C C . LYS A 1 353 ? -19.787 5.981 30.832 1.00 93.44 353 LYS A C 1
ATOM 2870 O O . LYS A 1 353 ? -18.679 5.448 30.760 1.00 93.44 353 LYS A O 1
ATOM 2875 N N . PRO A 1 354 ? -20.389 6.174 32.020 1.00 96.44 354 PRO A N 1
ATOM 2876 C CA . PRO A 1 354 ? -19.830 5.696 33.285 1.00 96.44 354 PRO A CA 1
ATOM 2877 C C . PRO A 1 354 ? -20.029 4.177 33.455 1.00 96.44 354 PRO A C 1
ATOM 2879 O O . PRO A 1 354 ? -20.779 3.735 34.322 1.00 96.44 354 PRO A O 1
ATOM 2882 N N . VAL A 1 355 ? -19.387 3.392 32.585 1.00 97.81 355 VAL A N 1
ATOM 2883 C CA . VAL A 1 355 ? -19.493 1.925 32.508 1.00 97.81 355 VAL A CA 1
ATOM 2884 C C . VAL A 1 355 ? -18.916 1.269 33.758 1.00 97.81 355 VAL A C 1
ATOM 2886 O O . VAL A 1 355 ? -17.813 1.605 34.186 1.00 97.81 355 VAL A O 1
ATOM 2889 N N . LYS A 1 356 ? -19.619 0.288 34.321 1.00 98.50 356 LYS A N 1
ATOM 2890 C CA . LYS A 1 356 ? -19.065 -0.637 35.312 1.00 98.50 356 LYS A CA 1
ATOM 2891 C C . LYS A 1 356 ? -18.813 -1.993 34.658 1.00 98.50 356 LYS A C 1
ATOM 2893 O O . LYS A 1 356 ? -19.769 -2.682 34.303 1.00 98.50 356 LYS A O 1
ATOM 2898 N N . LEU A 1 357 ? -17.541 -2.358 34.510 1.00 98.69 357 LEU A N 1
ATOM 2899 C CA . LEU A 1 357 ? -17.110 -3.612 33.890 1.00 98.69 357 LEU A CA 1
ATOM 2900 C C . LEU A 1 357 ? -16.588 -4.586 34.949 1.00 98.69 357 LEU A C 1
ATOM 2902 O O . LEU A 1 357 ? -15.833 -4.179 35.832 1.00 98.69 357 LEU A O 1
ATOM 2906 N N . LEU A 1 358 ? -16.982 -5.854 34.841 1.00 98.62 358 LEU A N 1
ATOM 2907 C CA . LEU A 1 358 ? -16.401 -6.984 35.566 1.00 98.62 358 LEU A CA 1
ATOM 2908 C C . LEU A 1 358 ? -15.586 -7.838 34.590 1.00 98.62 358 LEU A C 1
ATOM 2910 O O . LEU A 1 358 ? -16.117 -8.236 33.559 1.00 98.62 358 LEU A O 1
ATOM 2914 N N . GLU A 1 359 ? -14.335 -8.136 34.920 1.00 98.38 359 GLU A N 1
ATOM 2915 C CA . GLU A 1 359 ? -13.491 -9.089 34.194 1.00 98.38 359 GLU A CA 1
ATOM 2916 C C . GLU A 1 359 ? -13.037 -10.194 35.147 1.00 98.38 359 GLU A C 1
ATOM 2918 O O . GLU A 1 359 ? -12.494 -9.909 36.217 1.00 98.38 359 GLU A O 1
ATOM 2923 N N . ILE A 1 360 ? -13.260 -11.445 34.756 1.00 98.12 360 ILE A N 1
ATOM 2924 C CA . ILE A 1 360 ? -12.735 -12.635 35.428 1.00 98.12 360 ILE A CA 1
ATOM 2925 C C . ILE A 1 360 ? -11.567 -13.143 34.590 1.00 98.12 360 ILE A C 1
ATOM 2927 O O . ILE A 1 360 ? -11.769 -13.415 33.414 1.00 98.12 360 ILE A O 1
ATOM 2931 N N . GLY A 1 361 ? -10.384 -13.249 35.200 1.00 96.81 361 GLY A N 1
ATOM 2932 C CA . GLY A 1 361 ? -9.107 -13.496 34.522 1.00 96.81 361 GLY A CA 1
ATOM 2933 C C . GLY A 1 361 ? -8.293 -12.206 34.365 1.00 96.81 361 GLY A C 1
ATOM 2934 O O . GLY A 1 361 ? -8.427 -11.494 33.376 1.00 96.81 361 GLY A O 1
ATOM 2935 N N . VAL A 1 362 ? -7.449 -11.858 35.350 1.00 96.25 362 VAL A N 1
ATOM 2936 C CA . VAL A 1 362 ? -6.613 -10.633 35.295 1.00 96.25 362 VAL A CA 1
ATOM 2937 C C . VAL A 1 362 ? -5.202 -10.941 34.806 1.00 96.25 362 VAL A C 1
ATOM 2939 O O . VAL A 1 362 ? -4.603 -10.127 34.096 1.00 96.25 362 VAL A O 1
ATOM 2942 N N . LEU A 1 363 ? -4.642 -12.083 35.214 1.00 93.56 363 LEU A N 1
ATOM 2943 C CA . LEU A 1 363 ? -3.305 -12.544 34.840 1.00 93.56 363 LEU A CA 1
ATOM 2944 C C . LEU A 1 363 ? -2.218 -11.463 35.064 1.00 93.56 363 LEU A C 1
ATOM 2946 O O . LEU A 1 363 ? -1.850 -11.154 36.198 1.00 93.56 363 LEU A O 1
ATOM 2950 N N . ALA A 1 364 ? -1.691 -10.859 33.991 1.00 94.12 364 ALA A N 1
ATOM 2951 C CA . ALA A 1 364 ? -0.644 -9.828 34.023 1.00 94.12 364 ALA A CA 1
ATOM 2952 C C . ALA A 1 364 ? -1.191 -8.378 34.053 1.00 94.12 364 ALA A C 1
ATOM 2954 O O . ALA A 1 364 ? -0.435 -7.396 33.994 1.00 94.12 364 ALA A O 1
ATOM 2955 N N . GLY A 1 365 ? -2.513 -8.223 34.122 1.00 95.12 365 GLY A N 1
ATOM 2956 C CA . GLY A 1 365 ? -3.219 -6.950 34.236 1.00 95.12 365 GLY A CA 1
ATOM 2957 C C . GLY A 1 365 ? -3.277 -6.115 32.951 1.00 95.12 365 GLY A C 1
ATOM 2958 O O . GLY A 1 365 ? -3.629 -4.937 33.016 1.00 95.12 365 GLY A O 1
ATOM 2959 N N . GLY A 1 366 ? -2.890 -6.671 31.798 1.00 96.06 366 GLY A N 1
ATOM 2960 C CA . GLY A 1 366 ? -2.926 -5.963 30.511 1.00 96.06 366 GLY A CA 1
ATOM 2961 C C . GLY A 1 366 ? -4.345 -5.561 30.106 1.00 96.06 366 GLY A C 1
ATOM 2962 O O . GLY A 1 366 ? -4.586 -4.412 29.730 1.00 96.06 366 GLY A O 1
ATOM 2963 N N . SER A 1 367 ? -5.299 -6.473 30.268 1.00 96.25 367 SER A N 1
ATOM 2964 C CA . SER A 1 367 ? -6.705 -6.262 29.932 1.00 96.25 367 SER A CA 1
ATOM 2965 C C . SER A 1 367 ? -7.387 -5.231 30.837 1.00 96.25 367 SER A C 1
ATOM 2967 O O . SER A 1 367 ? -7.944 -4.261 30.332 1.00 96.25 367 SER A O 1
ATOM 2969 N N . VAL A 1 368 ? -7.239 -5.312 32.165 1.00 97.81 368 VAL A N 1
ATOM 2970 C CA . VAL A 1 368 ? -7.833 -4.314 33.082 1.00 97.81 368 VAL A CA 1
ATOM 2971 C C . VAL A 1 368 ? -7.318 -2.886 32.845 1.00 97.81 368 VAL A C 1
ATOM 2973 O O . VAL A 1 368 ? -8.081 -1.928 32.991 1.00 97.81 368 VAL A O 1
ATOM 2976 N N . ARG A 1 369 ? -6.051 -2.721 32.428 1.00 97.31 369 ARG A N 1
ATOM 2977 C CA . ARG A 1 369 ? -5.503 -1.420 31.989 1.00 97.31 369 ARG A CA 1
ATOM 2978 C C . ARG A 1 369 ? -6.094 -0.980 30.650 1.00 97.31 369 ARG A C 1
ATOM 2980 O O . ARG A 1 369 ? -6.448 0.184 30.491 1.00 97.31 369 ARG A O 1
ATOM 2987 N N . THR A 1 370 ? -6.277 -1.922 29.728 1.00 97.12 370 THR A N 1
ATOM 2988 C CA . THR A 1 370 ? -6.949 -1.680 28.445 1.00 97.12 370 THR A CA 1
ATOM 2989 C C . THR A 1 370 ? -8.367 -1.156 28.656 1.00 97.12 370 THR A C 1
ATOM 2991 O O . THR A 1 370 ? -8.738 -0.127 28.092 1.00 97.12 370 THR A O 1
ATOM 2994 N N . TRP A 1 371 ? -9.143 -1.791 29.537 1.00 97.56 371 TRP A N 1
ATOM 2995 C CA . TRP A 1 371 ? -10.499 -1.353 29.856 1.00 97.56 371 TRP A CA 1
ATOM 2996 C C . TRP A 1 371 ? -10.546 0.010 30.540 1.00 97.56 371 TRP A C 1
ATOM 2998 O O . TRP A 1 371 ? -11.437 0.811 30.249 1.00 97.56 371 TRP A O 1
ATOM 3008 N N . GLN A 1 372 ? -9.586 0.289 31.426 1.00 96.25 372 GLN A N 1
ATOM 3009 C CA . GLN A 1 372 ? -9.455 1.586 32.080 1.00 96.25 372 GLN A CA 1
ATOM 3010 C C . GLN A 1 372 ? -9.267 2.719 31.058 1.00 96.25 372 GLN A C 1
ATOM 3012 O O . GLN A 1 372 ? -9.918 3.759 31.190 1.00 96.25 372 GLN A O 1
ATOM 3017 N N . ASP A 1 373 ? -8.408 2.532 30.060 1.00 94.56 373 ASP A N 1
ATOM 3018 C CA . ASP A 1 373 ? -8.146 3.537 29.024 1.00 94.56 373 ASP A CA 1
ATOM 3019 C C . ASP A 1 373 ? -9.273 3.623 27.994 1.00 94.56 373 ASP A C 1
ATOM 3021 O O . ASP A 1 373 ? -9.627 4.716 27.553 1.00 94.56 373 ASP A O 1
ATOM 3025 N N . TYR A 1 374 ? -9.885 2.494 27.637 1.00 94.75 374 TYR A N 1
ATOM 3026 C CA . TYR A 1 374 ? -10.976 2.473 26.671 1.00 94.75 374 TYR A CA 1
ATOM 3027 C C . TYR A 1 374 ? -12.245 3.141 27.217 1.00 94.75 374 TYR A C 1
ATOM 3029 O O . TYR A 1 374 ? -12.802 4.026 26.566 1.00 94.75 374 TYR A O 1
ATOM 3037 N N . PHE A 1 375 ? -12.686 2.781 28.427 1.00 95.94 375 PHE A N 1
ATOM 3038 C CA . PHE A 1 375 ? -13.837 3.409 29.079 1.00 95.94 375 PHE A CA 1
ATOM 3039 C C . PHE A 1 375 ? -13.394 4.623 29.898 1.00 95.94 375 PHE A C 1
ATOM 3041 O O . PHE A 1 375 ? -13.104 4.514 31.094 1.00 95.94 375 PHE A O 1
ATOM 3048 N N . HIS A 1 376 ? -13.389 5.804 29.274 1.00 92.94 376 HIS A N 1
ATOM 3049 C CA . HIS A 1 376 ? -12.839 7.036 29.860 1.00 92.94 376 HIS A CA 1
ATOM 3050 C C . HIS A 1 376 ? -13.440 7.392 31.234 1.00 92.94 376 HIS A C 1
ATOM 3052 O O . HIS A 1 376 ? -12.738 7.886 32.114 1.00 92.94 376 HIS A O 1
ATOM 3058 N N . ASN A 1 377 ? -14.730 7.098 31.434 1.00 94.81 377 ASN A N 1
ATOM 3059 C CA . ASN A 1 377 ? -15.457 7.331 32.687 1.00 94.81 377 ASN A CA 1
ATOM 3060 C C . ASN A 1 377 ? -15.779 6.031 33.447 1.00 94.81 377 ASN A C 1
ATOM 3062 O O . ASN A 1 377 ? -16.558 6.044 34.403 1.00 94.81 377 ASN A O 1
ATOM 3066 N N . GLY A 1 378 ? -15.222 4.902 33.004 1.00 96.69 378 GLY A N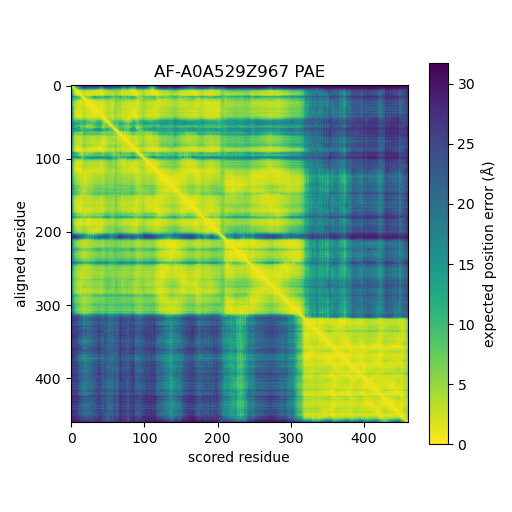 1
ATOM 3067 C CA . GLY A 1 378 ? -15.559 3.578 33.506 1.00 96.69 378 GLY A CA 1
ATOM 3068 C C . GLY A 1 378 ? -14.823 3.185 34.786 1.00 96.69 378 GLY A C 1
ATOM 3069 O O . GLY A 1 378 ? -13.741 3.699 35.093 1.00 96.69 378 GLY A O 1
ATOM 3070 N N . LYS A 1 379 ? -15.422 2.241 35.517 1.00 98.31 379 LYS A N 1
ATOM 3071 C CA . LYS A 1 379 ? -14.856 1.542 36.676 1.00 98.31 379 LYS A CA 1
ATOM 3072 C C . LYS A 1 379 ? -14.719 0.059 36.354 1.00 98.31 379 LYS A C 1
ATOM 3074 O O . LYS A 1 379 ? -15.686 -0.560 35.915 1.00 98.31 379 LYS A O 1
ATOM 3079 N N . ILE A 1 380 ? -13.539 -0.490 36.608 1.00 98.56 380 ILE A N 1
ATOM 3080 C CA . ILE A 1 380 ? -13.180 -1.869 36.283 1.00 98.56 380 ILE A CA 1
ATOM 3081 C C . ILE A 1 380 ? -13.069 -2.670 37.578 1.00 98.56 380 ILE A C 1
ATOM 3083 O O . ILE A 1 380 ? -12.409 -2.228 38.518 1.00 98.56 380 ILE A O 1
ATOM 3087 N N . VAL A 1 381 ? -13.715 -3.830 37.631 1.00 98.62 381 VAL A N 1
ATOM 3088 C CA . VAL A 1 381 ? -13.551 -4.836 38.683 1.00 98.62 381 VAL A CA 1
ATOM 3089 C C . VAL A 1 381 ? -12.865 -6.038 38.043 1.00 98.62 381 VAL A C 1
ATOM 3091 O O . VAL A 1 381 ? -13.488 -6.739 37.256 1.00 98.62 381 VAL A O 1
ATOM 3094 N N . GLY A 1 382 ? -11.584 -6.242 38.336 1.00 98.19 382 GLY A N 1
ATOM 3095 C CA . GLY A 1 382 ? -10.834 -7.421 37.910 1.00 98.19 382 GLY A CA 1
ATOM 3096 C C . GLY A 1 382 ? -10.872 -8.508 38.981 1.00 98.19 382 GLY A C 1
ATOM 3097 O O . GLY A 1 382 ? -10.788 -8.205 40.173 1.00 98.19 382 GLY A O 1
ATOM 3098 N N . VAL A 1 383 ? -10.987 -9.763 38.566 1.00 98.31 383 VAL A N 1
ATOM 3099 C CA . VAL A 1 383 ? -11.075 -10.924 39.453 1.00 98.31 383 VAL A CA 1
ATOM 3100 C C . VAL A 1 383 ? -10.067 -11.981 39.035 1.00 98.31 383 VAL A C 1
ATOM 3102 O O . VAL A 1 383 ? -10.013 -12.354 37.868 1.00 98.31 383 VAL A O 1
ATOM 3105 N N . ASP A 1 384 ? -9.296 -12.493 39.988 1.00 97.94 384 ASP A N 1
ATOM 3106 C CA . ASP A 1 384 ? -8.361 -13.592 39.744 1.00 97.94 384 ASP A CA 1
ATOM 3107 C C . ASP A 1 384 ? -8.220 -14.467 40.995 1.00 97.94 384 ASP A C 1
ATOM 3109 O O . ASP A 1 384 ? -8.390 -13.992 42.119 1.00 97.94 384 ASP A O 1
ATOM 3113 N N . ILE A 1 385 ? -7.866 -15.737 40.818 1.00 97.00 385 ILE A N 1
ATOM 3114 C CA . ILE A 1 385 ? -7.566 -16.630 41.942 1.00 97.00 385 ILE A CA 1
ATOM 3115 C C . ILE A 1 385 ? -6.202 -16.302 42.567 1.00 97.00 385 ILE A C 1
ATOM 3117 O O . ILE A 1 385 ? -5.977 -16.545 43.754 1.00 97.00 385 ILE A O 1
ATOM 3121 N N . ASN A 1 386 ? -5.280 -15.735 41.783 1.00 96.62 386 ASN A N 1
ATOM 3122 C CA . ASN A 1 386 ? -3.940 -15.399 42.232 1.00 96.62 386 ASN A CA 1
ATOM 3123 C C . ASN A 1 386 ? -3.934 -14.078 43.023 1.00 96.62 386 ASN A C 1
ATOM 3125 O O . ASN A 1 386 ? -4.118 -13.013 42.437 1.00 96.62 386 ASN A O 1
ATOM 3129 N N . PRO A 1 387 ? -3.622 -14.070 44.329 1.00 96.75 387 PRO A N 1
ATOM 3130 C CA . PRO A 1 387 ? -3.648 -12.843 45.122 1.00 96.75 387 PRO A CA 1
ATOM 3131 C C . PRO A 1 387 ? -2.641 -11.770 44.683 1.00 96.75 387 PRO A C 1
ATOM 3133 O O . PRO A 1 387 ? -2.841 -10.591 44.988 1.00 96.75 387 PRO A O 1
ATOM 3136 N N . GLU A 1 388 ? -1.596 -12.139 43.937 1.00 96.06 388 GLU A N 1
ATOM 3137 C CA . GLU A 1 388 ? -0.565 -11.214 43.455 1.00 96.06 388 GLU A CA 1
ATOM 3138 C C . GLU A 1 388 ? -1.102 -10.161 42.477 1.00 96.06 388 GLU A C 1
ATOM 3140 O O . GLU A 1 388 ? -0.495 -9.097 42.319 1.00 96.06 388 GLU A O 1
ATOM 3145 N N . VAL A 1 389 ? -2.254 -10.399 41.839 1.00 95.88 389 VAL A N 1
ATOM 3146 C CA . VAL A 1 389 ? -2.841 -9.432 40.897 1.00 95.88 389 VAL A CA 1
ATOM 3147 C C . VAL A 1 389 ? -3.355 -8.164 41.585 1.00 95.88 389 VAL A C 1
ATOM 3149 O O . VAL A 1 389 ? -3.567 -7.150 40.921 1.00 95.88 389 VAL A O 1
ATOM 3152 N N . LYS A 1 390 ? -3.492 -8.158 42.923 1.00 96.81 390 LYS A N 1
ATOM 3153 C CA . LYS A 1 390 ? -3.902 -6.969 43.695 1.00 96.81 390 LYS A CA 1
ATOM 3154 C C . LYS A 1 390 ? -3.014 -5.752 43.438 1.00 96.81 390 LYS A C 1
ATOM 3156 O O . LYS A 1 390 ? -3.486 -4.623 43.558 1.00 96.81 390 LYS A O 1
ATOM 3161 N N . LYS A 1 391 ? -1.758 -5.964 43.032 1.00 96.94 391 LYS A N 1
ATOM 3162 C CA . LYS A 1 391 ? -0.825 -4.894 42.647 1.00 96.94 391 LYS A CA 1
ATOM 3163 C C . LYS A 1 391 ? -1.298 -4.047 41.457 1.00 96.94 391 LYS A C 1
ATOM 3165 O O . LYS A 1 391 ? -0.772 -2.959 41.258 1.00 96.94 391 LYS A O 1
ATOM 3170 N N . PHE A 1 392 ? -2.264 -4.526 40.669 1.00 96.62 392 PHE A N 1
ATOM 3171 C CA . PHE A 1 392 ? -2.824 -3.803 39.522 1.00 96.62 392 PHE A CA 1
ATOM 3172 C C . PHE A 1 392 ? -4.008 -2.893 39.880 1.00 96.62 392 PHE A C 1
ATOM 3174 O O . PHE A 1 392 ? -4.545 -2.222 38.998 1.00 96.62 392 PHE A O 1
ATOM 3181 N N . ALA A 1 393 ? -4.422 -2.843 41.150 1.00 96.75 393 ALA A N 1
ATOM 3182 C CA . ALA A 1 393 ? -5.465 -1.928 41.595 1.00 96.75 393 ALA A CA 1
ATOM 3183 C C . ALA A 1 393 ? -5.037 -0.456 41.426 1.00 96.75 393 ALA A C 1
ATOM 3185 O O . ALA A 1 393 ? -3.900 -0.076 41.706 1.00 96.75 393 ALA A O 1
ATOM 3186 N N . THR A 1 394 ? -5.968 0.392 40.990 1.00 95.12 394 THR A N 1
ATOM 3187 C CA . THR A 1 394 ? -5.771 1.840 40.806 1.00 95.12 394 THR A CA 1
ATOM 3188 C C . THR A 1 394 ? -7.044 2.597 41.197 1.00 95.12 394 THR A C 1
ATOM 3190 O O . THR A 1 394 ? -8.037 1.997 41.595 1.00 95.12 394 THR A O 1
ATOM 3193 N N . GLY A 1 395 ? -7.076 3.925 41.032 1.00 94.56 395 GLY A N 1
ATOM 3194 C CA . GLY A 1 395 ? -8.271 4.723 41.341 1.00 94.56 395 GLY A CA 1
ATOM 3195 C C . GLY A 1 395 ? -9.549 4.308 40.589 1.00 94.56 395 GLY A C 1
ATOM 3196 O O . GLY A 1 395 ? -10.644 4.543 41.095 1.00 94.56 395 GLY A O 1
ATOM 3197 N N . ARG A 1 396 ? -9.437 3.682 39.404 1.00 97.12 396 ARG A N 1
ATOM 3198 C CA . ARG A 1 396 ? -10.589 3.163 38.630 1.00 97.12 396 ARG A CA 1
ATOM 3199 C C . ARG A 1 396 ? -10.591 1.641 38.449 1.00 97.12 396 ARG A C 1
ATOM 3201 O O . ARG A 1 396 ? -11.552 1.129 37.883 1.00 97.12 396 ARG A O 1
ATOM 3208 N N . ILE A 1 397 ? -9.560 0.939 38.927 1.00 98.31 397 ILE A N 1
ATOM 3209 C CA . ILE A 1 397 ? -9.447 -0.526 38.859 1.00 98.31 397 ILE A CA 1
ATOM 3210 C C . ILE A 1 397 ? -9.495 -1.084 40.281 1.00 98.31 397 ILE A C 1
ATOM 3212 O O . ILE A 1 397 ? -8.580 -0.862 41.072 1.00 98.31 397 ILE A O 1
ATOM 3216 N N . GLN A 1 398 ? -10.544 -1.834 40.588 1.00 98.06 398 GLN A N 1
ATOM 3217 C CA . GLN A 1 398 ? -10.667 -2.633 41.800 1.00 98.06 398 GLN A CA 1
ATOM 3218 C C . GLN A 1 398 ? -10.295 -4.082 41.483 1.00 98.06 398 GLN A C 1
ATOM 3220 O O . GLN A 1 398 ? -10.665 -4.583 40.426 1.00 98.06 398 GLN A O 1
ATOM 3225 N N . ILE A 1 399 ? -9.579 -4.749 42.390 1.00 98.25 399 ILE A N 1
ATOM 3226 C CA . ILE A 1 399 ? -9.174 -6.149 42.229 1.00 98.25 399 ILE A CA 1
ATOM 3227 C C . ILE A 1 399 ? -9.745 -6.990 43.368 1.00 98.25 399 ILE A C 1
ATOM 3229 O O . ILE A 1 399 ? -9.552 -6.662 44.541 1.00 98.25 399 ILE A O 1
ATOM 3233 N N . GLU A 1 400 ? -10.406 -8.086 43.014 1.00 97.94 400 GLU A N 1
ATOM 3234 C CA . GLU A 1 400 ? -10.936 -9.090 43.933 1.00 97.94 400 GLU A CA 1
ATOM 3235 C C . GLU A 1 400 ? -10.189 -10.410 43.756 1.00 97.94 400 GLU A C 1
ATOM 3237 O O . GLU A 1 400 ? -9.813 -10.776 42.644 1.00 97.94 400 GLU A O 1
ATOM 3242 N N . VAL A 1 401 ? -9.980 -11.124 44.863 1.00 97.88 401 VAL A N 1
ATOM 3243 C CA . VAL A 1 401 ? -9.405 -12.472 44.828 1.00 97.88 401 VAL A CA 1
ATOM 3244 C C . VAL A 1 401 ? -10.523 -13.461 45.072 1.00 97.88 401 VAL A C 1
ATOM 3246 O O . VAL A 1 401 ? -11.117 -13.436 46.149 1.00 97.88 401 VAL A O 1
ATOM 3249 N N . ALA A 1 402 ? -10.815 -14.279 44.069 1.00 97.19 402 ALA A N 1
ATOM 3250 C CA . ALA A 1 402 ? -11.927 -15.218 44.080 1.00 97.19 402 ALA A CA 1
ATOM 3251 C C . ALA A 1 402 ? -11.618 -16.431 43.201 1.00 97.19 402 ALA A C 1
ATOM 3253 O O . ALA A 1 402 ? -10.986 -16.318 42.151 1.00 97.19 402 ALA A O 1
ATOM 3254 N N . ASP A 1 403 ? -12.100 -17.591 43.629 1.00 97.38 403 ASP A N 1
ATOM 3255 C CA . ASP A 1 403 ? -12.044 -18.832 42.873 1.00 97.38 403 ASP A CA 1
ATOM 3256 C C . ASP A 1 403 ? -13.361 -19.016 42.107 1.00 97.38 403 ASP A C 1
ATOM 3258 O O . ASP A 1 403 ? -14.424 -19.257 42.683 1.00 97.38 403 ASP A O 1
ATOM 3262 N N . GLN A 1 404 ? -13.283 -18.929 40.778 1.00 95.25 404 GLN A N 1
ATOM 3263 C CA . GLN A 1 404 ? -14.423 -19.073 39.869 1.00 95.25 404 GLN A CA 1
ATOM 3264 C C . GLN A 1 404 ? -15.141 -20.436 40.002 1.00 95.25 404 GLN A C 1
ATOM 3266 O O . GLN A 1 404 ? -16.309 -20.569 39.634 1.00 95.25 404 GLN A O 1
ATOM 3271 N N . SER A 1 405 ? -14.488 -21.456 40.571 1.00 95.94 405 SER A N 1
ATOM 3272 C CA . SER A 1 405 ? -15.114 -22.751 40.866 1.00 95.94 405 SER A CA 1
ATOM 3273 C C . SER A 1 405 ? -16.017 -22.731 42.111 1.00 95.94 405 SER A C 1
ATOM 3275 O O . SER A 1 405 ? -16.738 -23.700 42.372 1.00 95.94 405 SER A O 1
ATOM 3277 N N . LYS A 1 406 ? -15.995 -21.651 42.906 1.00 97.69 406 LYS A N 1
ATOM 3278 C CA . LYS A 1 406 ? -16.718 -21.532 44.178 1.00 97.69 406 LYS A CA 1
ATOM 3279 C C . LYS A 1 406 ? -17.943 -20.645 44.037 1.00 97.69 406 LYS A C 1
ATOM 3281 O O . LYS A 1 406 ? -17.868 -19.446 43.799 1.00 97.69 406 LYS A O 1
ATOM 3286 N N . THR A 1 407 ? -19.105 -21.231 44.307 1.00 97.44 407 THR A N 1
ATOM 3287 C CA . THR A 1 407 ? -20.384 -20.511 44.305 1.00 97.44 407 THR A CA 1
ATOM 3288 C C . THR A 1 407 ? -20.398 -19.313 45.258 1.00 97.44 407 THR A C 1
ATOM 3290 O O . THR A 1 407 ? -20.934 -18.274 44.900 1.00 97.44 407 THR A O 1
ATOM 3293 N N . GLN A 1 408 ? -19.795 -19.441 46.444 1.00 97.75 408 GLN A N 1
ATOM 3294 C CA . GLN A 1 408 ? -19.763 -18.375 47.455 1.00 97.75 408 GLN A CA 1
ATOM 3295 C C . GLN A 1 408 ? -18.993 -17.142 46.968 1.00 97.75 408 GLN A C 1
ATOM 3297 O O . GLN A 1 408 ? -19.445 -16.017 47.168 1.00 97.75 408 GLN A O 1
ATOM 3302 N N . ASP A 1 409 ? -17.874 -17.357 46.277 1.00 97.88 409 ASP A N 1
ATOM 3303 C CA . ASP A 1 409 ? -17.066 -16.275 45.726 1.00 97.88 409 ASP A CA 1
ATOM 3304 C C . ASP A 1 409 ? -17.817 -15.571 44.587 1.00 97.88 409 ASP A C 1
ATOM 3306 O O . ASP A 1 409 ? -17.883 -14.344 44.548 1.00 97.88 409 ASP A O 1
ATOM 3310 N N . LEU A 1 410 ? -18.471 -16.337 43.706 1.00 98.00 410 LEU A N 1
ATOM 3311 C CA . LEU A 1 410 ? -19.315 -15.790 42.639 1.00 98.00 410 LEU A CA 1
ATOM 3312 C C . LEU A 1 410 ? -20.515 -14.996 43.178 1.00 98.00 410 LEU A C 1
ATOM 3314 O O . LEU A 1 410 ? -20.872 -13.968 42.603 1.00 98.00 410 LEU A O 1
ATOM 3318 N N . ASP A 1 411 ? -21.118 -15.431 44.286 1.00 97.31 411 ASP A N 1
ATOM 3319 C CA . ASP A 1 411 ? -22.208 -14.700 44.941 1.00 97.31 411 ASP A CA 1
ATOM 3320 C C . ASP A 1 411 ? -21.713 -13.356 45.500 1.00 97.31 411 ASP A C 1
ATOM 3322 O O . ASP A 1 411 ? -22.349 -12.324 45.282 1.00 97.31 411 ASP A O 1
ATOM 3326 N N . ALA A 1 412 ? -20.532 -13.333 46.124 1.00 96.94 412 ALA A N 1
ATOM 3327 C CA . ALA A 1 412 ? -19.906 -12.097 46.597 1.00 96.94 412 ALA A CA 1
ATOM 3328 C C . ALA A 1 412 ? -19.536 -11.138 45.445 1.00 96.94 412 ALA A C 1
ATOM 3330 O O . ALA A 1 412 ? -19.583 -9.914 45.602 1.00 96.94 412 ALA A O 1
ATOM 3331 N N . LEU A 1 413 ? -19.188 -11.666 44.266 1.00 97.06 413 LEU A N 1
ATOM 3332 C CA . LEU A 1 413 ? -18.990 -10.855 43.059 1.00 97.06 413 LEU A CA 1
ATOM 3333 C C . LEU A 1 413 ? -20.314 -10.301 42.520 1.00 97.06 413 LEU A C 1
ATOM 3335 O O . LEU A 1 413 ? -20.366 -9.136 42.118 1.00 97.06 413 LEU A O 1
ATOM 3339 N N . ALA A 1 414 ? -21.389 -11.092 42.548 1.00 97.19 414 ALA A N 1
ATOM 3340 C CA . ALA A 1 414 ? -22.717 -10.665 42.114 1.00 97.19 414 ALA A CA 1
ATOM 3341 C C . ALA A 1 414 ? -23.227 -9.460 42.931 1.00 97.19 414 ALA A C 1
ATOM 3343 O O . ALA A 1 414 ? -23.790 -8.522 42.363 1.00 97.19 414 ALA A O 1
ATOM 3344 N N . GLU A 1 415 ? -22.949 -9.419 44.239 1.00 97.06 415 GLU A N 1
ATOM 3345 C CA . GLU A 1 415 ? -23.287 -8.288 45.121 1.00 97.06 415 GLU A CA 1
ATOM 3346 C C . GLU A 1 415 ? -22.615 -6.967 44.715 1.00 97.06 415 GLU A C 1
ATOM 3348 O O . GLU A 1 415 ? -23.110 -5.884 45.032 1.00 97.06 415 GLU A O 1
ATOM 3353 N N . LYS A 1 416 ? -21.504 -7.027 43.969 1.00 95.94 416 LYS A N 1
ATOM 3354 C CA . LYS A 1 416 ? -20.827 -5.838 43.434 1.00 95.94 416 LYS A CA 1
ATOM 3355 C C . LYS A 1 416 ? -21.496 -5.306 42.168 1.00 95.94 416 LYS A C 1
ATOM 3357 O O . LYS A 1 416 ? -21.073 -4.258 41.680 1.00 95.94 416 LYS A O 1
ATOM 3362 N N . GLY A 1 417 ? -22.511 -5.973 41.628 1.00 92.38 417 GLY A N 1
ATOM 3363 C CA . GLY A 1 417 ? -23.298 -5.485 40.501 1.00 92.38 417 GLY A CA 1
ATOM 3364 C C . GLY A 1 417 ? -24.166 -4.256 40.835 1.00 92.38 417 GLY A C 1
ATOM 3365 O O . GLY A 1 417 ? -24.039 -3.646 41.899 1.00 92.38 417 GLY A O 1
ATOM 3366 N N . PRO A 1 418 ? -25.050 -3.841 39.916 1.00 97.25 418 PRO A N 1
ATOM 3367 C CA . PRO A 1 418 ? -25.181 -4.366 38.561 1.00 97.25 418 PRO A CA 1
ATOM 3368 C C . PRO A 1 418 ? -24.057 -3.856 37.638 1.00 97.25 418 PRO A C 1
ATOM 3370 O O . PRO A 1 418 ? -23.567 -2.736 37.814 1.00 97.25 418 PRO A O 1
ATOM 3373 N N . PHE A 1 419 ? -23.681 -4.660 36.644 1.00 98.44 419 PHE A N 1
ATOM 3374 C CA . PHE A 1 419 ? -22.616 -4.387 35.673 1.00 98.44 419 PHE A CA 1
ATOM 3375 C C . PHE A 1 419 ? -23.185 -4.035 34.295 1.00 98.44 419 PHE A C 1
ATOM 3377 O O . PHE A 1 419 ? -24.231 -4.543 33.898 1.00 98.44 419 PHE A O 1
ATOM 3384 N N . ASP A 1 420 ? -22.500 -3.162 33.559 1.00 98.50 420 ASP A N 1
ATOM 3385 C CA . ASP A 1 420 ? -22.822 -2.866 32.157 1.00 98.50 420 ASP A CA 1
ATOM 3386 C C . ASP A 1 420 ? -22.167 -3.889 31.212 1.00 98.50 420 ASP A C 1
ATOM 3388 O O . ASP A 1 420 ? -22.718 -4.201 30.157 1.00 98.50 420 ASP A O 1
ATOM 3392 N N . VAL A 1 421 ? -20.999 -4.418 31.599 1.00 98.44 421 VAL A N 1
ATOM 3393 C CA . VAL A 1 421 ? -20.246 -5.432 30.851 1.00 98.44 421 VAL A CA 1
ATOM 3394 C C . VAL A 1 421 ? -19.668 -6.461 31.825 1.00 98.44 421 VAL A C 1
ATOM 3396 O O . VAL A 1 421 ? -19.094 -6.081 32.846 1.00 98.44 421 VAL A O 1
ATOM 3399 N N . VAL A 1 422 ? -19.799 -7.747 31.504 1.00 98.50 422 VAL A N 1
ATOM 3400 C CA . VAL A 1 422 ? -19.100 -8.856 32.172 1.00 98.50 422 VAL A CA 1
ATOM 3401 C C . VAL A 1 422 ? -18.278 -9.606 31.128 1.00 98.50 422 VAL A C 1
ATOM 3403 O O . VAL A 1 422 ? -18.822 -9.974 30.089 1.00 98.50 422 VAL A O 1
ATOM 3406 N N . VAL A 1 423 ? -16.994 -9.821 31.404 1.00 98.00 423 VAL A N 1
ATOM 3407 C CA . VAL A 1 423 ? -16.069 -10.627 30.596 1.00 98.00 423 VAL A CA 1
ATOM 3408 C C . VAL A 1 423 ? -15.620 -11.823 31.433 1.00 98.00 423 VAL A C 1
ATOM 3410 O O . VAL A 1 423 ? -15.051 -11.644 32.510 1.00 98.00 423 VAL A O 1
ATOM 3413 N N . ASP A 1 424 ? -15.921 -13.027 30.958 1.00 97.12 424 ASP A N 1
ATOM 3414 C CA . ASP A 1 424 ? -15.512 -14.298 31.552 1.00 97.12 424 ASP A CA 1
ATOM 3415 C C . ASP A 1 424 ? -14.383 -14.916 30.715 1.00 97.12 424 ASP A C 1
ATOM 3417 O O . ASP A 1 424 ? -14.636 -15.613 29.731 1.00 97.12 424 ASP A O 1
ATOM 3421 N N . ASP A 1 425 ? -13.152 -14.615 31.124 1.00 94.94 425 ASP A N 1
ATOM 3422 C CA . ASP A 1 425 ? -11.880 -15.093 30.570 1.00 94.94 425 ASP A CA 1
ATOM 3423 C C . ASP A 1 425 ? -11.097 -15.872 31.649 1.00 94.94 425 ASP A C 1
ATOM 3425 O O . ASP A 1 425 ? -9.887 -15.761 31.818 1.00 94.94 425 ASP A O 1
ATOM 3429 N N . GLY A 1 426 ? -11.842 -16.558 32.521 1.00 91.50 426 GLY A N 1
ATOM 3430 C CA . GLY A 1 426 ? -11.302 -17.149 33.736 1.00 91.50 426 GLY A CA 1
ATOM 3431 C C . GLY A 1 426 ? -10.552 -18.453 33.483 1.00 91.50 426 GLY A C 1
ATOM 3432 O O . GLY A 1 426 ? -9.492 -18.503 32.879 1.00 91.50 426 GLY A O 1
ATOM 3433 N N . SER A 1 427 ? -11.053 -19.558 34.030 1.00 91.44 427 SER A N 1
ATOM 3434 C CA . SER A 1 427 ? -10.272 -20.800 34.038 1.00 91.44 427 SER A CA 1
ATOM 3435 C C . SER A 1 427 ? -10.305 -21.595 32.726 1.00 91.44 427 SER A C 1
ATOM 3437 O O . SER A 1 427 ? -9.641 -22.625 32.659 1.00 91.44 427 SER A O 1
ATOM 3439 N N . HIS A 1 428 ? -11.159 -21.227 31.763 1.00 90.88 428 HIS A N 1
ATOM 3440 C CA . HIS A 1 428 ? -11.472 -22.012 30.548 1.00 90.88 428 HIS A CA 1
ATOM 3441 C C . HIS A 1 428 ? -11.901 -23.468 30.833 1.00 90.88 428 HIS A C 1
ATOM 3443 O O . HIS A 1 428 ? -11.721 -24.383 30.035 1.00 90.88 428 HIS A O 1
ATOM 3449 N N . VAL A 1 429 ? -12.466 -23.713 32.022 1.00 91.75 429 VAL A N 1
ATOM 3450 C CA . VAL A 1 429 ? -12.988 -25.028 32.421 1.00 91.75 429 VAL A CA 1
ATOM 3451 C C . VAL A 1 429 ? -14.505 -24.944 32.340 1.00 91.75 429 VAL A C 1
ATOM 3453 O O . VAL A 1 429 ? -15.130 -24.221 33.116 1.00 91.75 429 VAL A O 1
ATOM 3456 N N . TRP A 1 430 ? -15.103 -25.684 31.404 1.00 90.06 430 TRP A N 1
ATOM 3457 C CA . TRP A 1 430 ? -16.518 -25.543 31.033 1.00 90.06 430 TRP A CA 1
ATOM 3458 C C . TRP A 1 430 ? -17.522 -25.542 32.214 1.00 90.06 430 TRP A C 1
ATOM 3460 O O . TRP A 1 430 ? -18.438 -24.714 32.201 1.00 90.06 430 TRP A O 1
ATOM 3470 N N . PRO A 1 431 ? -17.385 -26.347 33.298 1.00 92.94 431 PRO A N 1
ATOM 3471 C CA . PRO A 1 431 ? -18.300 -26.278 34.434 1.00 92.94 431 PRO A CA 1
ATOM 3472 C C . PRO A 1 431 ? -18.146 -24.978 35.232 1.00 92.94 431 PRO A C 1
ATOM 3474 O O . PRO A 1 431 ? -19.133 -24.499 35.789 1.00 92.94 431 PRO A O 1
ATOM 3477 N N . HIS A 1 432 ? -16.943 -24.395 35.284 1.00 95.19 432 HIS A N 1
ATOM 3478 C CA . HIS A 1 432 ? -16.703 -23.111 35.945 1.00 95.19 432 HIS A CA 1
ATOM 3479 C C . HIS A 1 432 ? -17.353 -21.972 35.155 1.00 95.19 432 HIS A C 1
ATOM 3481 O O . HIS A 1 432 ? -18.057 -21.159 35.750 1.00 95.19 432 HIS A O 1
ATOM 3487 N N . GLN A 1 433 ? -17.217 -21.955 33.825 1.00 94.81 433 GLN A N 1
ATOM 3488 C CA . GLN A 1 433 ? -17.864 -20.953 32.963 1.00 94.81 433 GLN A CA 1
ATOM 3489 C C . GLN A 1 433 ? -19.398 -21.058 33.027 1.00 94.81 433 GLN A C 1
ATOM 3491 O O . GLN A 1 433 ? -20.088 -20.056 33.213 1.00 94.81 433 GLN A O 1
ATOM 3496 N N . ILE A 1 434 ? -19.961 -22.276 32.988 1.00 94.62 434 ILE A N 1
ATOM 3497 C CA . ILE A 1 434 ? -21.412 -22.487 33.160 1.00 94.62 434 ILE A CA 1
ATOM 3498 C C . ILE A 1 434 ? -21.886 -21.992 34.529 1.00 94.62 434 ILE A C 1
ATOM 3500 O O . ILE A 1 434 ? -22.935 -21.345 34.626 1.00 94.62 434 ILE A O 1
ATOM 3504 N N . LEU A 1 435 ? -21.152 -22.321 35.596 1.00 96.88 435 LEU A N 1
ATOM 3505 C CA . LEU A 1 435 ? -21.479 -21.867 36.944 1.00 96.88 435 LEU A CA 1
ATOM 3506 C C . LEU A 1 435 ? -21.450 -20.336 37.018 1.00 96.88 435 LEU A C 1
ATOM 3508 O O . LEU A 1 435 ? -22.411 -19.733 37.492 1.00 96.88 435 LEU A O 1
ATOM 3512 N N . THR A 1 436 ? -20.395 -19.721 36.492 1.00 97.31 436 THR A N 1
ATOM 3513 C CA . THR A 1 436 ? -20.193 -18.268 36.466 1.00 97.31 436 THR A CA 1
ATOM 3514 C C . THR A 1 436 ? -21.314 -17.563 35.723 1.00 97.31 436 THR A C 1
ATOM 3516 O O . THR A 1 436 ? -21.979 -16.705 36.305 1.00 97.31 436 THR A O 1
ATOM 3519 N N . PHE A 1 437 ? -21.624 -18.002 34.500 1.00 97.12 437 PHE A N 1
ATOM 3520 C CA . PHE A 1 437 ? -22.729 -17.460 33.714 1.00 97.12 437 PHE A CA 1
ATOM 3521 C C . PHE A 1 437 ? -24.054 -17.531 34.478 1.00 97.12 437 PHE A C 1
ATOM 3523 O O . PHE A 1 437 ? -24.760 -16.530 34.603 1.00 97.12 437 PHE A O 1
ATOM 3530 N N . ARG A 1 438 ? -24.378 -18.688 35.074 1.00 96.88 438 ARG A N 1
ATOM 3531 C CA . ARG A 1 438 ? -25.620 -18.869 35.846 1.00 96.88 438 ARG A CA 1
ATOM 3532 C C . ARG A 1 438 ? -25.720 -17.945 37.059 1.00 96.88 438 ARG A C 1
ATOM 3534 O O . ARG A 1 438 ? -26.836 -17.573 37.420 1.00 96.88 438 ARG A O 1
ATOM 3541 N N . ARG A 1 439 ? -24.602 -17.604 37.708 1.00 97.25 439 ARG A N 1
ATOM 3542 C CA . ARG A 1 439 ? -24.605 -16.712 38.881 1.00 97.25 439 ARG A CA 1
ATOM 3543 C C . ARG A 1 439 ? -24.572 -15.237 38.500 1.00 97.25 439 ARG A C 1
ATOM 3545 O O . ARG A 1 439 ? -25.227 -14.442 39.16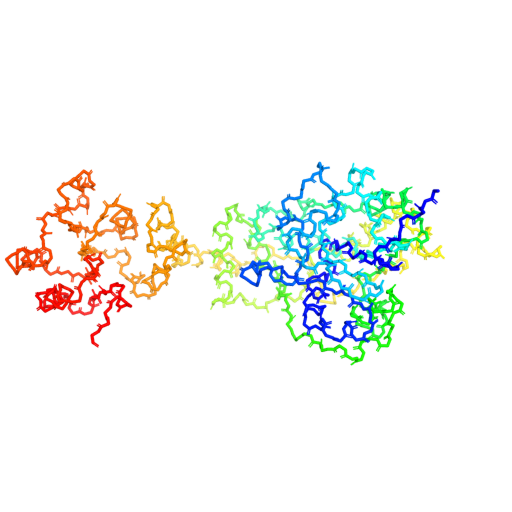7 1.00 97.25 439 ARG A O 1
ATOM 3552 N N . LEU A 1 440 ? -23.878 -14.875 37.424 1.00 97.38 440 LEU A N 1
ATOM 3553 C CA . LEU A 1 440 ? -23.599 -13.476 37.103 1.00 97.38 440 LEU A CA 1
ATOM 3554 C C . LEU A 1 440 ? -24.502 -12.873 36.018 1.00 97.38 440 LEU A C 1
ATOM 3556 O O . LEU A 1 440 ? -24.621 -11.652 35.951 1.00 97.38 440 LEU A O 1
ATOM 3560 N N . ILE A 1 441 ? -25.202 -13.669 35.202 1.00 97.19 441 ILE A N 1
ATOM 3561 C CA . ILE A 1 441 ? -26.026 -13.114 34.111 1.00 97.19 441 ILE A CA 1
ATOM 3562 C C . ILE A 1 441 ? -27.117 -12.152 34.609 1.00 97.19 441 ILE A C 1
ATOM 3564 O O . ILE A 1 441 ? -27.380 -11.127 33.987 1.00 97.19 441 ILE A O 1
ATOM 3568 N N . ASN A 1 442 ? -27.701 -12.428 35.778 1.00 96.12 442 ASN A N 1
ATOM 3569 C CA . ASN A 1 442 ? -28.777 -11.611 36.349 1.00 96.12 442 ASN A CA 1
ATOM 3570 C C . ASN A 1 442 ? -28.295 -10.278 36.935 1.00 96.12 442 ASN A C 1
ATOM 3572 O O . ASN A 1 442 ? -29.122 -9.427 37.260 1.00 96.12 442 ASN A O 1
ATOM 3576 N N . VAL A 1 443 ? -26.981 -10.089 37.087 1.00 96.75 443 VAL A N 1
ATOM 3577 C CA . VAL A 1 443 ? -26.411 -8.812 37.532 1.00 96.75 443 VAL A CA 1
ATOM 3578 C C . VAL A 1 443 ? -25.935 -7.948 36.367 1.00 96.75 443 VAL A C 1
ATOM 3580 O O . VAL A 1 443 ? -25.472 -6.831 36.598 1.00 96.75 443 VAL A O 1
ATOM 3583 N N . VAL A 1 444 ? -26.092 -8.405 35.120 1.00 97.94 444 VAL A N 1
ATOM 3584 C CA . VAL A 1 444 ? -25.887 -7.570 33.930 1.00 97.94 444 VAL A CA 1
ATOM 3585 C C . VAL A 1 444 ? -27.118 -6.697 33.704 1.00 97.94 444 VAL A C 1
ATOM 3587 O O . VAL A 1 444 ? -28.256 -7.167 33.714 1.00 97.94 444 VAL A O 1
ATOM 3590 N N . ARG A 1 445 ? -26.901 -5.395 33.517 1.00 97.19 445 ARG A N 1
ATOM 3591 C CA . ARG A 1 445 ? -27.978 -4.433 33.261 1.00 97.19 445 ARG A CA 1
ATOM 3592 C C . ARG A 1 445 ? -28.697 -4.760 31.948 1.00 97.19 445 ARG A C 1
ATOM 3594 O O . ARG A 1 445 ? -28.051 -5.207 31.002 1.00 97.19 445 ARG A O 1
ATOM 3601 N N . PRO A 1 446 ? -30.005 -4.463 31.825 1.00 95.62 446 PRO A N 1
ATOM 3602 C CA . PRO A 1 446 ? -30.691 -4.528 30.538 1.00 95.62 446 PRO A CA 1
ATOM 3603 C C . PRO A 1 446 ? -29.957 -3.705 29.469 1.00 95.62 446 PRO A C 1
ATOM 3605 O O . PRO A 1 446 ? -29.673 -2.526 29.678 1.00 95.62 446 PRO A O 1
ATOM 3608 N N . GLY A 1 447 ? -29.644 -4.334 28.333 1.00 91.12 447 GLY A N 1
ATOM 3609 C CA . GLY A 1 447 ? -28.839 -3.731 27.262 1.00 91.12 447 GLY A CA 1
ATOM 3610 C C . GLY A 1 447 ? -27.321 -3.757 27.495 1.00 91.12 447 GLY A C 1
ATOM 3611 O O . GLY A 1 447 ? -26.586 -3.209 26.677 1.00 91.12 447 GLY A O 1
ATOM 3612 N N . GLY A 1 448 ? -26.862 -4.364 28.591 1.00 95.94 448 GLY A N 1
ATOM 3613 C CA . GLY A 1 448 ? -25.458 -4.671 28.846 1.00 95.94 448 GLY A CA 1
ATOM 3614 C C . GLY A 1 448 ? -24.991 -5.938 28.130 1.00 95.94 448 GLY A C 1
ATOM 3615 O O . GLY A 1 448 ? -25.779 -6.647 27.500 1.00 95.94 448 GLY A O 1
ATOM 3616 N N . PHE A 1 449 ? -23.696 -6.222 28.241 1.00 97.50 449 PHE A N 1
ATOM 3617 C CA . PHE A 1 449 ? -23.042 -7.322 27.532 1.00 97.50 449 PHE A CA 1
ATOM 3618 C C . PHE A 1 449 ? -22.469 -8.356 28.502 1.00 97.50 449 PHE A C 1
ATOM 3620 O O . PHE A 1 449 ? -21.840 -7.999 29.496 1.00 97.50 449 PHE A O 1
ATOM 3627 N N . TYR A 1 450 ? -22.661 -9.636 28.185 1.00 97.69 450 TYR A N 1
ATOM 3628 C CA . TYR A 1 450 ? -21.963 -10.751 28.822 1.00 97.69 450 TYR A CA 1
ATOM 3629 C C . TYR A 1 450 ? -21.128 -11.445 27.746 1.00 97.69 450 TYR A C 1
ATOM 3631 O O . TYR A 1 450 ? -21.676 -11.904 26.744 1.00 97.69 450 TYR A O 1
ATOM 3639 N N . ILE A 1 451 ? -19.818 -11.490 27.943 1.00 96.50 451 ILE A N 1
ATOM 3640 C CA . ILE A 1 451 ? -18.832 -12.031 27.008 1.00 96.50 451 ILE A CA 1
ATOM 3641 C C . ILE A 1 451 ? -18.179 -13.245 27.674 1.00 96.50 451 ILE A C 1
ATOM 3643 O O . ILE A 1 451 ? -17.800 -13.163 28.839 1.00 96.50 451 ILE A O 1
ATOM 3647 N N . ILE A 1 452 ? -18.081 -14.361 26.951 1.00 94.75 452 ILE A N 1
ATOM 3648 C CA . ILE A 1 452 ? -17.405 -15.588 27.397 1.00 94.75 452 ILE A CA 1
ATOM 3649 C C . ILE A 1 452 ? -16.304 -15.892 26.381 1.00 94.75 452 ILE A C 1
ATOM 3651 O O . ILE A 1 452 ? -16.610 -16.001 25.191 1.00 94.75 452 ILE A O 1
ATOM 3655 N N . GLU A 1 453 ? -15.059 -16.001 26.840 1.00 91.50 453 GLU A N 1
ATOM 3656 C CA . GLU A 1 453 ? -13.883 -16.281 26.003 1.00 91.50 453 GLU A CA 1
ATOM 3657 C C . GLU A 1 453 ? -13.550 -17.788 25.964 1.00 91.50 453 GLU A C 1
ATOM 3659 O O . GLU A 1 453 ? -14.028 -18.574 26.790 1.00 91.50 453 GLU A O 1
ATOM 3664 N N . ASP A 1 454 ? -12.776 -18.191 24.951 1.00 87.12 454 ASP A N 1
ATOM 3665 C CA . ASP A 1 454 ? -12.178 -19.528 24.778 1.00 87.12 454 ASP A CA 1
ATOM 3666 C C . ASP A 1 454 ? -13.133 -20.722 24.940 1.00 87.12 454 ASP A C 1
ATOM 3668 O O . ASP A 1 454 ? -12.852 -21.734 25.594 1.00 87.12 454 ASP A O 1
ATOM 3672 N N . LEU A 1 455 ? -14.302 -20.618 24.302 1.00 86.19 455 LEU A N 1
ATOM 3673 C CA . LEU A 1 455 ? -15.291 -21.700 24.235 1.00 86.19 455 LEU A CA 1
ATOM 3674 C C . LEU A 1 455 ? -14.814 -22.913 23.420 1.00 86.19 455 LEU A C 1
ATOM 3676 O O . LEU A 1 455 ? -15.410 -23.984 23.513 1.00 86.19 455 LEU A O 1
ATOM 3680 N N . ASP A 1 456 ? -13.749 -22.780 22.636 1.00 80.62 456 ASP A N 1
ATOM 3681 C CA . ASP A 1 456 ? -13.105 -23.870 21.898 1.00 80.62 456 ASP A CA 1
ATOM 3682 C C . ASP A 1 456 ? -12.456 -24.918 22.820 1.00 80.62 456 ASP A C 1
ATOM 3684 O O . ASP A 1 456 ? -12.202 -26.040 22.390 1.00 80.62 456 ASP A O 1
ATOM 3688 N N . THR A 1 457 ? -12.271 -24.604 24.105 1.00 72.38 457 THR A N 1
ATOM 3689 C CA . THR A 1 457 ? -11.885 -25.568 25.151 1.00 72.38 457 THR A CA 1
ATOM 3690 C C . THR A 1 457 ? -13.055 -26.431 25.657 1.00 72.38 457 THR A C 1
ATOM 3692 O O . THR A 1 457 ? -12.850 -27.412 26.378 1.00 72.38 457 THR A O 1
ATOM 3695 N N . SER A 1 458 ? -14.295 -26.121 25.259 1.00 71.00 458 SER A N 1
ATOM 3696 C CA . SER A 1 458 ? -15.515 -26.808 25.704 1.00 71.00 458 SER A CA 1
ATOM 3697 C C . SER A 1 458 ? -15.872 -28.014 24.822 1.00 71.00 458 SER A C 1
ATOM 3699 O O . SER A 1 458 ? -16.896 -28.023 24.140 1.00 71.00 458 SER A O 1
ATOM 3701 N N . TYR A 1 459 ? -15.049 -29.066 24.853 1.00 60.62 459 TYR A N 1
ATOM 3702 C CA . TYR A 1 459 ? -15.376 -30.367 24.246 1.00 60.62 459 TYR A CA 1
ATOM 3703 C C . TYR A 1 459 ? -16.265 -31.186 25.197 1.00 60.62 459 TYR A C 1
ATOM 3705 O O . TYR A 1 459 ? -15.770 -32.008 25.972 1.00 60.62 459 TYR A O 1
ATOM 3713 N N . GLY A 1 460 ? -17.569 -30.894 25.188 1.00 52.34 460 GLY A N 1
ATOM 3714 C CA . GLY A 1 460 ? -18.608 -31.613 25.940 1.00 52.34 460 GLY A CA 1
ATOM 3715 C C . GLY A 1 460 ? -19.321 -32.677 25.121 1.00 52.34 460 GLY A C 1
ATOM 3716 O O . GLY A 1 460 ? -19.614 -32.397 23.937 1.00 52.34 460 GLY A O 1
#

Solvent-accessible surface area (backbone atoms only — not comparable to full-atom values): 25741 Å² total; per-residue (Å²): 135,81,78,76,81,46,77,20,56,29,31,39,36,36,32,24,40,93,92,44,55,44,69,60,52,27,48,33,48,56,78,29,34,69,66,35,43,77,69,32,28,37,54,60,50,57,68,48,75,88,68,50,85,72,57,61,53,54,45,46,81,81,43,66,70,51,88,92,48,50,50,64,60,38,49,54,72,50,28,44,76,82,65,94,33,45,25,42,44,48,48,20,54,49,56,60,69,62,58,85,42,76,65,48,57,55,36,50,56,54,45,8,76,38,62,35,41,36,36,43,44,53,38,60,51,61,44,51,55,53,47,28,58,52,40,21,52,55,61,40,56,59,63,70,86,74,51,81,76,90,70,54,57,41,68,63,43,42,58,51,38,77,74,66,36,57,93,28,41,47,67,44,53,51,39,60,93,76,29,53,95,56,30,71,63,39,32,48,26,42,74,76,73,40,52,78,50,41,83,76,48,70,76,73,83,75,77,83,71,82,76,75,48,55,69,57,38,49,59,28,13,74,39,71,50,42,69,59,25,49,33,49,55,54,40,40,76,76,57,64,74,80,90,80,68,81,28,81,57,83,67,51,49,67,58,38,39,52,54,27,54,58,49,39,67,73,28,57,72,43,20,78,50,52,84,67,43,54,60,49,69,63,47,50,46,82,65,50,73,82,45,86,61,58,59,86,76,70,89,79,46,64,66,59,55,52,49,52,53,49,47,70,73,33,79,65,63,54,82,51,55,28,60,45,16,53,74,46,64,25,58,51,6,70,94,63,68,35,48,28,67,58,46,40,78,73,45,57,89,45,27,80,38,77,39,34,35,39,34,31,50,38,81,90,39,19,54,63,52,26,51,49,66,53,21,71,52,27,38,40,37,35,26,25,67,59,70,76,50,51,79,66,47,52,102,48,30,45,60,48,72,40,48,68,82,37,69,69,45,48,51,60,53,37,72,70,44,73,22,42,32,39,38,42,52,54,86,60,42,58,70,35,54,54,50,43,49,72,60,41,56,84,30,43,40,92,93,41,47,81,45,76,53,67,65,88,64,55,86,123

Mean predicted aligned error: 12.05 Å

Radius of gyration: 29.14 Å; Cα contacts (8 Å, |Δi|>4): 734; chains: 1; bounding box: 69×58×77 Å